Protein AF-A0A953DAD4-F1 (afdb_monomer)

Radius of gyration: 32.93 Å; Cα contacts (8 Å, |Δi|>4): 702; chains: 1; bounding box: 93×48×112 Å

Structure (mmCIF, N/CA/C/O backbone):
data_AF-A0A953DAD4-F1
#
_entry.id   AF-A0A953DAD4-F1
#
loop_
_atom_site.group_PDB
_atom_site.id
_atom_site.type_symbol
_atom_site.label_atom_id
_atom_site.label_alt_id
_atom_site.label_comp_id
_atom_site.label_asym_id
_atom_site.label_entity_id
_atom_site.label_seq_id
_atom_site.pdbx_PDB_ins_code
_atom_site.Cartn_x
_atom_site.Cartn_y
_atom_site.Cartn_z
_atom_site.occupancy
_atom_site.B_iso_or_equiv
_atom_site.auth_seq_id
_atom_site.auth_comp_id
_atom_site.auth_asym_id
_atom_site.auth_atom_id
_atom_site.pdbx_PDB_model_num
ATOM 1 N N . MET A 1 1 ? -8.462 5.964 -1.059 1.00 46.00 1 MET A N 1
ATOM 2 C CA . MET A 1 1 ? -8.604 6.136 -2.517 1.00 46.00 1 MET A CA 1
ATOM 3 C C . MET A 1 1 ? -8.921 7.586 -2.879 1.00 46.00 1 MET A C 1
ATOM 5 O O . MET A 1 1 ? -8.098 8.144 -3.588 1.00 46.00 1 MET A O 1
ATOM 9 N N . PRO A 1 2 ? -9.974 8.256 -2.347 1.00 46.00 2 PRO A N 1
ATOM 10 C CA . PRO A 1 2 ? -10.275 9.646 -2.724 1.00 46.00 2 PRO A CA 1
ATOM 11 C C . PRO A 1 2 ? -9.140 10.619 -2.397 1.00 46.00 2 PRO A C 1
ATOM 13 O O . PRO A 1 2 ? -8.866 11.512 -3.180 1.00 46.00 2 PRO A O 1
ATOM 16 N N . GLU A 1 3 ? -8.443 10.418 -1.274 1.00 50.53 3 GLU A N 1
ATOM 17 C CA . GLU A 1 3 ? -7.361 11.315 -0.847 1.00 50.53 3 GLU A CA 1
ATOM 18 C C . GLU A 1 3 ? -6.073 11.188 -1.660 1.00 50.53 3 GLU A C 1
ATOM 20 O O . GLU A 1 3 ? -5.425 12.198 -1.879 1.00 50.53 3 GLU A O 1
ATOM 25 N N . ILE A 1 4 ? -5.729 9.997 -2.165 1.00 50.31 4 ILE A N 1
ATOM 26 C CA . ILE A 1 4 ? -4.567 9.816 -3.057 1.00 50.31 4 ILE A CA 1
ATOM 27 C C . ILE A 1 4 ? -4.821 10.525 -4.386 1.00 50.31 4 ILE A C 1
ATOM 29 O O . ILE A 1 4 ? -3.938 11.192 -4.904 1.00 50.31 4 ILE A O 1
ATOM 33 N N . VAL A 1 5 ? -6.051 10.433 -4.896 1.00 51.66 5 VAL A N 1
ATOM 34 C CA . VAL A 1 5 ? -6.482 11.096 -6.132 1.00 51.66 5 VAL A CA 1
ATOM 35 C C . VAL A 1 5 ? -6.568 12.616 -5.950 1.00 51.66 5 VAL A C 1
ATOM 37 O O . VAL A 1 5 ? -6.081 13.367 -6.785 1.00 51.66 5 VAL A O 1
ATOM 40 N N . LYS A 1 6 ? -7.110 13.089 -4.820 1.00 51.53 6 LYS A N 1
ATOM 41 C CA . LYS A 1 6 ? -7.131 14.520 -4.475 1.00 51.53 6 LYS A CA 1
ATOM 42 C C . LYS A 1 6 ? -5.712 15.079 -4.333 1.00 51.53 6 LYS A C 1
ATOM 44 O O . LYS A 1 6 ? -5.446 16.167 -4.818 1.00 51.53 6 LYS A O 1
ATOM 49 N N . LEU A 1 7 ? -4.805 14.310 -3.727 1.00 54.97 7 LEU A N 1
ATOM 50 C CA . LEU A 1 7 ? -3.398 14.669 -3.569 1.00 54.97 7 LEU A CA 1
ATOM 51 C C . LEU A 1 7 ? -2.642 14.676 -4.885 1.00 54.97 7 LEU A C 1
ATOM 53 O O . LEU A 1 7 ? -1.884 15.604 -5.127 1.00 54.97 7 LEU A O 1
ATOM 57 N N . LEU A 1 8 ? -2.916 13.712 -5.755 1.00 51.25 8 LEU A N 1
ATOM 58 C CA . LEU A 1 8 ? -2.412 13.674 -7.121 1.00 51.25 8 LEU A CA 1
ATOM 59 C C . LEU A 1 8 ? -2.849 14.889 -7.943 1.00 51.25 8 LEU A C 1
ATOM 61 O O . LEU A 1 8 ? -2.010 15.494 -8.601 1.00 51.25 8 LEU A O 1
ATOM 65 N N . ASN A 1 9 ? -4.115 15.295 -7.860 1.00 54.03 9 ASN A N 1
ATOM 66 C CA . ASN A 1 9 ? -4.620 16.467 -8.584 1.00 54.03 9 ASN A CA 1
ATOM 67 C C . ASN A 1 9 ? -3.967 17.755 -8.116 1.00 54.03 9 ASN A C 1
ATOM 69 O O . ASN A 1 9 ? -3.549 18.580 -8.922 1.00 54.03 9 ASN A O 1
ATOM 73 N N . THR A 1 10 ? -3.859 17.909 -6.800 1.00 53.28 10 THR A N 1
ATOM 74 C CA . THR A 1 10 ? -3.230 19.079 -6.208 1.00 53.28 10 THR A CA 1
ATOM 75 C C . THR 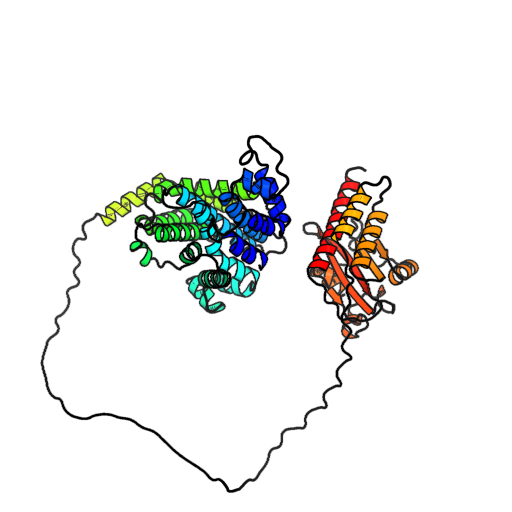A 1 10 ? -1.724 19.084 -6.420 1.00 53.28 10 THR A C 1
ATOM 77 O O . THR A 1 10 ? -1.144 20.147 -6.423 1.00 53.28 10 THR A O 1
ATOM 80 N N . LEU A 1 11 ? -1.061 17.942 -6.606 1.00 51.19 11 LEU A N 1
ATOM 81 C CA . LEU A 1 11 ? 0.396 17.894 -6.754 1.00 51.19 11 LEU A CA 1
ATOM 82 C C . LEU A 1 11 ? 0.897 17.814 -8.179 1.00 51.19 11 LEU A C 1
ATOM 84 O O . LEU A 1 11 ? 2.064 18.108 -8.438 1.00 51.19 11 LEU A O 1
ATOM 88 N N . SER A 1 12 ? 0.060 17.361 -9.095 1.00 47.72 12 SER A N 1
ATOM 89 C CA . SER A 1 12 ? 0.489 17.169 -10.460 1.00 47.72 12 SER A CA 1
ATOM 90 C C . SER A 1 12 ? 0.278 18.405 -11.327 1.00 47.72 12 SER A C 1
ATOM 92 O O . SER A 1 12 ? 0.945 18.489 -12.349 1.00 47.72 12 SER A O 1
ATOM 94 N N . GLY A 1 13 ? -0.548 19.376 -10.919 1.00 52.84 13 GLY A N 1
ATOM 95 C CA . GLY A 1 13 ? -0.655 20.665 -11.611 1.00 52.84 13 GLY A CA 1
ATOM 96 C C . GLY A 1 13 ? 0.717 21.304 -11.868 1.00 52.84 13 GLY A C 1
ATOM 97 O O . GLY A 1 13 ? 1.663 21.083 -11.106 1.00 52.84 13 GLY A O 1
ATOM 98 N N . ASN A 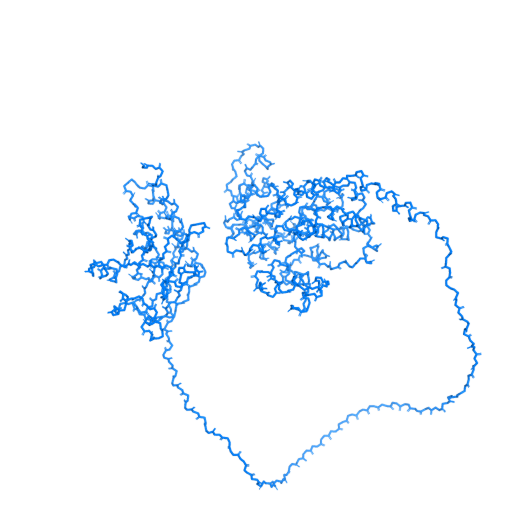1 14 ? 0.840 22.053 -12.969 1.00 48.16 14 ASN A N 1
ATOM 99 C CA . ASN A 1 14 ? 2.081 22.733 -13.348 1.00 48.16 14 ASN A CA 1
ATOM 100 C C . ASN A 1 14 ? 2.665 23.509 -12.156 1.00 48.16 14 ASN A C 1
ATOM 102 O O . ASN A 1 14 ? 1.920 24.065 -11.349 1.00 48.16 14 ASN A O 1
ATOM 106 N N . THR A 1 15 ? 3.996 23.574 -12.061 1.00 45.03 15 THR A N 1
ATOM 107 C CA . THR A 1 15 ? 4.738 24.194 -10.946 1.00 45.03 15 THR A CA 1
ATOM 108 C C . THR A 1 15 ? 4.357 25.668 -10.695 1.00 45.03 15 THR A C 1
ATOM 110 O O . THR A 1 15 ? 4.634 26.190 -9.617 1.00 45.03 15 THR A O 1
ATOM 113 N N . ASP A 1 16 ? 3.676 26.312 -11.651 1.00 47.88 16 ASP A N 1
ATOM 114 C CA . ASP A 1 16 ? 3.150 27.680 -11.561 1.00 47.88 16 ASP A CA 1
ATOM 115 C C . ASP A 1 16 ? 1.707 27.786 -11.009 1.00 47.88 16 ASP A C 1
ATOM 117 O O . ASP A 1 16 ? 1.286 28.880 -10.633 1.00 47.88 16 ASP A O 1
ATOM 121 N N . GLU A 1 17 ? 0.943 26.688 -10.931 1.00 48.81 17 GLU A N 1
ATOM 122 C CA . GLU A 1 17 ? -0.468 26.690 -10.495 1.00 48.81 17 GLU A CA 1
ATOM 123 C C . GLU A 1 17 ? -0.682 26.125 -9.084 1.00 48.81 17 GLU A C 1
ATOM 125 O O . GLU A 1 17 ? -1.596 26.563 -8.389 1.00 48.81 17 GLU A O 1
ATOM 130 N N . VAL A 1 18 ? 0.169 25.201 -8.627 1.00 54.25 18 VAL A N 1
ATOM 131 C CA . VAL A 1 18 ? 0.032 24.581 -7.299 1.00 54.25 18 VAL A CA 1
ATOM 132 C C . VAL A 1 18 ? 0.787 25.387 -6.253 1.00 54.25 18 VAL A C 1
ATOM 134 O O . VAL A 1 18 ? 2.018 25.451 -6.255 1.00 54.25 18 VAL A O 1
ATOM 137 N N . SER A 1 19 ? 0.069 25.951 -5.283 1.00 64.75 19 SER A N 1
ATOM 138 C CA . SER A 1 19 ? 0.726 26.696 -4.208 1.00 64.75 19 SER A CA 1
ATOM 139 C C . SER A 1 19 ? 1.328 25.767 -3.141 1.00 64.75 19 SER A C 1
ATOM 141 O O . SER A 1 19 ? 0.792 24.708 -2.809 1.00 64.75 19 SER A O 1
ATOM 143 N N . VAL A 1 20 ? 2.420 26.208 -2.501 1.00 67.56 20 VAL A N 1
ATOM 144 C CA . VAL A 1 20 ? 2.999 25.573 -1.293 1.00 67.56 20 VAL A CA 1
ATOM 145 C C . VAL A 1 20 ? 1.933 25.301 -0.219 1.00 67.56 20 VAL A C 1
ATOM 147 O O . VAL A 1 20 ? 2.042 24.328 0.527 1.00 67.56 20 VAL A O 1
ATOM 150 N N . MET A 1 21 ? 0.902 26.147 -0.151 1.00 68.31 21 MET A N 1
ATOM 151 C CA . MET A 1 21 ? -0.220 26.013 0.779 1.00 68.31 21 MET A CA 1
ATOM 152 C C . MET A 1 21 ? -1.123 24.828 0.445 1.00 68.31 21 MET A C 1
ATOM 154 O O . MET A 1 21 ? -1.474 24.076 1.349 1.00 68.31 21 MET A O 1
ATOM 158 N N . GLU A 1 22 ? -1.443 24.617 -0.827 1.00 68.06 22 GLU A N 1
ATOM 159 C CA . GLU A 1 22 ? -2.299 23.511 -1.258 1.00 68.06 22 GLU A CA 1
ATOM 160 C C . GLU A 1 22 ? -1.610 22.160 -1.043 1.00 68.06 22 GLU A C 1
ATOM 162 O O . GLU A 1 22 ? -2.189 21.257 -0.444 1.00 68.06 22 GLU A O 1
ATOM 167 N N . LEU A 1 23 ? -0.329 22.033 -1.409 1.00 68.75 23 LEU A N 1
ATOM 168 C CA . LEU A 1 23 ? 0.457 20.837 -1.082 1.00 68.75 23 LEU A CA 1
ATOM 169 C C . LEU A 1 23 ? 0.493 20.588 0.434 1.00 68.75 23 LEU A C 1
ATOM 171 O O . LEU A 1 23 ? 0.291 19.463 0.906 1.00 68.75 23 LEU A O 1
ATOM 175 N N . ALA A 1 24 ? 0.715 21.643 1.217 1.00 69.56 24 ALA A N 1
ATOM 176 C CA . ALA A 1 24 ? 0.716 21.523 2.663 1.00 69.56 24 ALA A CA 1
ATOM 177 C C . ALA A 1 24 ? -0.642 21.056 3.203 1.00 69.56 24 ALA A C 1
ATOM 179 O O . ALA A 1 24 ? -0.655 20.241 4.122 1.00 69.56 24 ALA A O 1
ATOM 180 N N . GLU A 1 25 ? -1.758 21.553 2.672 1.00 73.00 25 GLU A N 1
ATOM 181 C CA . GLU A 1 25 ? -3.114 21.195 3.097 1.00 73.00 25 GLU A CA 1
ATOM 182 C C . GLU A 1 25 ? -3.413 19.720 2.833 1.00 73.00 25 GLU A C 1
ATOM 184 O O . GLU A 1 25 ? -3.915 19.008 3.703 1.00 73.00 25 GLU A O 1
ATOM 189 N N . VAL A 1 26 ? -3.028 19.216 1.666 1.00 68.81 26 VAL A N 1
ATOM 190 C CA . VAL A 1 26 ? -3.295 17.824 1.328 1.00 68.81 26 VAL A CA 1
ATOM 191 C C . VAL A 1 26 ? -2.425 16.864 2.145 1.00 68.81 26 VAL A C 1
ATOM 193 O O . VAL A 1 26 ? -2.934 15.867 2.654 1.00 68.81 26 VAL A O 1
ATOM 196 N N . ILE A 1 27 ? -1.139 17.173 2.350 1.00 68.62 27 ILE A N 1
ATOM 197 C CA . ILE A 1 27 ? -0.296 16.385 3.264 1.00 68.62 27 ILE A CA 1
ATOM 198 C C . ILE A 1 27 ? -0.866 16.429 4.689 1.00 68.62 27 ILE A C 1
ATOM 200 O O . ILE A 1 27 ? -0.827 15.417 5.381 1.00 68.62 27 ILE A O 1
ATOM 204 N N . GLN A 1 28 ? -1.400 17.572 5.134 1.00 66.69 28 GLN A N 1
ATOM 205 C CA . GLN A 1 28 ? -2.009 17.729 6.461 1.00 66.69 28 GLN A CA 1
ATOM 206 C C . GLN A 1 28 ? -3.295 16.911 6.644 1.00 66.69 28 GLN A C 1
ATOM 208 O O . GLN A 1 28 ? -3.588 16.507 7.770 1.00 66.69 28 GLN A O 1
ATOM 213 N N . ASN A 1 29 ? -4.032 16.637 5.564 1.00 65.19 29 ASN A N 1
ATOM 214 C CA . ASN A 1 29 ? -5.259 15.839 5.611 1.00 65.19 29 ASN A CA 1
ATOM 215 C C . ASN A 1 29 ? -5.011 14.362 5.955 1.00 65.19 29 ASN A C 1
ATOM 217 O O . ASN A 1 29 ? -5.895 13.730 6.529 1.00 65.19 29 ASN A O 1
ATOM 221 N N . ASP A 1 30 ? -3.806 13.833 5.702 1.00 59.69 30 ASP A N 1
ATOM 222 C CA . ASP A 1 30 ? -3.384 12.514 6.185 1.00 59.69 30 ASP A CA 1
ATOM 223 C C . ASP A 1 30 ? -2.352 12.676 7.323 1.00 59.69 30 ASP A C 1
ATOM 225 O O . ASP A 1 30 ? -1.160 12.887 7.075 1.00 59.69 30 ASP A O 1
ATOM 229 N N . PRO A 1 31 ? -2.759 12.538 8.603 1.00 46.28 31 PRO A N 1
ATOM 230 C CA . PRO A 1 31 ? -1.873 12.738 9.749 1.00 46.28 31 PRO A CA 1
ATOM 231 C C . PRO A 1 31 ? -0.667 11.792 9.776 1.00 46.28 31 PRO A C 1
ATOM 233 O O . PRO A 1 31 ? 0.360 12.116 10.381 1.00 46.28 31 PRO A O 1
ATOM 236 N N . ILE A 1 32 ? -0.772 10.615 9.147 1.00 54.56 32 ILE A N 1
ATOM 237 C CA . ILE A 1 32 ? 0.325 9.650 9.086 1.00 54.56 32 ILE A CA 1
ATOM 238 C C . ILE A 1 32 ? 1.358 10.143 8.079 1.00 54.56 32 ILE A C 1
ATOM 240 O O . ILE A 1 32 ? 2.535 10.244 8.434 1.00 54.56 32 ILE A O 1
ATOM 244 N N . VAL A 1 33 ? 0.918 10.526 6.881 1.00 63.72 33 VAL A N 1
ATOM 245 C CA . VAL A 1 33 ? 1.773 11.117 5.842 1.00 63.72 33 VAL A CA 1
ATOM 246 C C . VAL A 1 33 ? 2.397 12.413 6.357 1.00 63.72 33 VAL A C 1
ATOM 248 O O . VAL A 1 33 ? 3.619 12.537 6.348 1.00 63.72 33 VAL A O 1
ATOM 251 N N . MET A 1 34 ? 1.607 13.320 6.937 1.00 60.03 34 MET A N 1
ATOM 252 C CA . MET A 1 34 ? 2.076 14.550 7.582 1.00 60.03 34 MET A CA 1
ATOM 253 C C . MET A 1 34 ? 3.205 14.289 8.583 1.00 60.03 34 MET A C 1
ATOM 255 O O . MET A 1 34 ? 4.280 14.884 8.492 1.00 60.03 34 MET A O 1
ATOM 259 N N . SER A 1 35 ? 2.986 13.376 9.536 1.00 47.34 35 SER A N 1
ATOM 260 C CA . SER A 1 35 ? 3.968 13.078 10.585 1.00 47.34 35 SER A CA 1
ATOM 261 C C . SER A 1 35 ? 5.282 12.536 10.019 1.00 47.34 35 SER A C 1
ATOM 263 O O . SER A 1 35 ? 6.363 12.821 10.535 1.00 47.34 35 SER A O 1
ATOM 265 N N . LYS A 1 36 ? 5.191 11.774 8.930 1.00 58.97 36 LYS A N 1
ATOM 266 C CA . LYS A 1 36 ? 6.305 11.101 8.270 1.00 58.97 36 LYS A CA 1
ATOM 267 C C . LYS A 1 36 ? 7.065 12.035 7.323 1.00 58.97 36 LYS A C 1
ATOM 269 O O . LYS A 1 36 ? 8.290 11.957 7.272 1.00 58.97 36 LYS A O 1
ATOM 274 N N . VAL A 1 37 ? 6.380 12.983 6.684 1.00 67.56 37 VAL A N 1
ATOM 275 C CA . VAL A 1 37 ? 6.988 14.109 5.957 1.00 67.56 37 VAL A CA 1
ATOM 276 C C . VAL A 1 37 ? 7.774 15.008 6.915 1.00 67.56 37 VAL A C 1
ATOM 278 O O . VAL A 1 37 ? 8.937 15.317 6.659 1.00 67.56 37 VAL A O 1
ATOM 281 N N . ILE A 1 38 ? 7.189 15.373 8.060 1.00 60.28 38 ILE A N 1
ATOM 282 C CA . ILE A 1 38 ? 7.877 16.172 9.087 1.00 60.28 38 ILE A CA 1
ATOM 283 C C . ILE A 1 38 ? 9.078 15.402 9.658 1.00 60.28 38 ILE A C 1
ATOM 285 O O . ILE A 1 38 ? 10.149 15.977 9.850 1.00 60.28 38 ILE A O 1
ATOM 289 N N . ALA A 1 39 ? 8.948 14.092 9.891 1.00 53.91 39 ALA A N 1
ATOM 290 C CA . ALA A 1 39 ? 10.068 13.261 10.330 1.00 53.91 39 ALA A CA 1
ATOM 291 C C . ALA A 1 39 ? 11.201 13.221 9.292 1.00 53.91 39 ALA A C 1
ATOM 293 O O . ALA A 1 39 ? 12.364 13.358 9.668 1.00 53.91 39 ALA A O 1
ATOM 294 N N . ALA A 1 40 ? 10.874 13.095 8.000 1.00 60.19 40 ALA A N 1
ATOM 295 C CA . ALA A 1 40 ? 11.850 13.152 6.915 1.00 60.19 40 ALA A CA 1
ATOM 296 C C . ALA A 1 40 ? 12.574 14.502 6.875 1.00 60.19 40 ALA A C 1
ATOM 298 O O . ALA A 1 40 ? 13.803 14.524 6.837 1.00 60.19 40 ALA A O 1
ATOM 299 N N . ALA A 1 41 ? 11.845 15.615 6.989 1.00 63.22 41 ALA A N 1
ATOM 300 C CA . ALA A 1 41 ? 12.426 16.958 6.998 1.00 63.22 41 ALA A CA 1
ATOM 301 C C . ALA A 1 41 ? 13.387 17.201 8.171 1.00 63.22 41 ALA A C 1
ATOM 303 O O . ALA A 1 41 ? 14.266 18.049 8.080 1.00 63.22 41 ALA A O 1
ATOM 304 N N . ASN A 1 42 ? 13.255 16.444 9.262 1.00 54.72 42 ASN A N 1
ATOM 305 C CA . ASN A 1 42 ? 14.165 16.497 10.407 1.00 54.72 42 ASN A CA 1
ATOM 306 C C . ASN A 1 42 ? 15.343 15.514 10.316 1.00 54.72 42 ASN A C 1
ATOM 308 O O . ASN A 1 42 ? 16.162 15.455 11.233 1.00 54.72 42 ASN A O 1
ATOM 312 N N . THR A 1 43 ? 15.453 14.722 9.247 1.00 55.19 43 THR A N 1
ATOM 313 C CA . THR A 1 43 ? 16.627 13.864 9.054 1.00 55.19 43 THR A CA 1
ATOM 314 C C . THR A 1 43 ? 17.845 14.694 8.663 1.00 55.19 43 THR A C 1
ATOM 316 O O . THR A 1 43 ? 17.732 15.673 7.929 1.00 55.19 43 THR A O 1
ATOM 319 N N . TYR A 1 44 ? 19.033 14.253 9.087 1.00 50.09 44 TYR A N 1
ATOM 320 C CA . TYR A 1 44 ? 20.309 14.903 8.753 1.00 50.09 44 TYR A CA 1
ATOM 321 C C . TYR A 1 44 ? 20.519 15.089 7.238 1.00 50.09 44 TYR A C 1
ATOM 323 O O . TYR A 1 44 ? 21.175 16.033 6.816 1.00 50.09 44 TYR A O 1
ATOM 331 N N . TYR A 1 45 ? 19.922 14.214 6.419 1.00 52.28 45 TYR A N 1
ATOM 332 C CA . TYR A 1 45 ? 19.985 14.284 4.958 1.00 52.28 45 TYR A CA 1
ATOM 333 C C . TYR A 1 45 ? 19.338 15.554 4.381 1.00 52.28 45 TYR A C 1
ATOM 335 O O . TYR A 1 45 ? 19.895 16.154 3.468 1.00 52.28 45 TYR A O 1
ATOM 343 N N . TYR A 1 46 ? 18.183 15.968 4.913 1.00 56.06 46 TYR A N 1
ATOM 344 C CA . TYR A 1 46 ? 17.469 17.171 4.462 1.00 56.06 46 TYR A CA 1
ATOM 345 C C . TYR A 1 46 ? 17.771 18.397 5.326 1.00 56.06 46 TYR A C 1
ATOM 347 O O . TYR A 1 46 ? 17.693 19.525 4.854 1.00 56.06 46 TYR A O 1
ATOM 355 N N . ASN A 1 47 ? 18.146 18.181 6.584 1.00 59.16 47 ASN A N 1
ATOM 356 C CA . ASN A 1 47 ? 18.387 19.230 7.562 1.00 59.16 47 ASN A CA 1
ATOM 357 C C . ASN A 1 47 ? 19.741 19.032 8.260 1.00 59.16 47 ASN A C 1
ATOM 359 O O . ASN A 1 47 ? 19.795 18.670 9.441 1.00 59.16 47 ASN A O 1
ATOM 363 N N . PRO A 1 48 ? 20.856 19.269 7.547 1.00 52.09 48 PRO A N 1
ATOM 364 C CA . PRO A 1 48 ? 22.204 19.093 8.089 1.00 52.09 48 PRO A CA 1
ATOM 365 C C . PRO A 1 48 ? 22.507 20.044 9.259 1.00 52.09 48 PRO A C 1
ATOM 367 O O . PRO A 1 48 ? 23.362 19.743 10.089 1.00 52.09 48 PRO A O 1
ATOM 370 N N . ASN A 1 49 ? 21.770 21.155 9.360 1.00 65.81 49 ASN A N 1
ATOM 371 C CA . ASN A 1 49 ? 21.887 22.146 10.434 1.00 65.81 49 ASN A CA 1
ATOM 372 C C . ASN A 1 49 ? 21.003 21.830 11.658 1.00 65.81 49 ASN A C 1
ATOM 374 O O . ASN A 1 49 ? 21.018 22.590 12.623 1.00 65.81 49 ASN A O 1
ATOM 378 N N . ALA A 1 50 ? 20.228 20.737 11.620 1.00 59.78 50 ALA A N 1
ATOM 379 C CA . ALA A 1 50 ? 19.341 20.274 12.692 1.00 59.78 50 ALA A CA 1
ATOM 380 C C . ALA A 1 50 ? 18.341 21.331 13.216 1.00 59.78 50 ALA A C 1
ATOM 382 O O . ALA A 1 50 ? 17.960 21.322 14.388 1.00 59.78 50 ALA A O 1
ATOM 383 N N . VAL A 1 51 ? 17.882 22.240 12.350 1.00 61.91 51 VAL A N 1
ATOM 384 C CA . VAL A 1 51 ? 16.871 23.250 12.700 1.00 61.91 51 VAL A CA 1
ATOM 385 C C . VAL A 1 51 ? 15.511 22.572 12.834 1.00 61.91 51 VAL A C 1
ATOM 387 O O . VAL A 1 51 ? 15.006 22.037 11.855 1.00 61.91 51 VAL A O 1
ATOM 390 N N . ALA A 1 52 ? 14.906 22.572 14.020 1.00 52.47 52 ALA A N 1
ATOM 391 C CA . ALA A 1 52 ? 13.672 21.825 14.268 1.00 52.47 52 ALA A CA 1
ATOM 392 C C . ALA A 1 52 ? 12.535 22.212 13.295 1.00 52.47 52 ALA A C 1
ATOM 394 O O . ALA A 1 52 ? 12.008 23.324 13.344 1.00 52.47 52 ALA A O 1
ATOM 395 N N . VAL A 1 53 ? 12.134 21.267 12.441 1.00 61.34 53 VAL A N 1
ATOM 396 C CA . VAL A 1 53 ? 11.000 21.393 11.517 1.00 61.34 53 VAL A CA 1
ATOM 397 C C . VAL A 1 53 ? 9.759 20.828 12.198 1.00 61.34 53 VAL A C 1
ATOM 399 O O . VAL A 1 53 ? 9.739 19.664 12.592 1.00 61.34 53 VAL A O 1
ATOM 402 N N . SER A 1 54 ? 8.710 21.633 12.351 1.00 57.12 54 SER A N 1
ATOM 403 C CA . SER A 1 54 ? 7.522 21.254 13.141 1.00 57.12 54 SER A CA 1
ATOM 404 C C . SER A 1 54 ? 6.206 21.306 12.367 1.00 57.12 54 SER A C 1
ATOM 406 O O . SER A 1 54 ? 5.184 20.841 12.865 1.00 57.12 54 SER A O 1
ATOM 408 N N . ASN A 1 55 ? 6.222 21.839 11.146 1.00 69.12 55 ASN A N 1
ATOM 409 C CA . ASN A 1 55 ? 5.048 21.925 10.285 1.00 69.12 55 ASN A CA 1
ATOM 410 C C . ASN A 1 55 ? 5.394 21.612 8.825 1.00 69.12 55 ASN A C 1
ATOM 412 O O . ASN A 1 55 ? 6.557 21.653 8.418 1.00 69.12 55 ASN A O 1
ATOM 416 N N . VAL A 1 56 ? 4.366 21.286 8.040 1.00 68.56 56 VAL A N 1
ATOM 417 C CA . VAL A 1 56 ? 4.526 20.847 6.648 1.00 68.56 56 VAL A CA 1
ATOM 418 C C . VAL A 1 56 ? 5.104 21.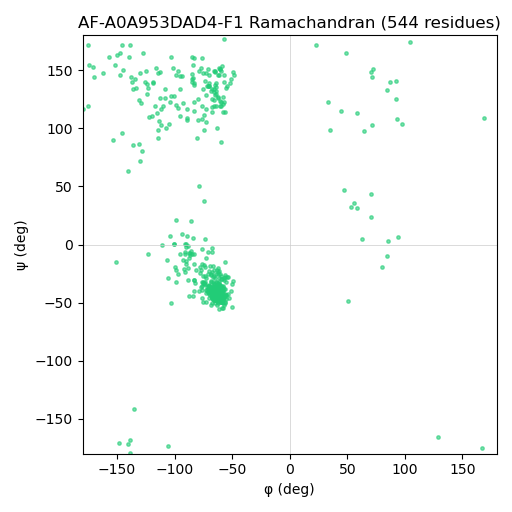951 5.769 1.00 68.56 56 VAL A C 1
ATOM 420 O O . VAL A 1 56 ? 5.963 21.671 4.948 1.00 68.56 56 VAL A O 1
ATOM 423 N N . ILE A 1 57 ? 4.734 23.213 5.981 1.00 76.00 57 ILE A N 1
ATOM 424 C CA . ILE A 1 57 ? 5.263 24.337 5.194 1.00 76.00 57 ILE A CA 1
ATOM 425 C C . ILE A 1 57 ? 6.776 24.503 5.411 1.00 76.00 57 ILE A C 1
ATOM 427 O O . ILE A 1 57 ? 7.524 24.723 4.462 1.00 76.00 57 ILE A O 1
ATOM 431 N N . GLN A 1 58 ? 7.261 24.351 6.644 1.00 67.19 58 GLN A N 1
ATOM 432 C CA . GLN A 1 58 ? 8.696 24.314 6.942 1.00 67.19 58 GLN A CA 1
ATOM 433 C C . GLN A 1 58 ? 9.367 23.090 6.313 1.00 67.19 58 GLN A C 1
ATOM 435 O O . GLN A 1 58 ? 10.468 23.209 5.782 1.00 67.19 58 GLN A O 1
ATOM 440 N N . ALA A 1 59 ? 8.700 21.933 6.324 1.00 65.06 59 ALA A N 1
ATOM 441 C CA . ALA A 1 59 ? 9.199 20.740 5.649 1.00 65.06 59 ALA A CA 1
ATOM 442 C C . ALA A 1 59 ? 9.351 20.973 4.139 1.00 65.06 59 ALA A C 1
ATOM 444 O O . ALA A 1 59 ? 10.386 20.612 3.586 1.00 65.06 59 ALA A O 1
ATOM 445 N N . ILE A 1 60 ? 8.382 21.635 3.495 1.00 77.81 60 ILE A N 1
ATOM 446 C CA . ILE A 1 60 ? 8.429 21.992 2.069 1.00 77.81 60 ILE A CA 1
ATOM 447 C C . ILE A 1 60 ? 9.634 22.893 1.777 1.00 77.81 60 ILE A C 1
ATOM 449 O O . ILE A 1 60 ? 10.363 22.638 0.822 1.00 77.81 60 ILE A O 1
ATOM 453 N N . HIS A 1 61 ? 9.899 23.894 2.619 1.00 74.25 61 HIS A N 1
ATOM 454 C CA . HIS A 1 61 ? 11.056 24.779 2.449 1.00 74.25 61 HIS A CA 1
ATOM 455 C C . HIS A 1 61 ? 12.404 24.068 2.643 1.00 74.25 61 HIS A C 1
ATOM 457 O O . HIS A 1 61 ? 13.357 24.377 1.934 1.00 74.25 61 HIS A O 1
ATOM 463 N N . VAL A 1 62 ? 12.499 23.129 3.590 1.00 70.19 62 VAL A N 1
ATOM 464 C CA . VAL A 1 62 ? 13.750 22.414 3.904 1.00 70.19 62 VAL A CA 1
ATOM 465 C C . VAL A 1 62 ? 14.046 21.297 2.898 1.00 70.19 62 VAL A C 1
ATOM 467 O O . VAL A 1 62 ? 15.194 21.108 2.507 1.00 70.19 62 VAL A O 1
ATOM 470 N N . ILE A 1 63 ? 13.025 20.559 2.458 1.00 70.94 63 ILE A N 1
ATOM 471 C CA . ILE A 1 63 ? 13.165 19.447 1.502 1.00 70.94 63 ILE A CA 1
ATOM 472 C C . ILE A 1 63 ? 13.201 19.955 0.049 1.00 70.94 63 ILE A C 1
ATOM 474 O O . ILE A 1 63 ? 13.850 19.343 -0.802 1.00 70.94 63 ILE A O 1
ATOM 478 N N . GLY A 1 64 ? 12.527 21.072 -0.231 1.00 68.50 64 GLY A N 1
ATOM 479 C CA . GLY A 1 64 ? 12.253 21.575 -1.575 1.00 68.50 64 GLY A CA 1
ATOM 480 C C . GLY A 1 64 ? 10.904 21.078 -2.104 1.00 68.50 64 GLY A C 1
ATOM 481 O O . GLY A 1 64 ? 10.534 19.919 -1.905 1.00 68.50 64 GLY A O 1
ATOM 482 N N . PHE A 1 65 ? 10.176 21.960 -2.794 1.00 68.62 65 PHE A N 1
ATOM 483 C CA . PHE A 1 65 ? 8.803 21.725 -3.261 1.00 68.62 65 PHE A CA 1
ATOM 484 C C . PHE A 1 65 ? 8.665 20.493 -4.173 1.00 68.62 65 PHE A C 1
ATOM 486 O O . PHE A 1 65 ? 7.812 19.641 -3.939 1.00 68.62 65 PHE A O 1
ATOM 493 N N . GLU A 1 66 ? 9.562 20.314 -5.142 1.00 61.62 66 GLU A N 1
ATOM 494 C CA . GLU A 1 66 ? 9.495 19.156 -6.048 1.00 61.62 66 GLU A CA 1
ATOM 495 C C . GLU A 1 66 ? 9.834 17.821 -5.370 1.00 61.62 66 GLU A C 1
ATOM 497 O O . GLU A 1 66 ? 9.216 16.775 -5.604 1.00 61.62 66 GLU A O 1
ATOM 502 N N . ARG A 1 67 ? 10.778 17.860 -4.429 1.00 65.19 67 ARG A N 1
ATOM 503 C CA . ARG A 1 67 ? 11.179 16.671 -3.675 1.00 65.19 67 ARG A CA 1
ATOM 504 C C . ARG A 1 67 ? 10.127 16.256 -2.666 1.00 65.19 67 ARG A C 1
ATOM 506 O O . ARG A 1 67 ? 9.897 15.062 -2.494 1.00 65.19 67 ARG A O 1
ATOM 513 N N . ILE A 1 68 ? 9.483 17.210 -1.998 1.00 71.12 68 ILE A N 1
ATOM 514 C CA . ILE A 1 68 ? 8.462 16.887 -1.002 1.00 71.12 68 ILE A CA 1
ATOM 515 C C . ILE A 1 68 ? 7.175 16.385 -1.648 1.00 71.12 68 ILE A C 1
ATOM 517 O O . ILE A 1 68 ? 6.519 15.521 -1.073 1.00 71.12 68 ILE A O 1
ATOM 521 N N . ARG A 1 69 ? 6.880 16.832 -2.874 1.00 66.88 69 ARG A N 1
ATOM 522 C CA . ARG A 1 69 ? 5.854 16.245 -3.732 1.00 66.88 69 ARG A CA 1
ATOM 523 C C . ARG A 1 69 ? 6.132 14.765 -3.993 1.00 66.88 69 ARG A C 1
ATOM 525 O O . ARG A 1 69 ? 5.296 13.920 -3.679 1.00 66.88 69 ARG A O 1
ATOM 532 N N . SER A 1 70 ? 7.327 14.446 -4.488 1.00 60.47 70 SER A N 1
ATOM 533 C CA . SER A 1 70 ? 7.727 13.062 -4.774 1.00 60.47 70 SER A CA 1
ATOM 534 C C . SER A 1 70 ? 7.703 12.192 -3.518 1.00 60.47 70 SER A C 1
ATOM 536 O O . SER A 1 70 ? 7.144 11.102 -3.535 1.00 60.47 70 SER A O 1
ATOM 538 N N . VAL A 1 71 ? 8.215 12.712 -2.399 1.00 63.69 71 VAL A N 1
ATOM 539 C CA . VAL A 1 71 ? 8.211 12.049 -1.087 1.00 63.69 71 VAL A CA 1
ATOM 540 C C . VAL A 1 71 ? 6.796 11.802 -0.560 1.00 63.69 71 VAL A C 1
ATOM 542 O O . VAL A 1 71 ? 6.524 10.705 -0.077 1.00 63.69 71 VAL A O 1
ATOM 545 N N . ALA A 1 72 ? 5.896 12.785 -0.635 1.00 65.19 72 ALA A N 1
ATOM 546 C CA . ALA A 1 72 ? 4.511 12.634 -0.191 1.00 65.19 72 ALA A CA 1
ATOM 547 C C . ALA A 1 72 ? 3.780 11.561 -1.010 1.00 65.19 72 ALA A C 1
ATOM 549 O O . ALA A 1 72 ? 3.071 10.731 -0.439 1.00 65.19 72 ALA A O 1
ATOM 550 N N . MET A 1 73 ? 4.039 11.518 -2.320 1.00 61.38 73 MET A N 1
ATOM 551 C CA . MET A 1 73 ? 3.533 10.492 -3.230 1.00 61.38 73 MET A CA 1
ATOM 552 C C . MET A 1 73 ? 4.052 9.093 -2.879 1.00 61.38 73 MET A C 1
ATOM 554 O O . MET A 1 73 ? 3.246 8.182 -2.668 1.00 61.38 73 MET A O 1
ATOM 558 N N . SER A 1 74 ? 5.375 8.918 -2.728 1.00 60.47 74 SER A N 1
ATOM 559 C CA . SER A 1 74 ? 5.957 7.631 -2.309 1.00 60.47 74 SER A CA 1
ATOM 560 C C . SER A 1 74 ? 5.365 7.177 -0.981 1.00 60.47 74 SER A C 1
ATOM 562 O O . SER A 1 74 ? 5.059 6.007 -0.789 1.00 60.47 74 SER A O 1
ATOM 564 N N . LEU A 1 75 ? 5.215 8.112 -0.046 1.00 62.19 75 LEU A N 1
ATOM 565 C CA . LEU A 1 75 ? 4.787 7.854 1.316 1.00 62.19 75 LEU A CA 1
ATOM 566 C C . LEU A 1 75 ? 3.314 7.465 1.406 1.00 62.19 75 LEU A C 1
ATOM 568 O O . LEU A 1 75 ? 2.980 6.576 2.179 1.00 62.19 75 LEU A O 1
ATOM 572 N N . MET A 1 76 ? 2.442 8.079 0.612 1.00 64.44 76 MET A N 1
ATOM 573 C CA . MET A 1 76 ? 1.031 7.704 0.549 1.00 64.44 76 MET A CA 1
ATOM 574 C C . MET A 1 76 ? 0.821 6.315 -0.042 1.00 64.44 76 MET A C 1
ATOM 576 O O . MET A 1 76 ? 0.066 5.517 0.519 1.00 64.44 76 MET A O 1
ATOM 580 N N . MET A 1 77 ? 1.516 6.002 -1.137 1.00 58.53 77 MET A N 1
ATOM 581 C CA . MET A 1 77 ? 1.491 4.656 -1.710 1.00 58.53 77 MET A CA 1
ATOM 582 C C . MET A 1 77 ? 2.061 3.655 -0.706 1.00 58.53 77 MET A C 1
ATOM 584 O O . MET A 1 77 ? 1.420 2.668 -0.361 1.00 58.53 77 MET A O 1
ATOM 588 N N . ALA A 1 78 ? 3.218 3.956 -0.126 1.00 57.38 78 ALA A N 1
ATOM 589 C CA . ALA A 1 78 ? 3.831 3.123 0.893 1.00 57.38 78 ALA A CA 1
ATOM 590 C C . ALA A 1 78 ? 2.963 2.927 2.148 1.00 57.38 78 ALA A C 1
ATOM 592 O O . ALA A 1 78 ? 2.955 1.842 2.727 1.00 57.38 78 ALA A O 1
ATOM 593 N N . GLU A 1 79 ? 2.212 3.942 2.572 1.00 60.62 79 GLU A N 1
ATOM 594 C CA . GLU A 1 79 ? 1.239 3.833 3.659 1.00 60.62 79 GLU A CA 1
ATOM 595 C C . GLU A 1 79 ? 0.070 2.930 3.285 1.00 60.62 79 GLU A C 1
ATOM 597 O O . GLU A 1 79 ? -0.355 2.111 4.099 1.00 60.62 79 GLU A O 1
ATOM 602 N N . GLN A 1 80 ? -0.420 3.007 2.048 1.00 59.59 80 GLN A N 1
ATOM 603 C CA . GLN A 1 80 ? -1.414 2.060 1.549 1.00 59.59 80 GLN A CA 1
ATOM 604 C C . GLN A 1 80 ? -0.891 0.611 1.620 1.00 59.59 80 GLN A C 1
ATOM 606 O O . GLN A 1 80 ? -1.627 -0.274 2.065 1.00 59.59 80 GLN A O 1
ATOM 611 N N . ALA A 1 81 ? 0.394 0.393 1.309 1.00 49.22 81 ALA A N 1
ATOM 612 C CA . ALA A 1 81 ? 1.085 -0.891 1.480 1.00 49.22 81 ALA A CA 1
ATOM 613 C C . ALA A 1 81 ? 1.236 -1.320 2.949 1.00 49.22 81 ALA A C 1
ATOM 615 O O . ALA A 1 81 ? 1.237 -2.504 3.266 1.00 49.22 81 ALA A O 1
ATOM 616 N N . ALA A 1 82 ? 1.448 -0.372 3.859 1.00 46.31 82 ALA A N 1
ATOM 617 C CA . ALA A 1 82 ? 1.785 -0.642 5.257 1.00 46.31 82 ALA A CA 1
ATOM 618 C C . ALA A 1 82 ? 0.552 -0.820 6.166 1.00 46.31 82 ALA A C 1
ATOM 620 O O . ALA A 1 82 ? 0.678 -1.270 7.315 1.00 46.31 82 ALA A O 1
ATOM 621 N N . ARG A 1 83 ? -0.651 -0.484 5.678 1.00 57.22 83 ARG A N 1
ATOM 622 C CA . ARG A 1 83 ? -1.914 -0.629 6.418 1.00 57.22 83 ARG A CA 1
ATOM 623 C C . ARG A 1 83 ? -2.150 -2.096 6.794 1.00 57.22 83 ARG A C 1
ATOM 625 O O . ARG A 1 83 ? -2.226 -2.977 5.953 1.00 57.22 83 ARG A O 1
ATOM 632 N N . GLY A 1 84 ? -2.311 -2.370 8.090 1.00 43.12 84 GLY A N 1
ATOM 633 C CA . GLY A 1 84 ? -2.456 -3.737 8.621 1.00 43.12 84 GLY A CA 1
ATOM 634 C C . GLY A 1 84 ? -3.744 -4.480 8.228 1.00 43.12 84 GLY A C 1
ATOM 635 O O . GLY A 1 84 ? -3.898 -5.635 8.605 1.00 43.12 84 GLY A O 1
ATOM 636 N N . GLN A 1 85 ? -4.661 -3.830 7.504 1.00 49.41 85 GLN A N 1
ATOM 637 C CA . GLN A 1 85 ? -5.862 -4.439 6.909 1.00 49.41 85 GLN A CA 1
ATOM 638 C C . GLN A 1 85 ? -5.651 -4.847 5.436 1.00 49.41 85 GLN A C 1
ATOM 640 O O . GLN A 1 85 ? -6.514 -5.497 4.858 1.00 49.41 85 GLN A O 1
ATOM 645 N N . THR A 1 86 ? -4.516 -4.467 4.842 1.00 54.47 86 THR A N 1
ATOM 646 C CA . THR A 1 86 ? -4.143 -4.714 3.445 1.00 54.47 86 THR A CA 1
ATOM 647 C C . THR A 1 86 ? -3.621 -6.150 3.294 1.00 54.47 86 THR A C 1
ATOM 649 O O . THR A 1 86 ? -2.694 -6.566 4.006 1.00 54.47 86 THR A O 1
ATOM 652 N N . ALA A 1 87 ? -4.206 -6.926 2.375 1.00 65.56 87 ALA A N 1
ATOM 653 C CA . ALA A 1 87 ? -3.790 -8.304 2.094 1.00 65.56 87 ALA A CA 1
ATOM 654 C C . ALA A 1 87 ? -2.303 -8.347 1.698 1.00 65.56 87 ALA A C 1
ATOM 656 O O . ALA A 1 87 ? -1.806 -7.410 1.083 1.00 65.56 87 ALA A O 1
ATOM 657 N N . GLU A 1 88 ? -1.563 -9.407 2.050 1.00 71.19 88 GLU A N 1
ATOM 658 C CA . GLU A 1 88 ? -0.119 -9.503 1.744 1.00 71.19 88 GLU A CA 1
ATOM 659 C C . GLU A 1 88 ? 0.194 -9.228 0.267 1.00 71.19 88 GLU A C 1
ATOM 661 O O . GLU A 1 88 ? 1.121 -8.484 -0.032 1.00 71.19 88 GLU A O 1
ATOM 666 N N . GLU A 1 89 ? -0.648 -9.731 -0.629 1.00 70.31 89 GLU A N 1
ATOM 667 C CA . GLU A 1 89 ? -0.561 -9.548 -2.079 1.00 70.31 89 GLU A CA 1
ATOM 668 C C . GLU A 1 89 ? -0.660 -8.056 -2.482 1.00 70.31 89 GLU A C 1
ATOM 670 O O . GLU A 1 89 ? 0.189 -7.560 -3.218 1.00 70.31 89 GLU A O 1
ATOM 675 N N . GLN A 1 90 ? -1.578 -7.277 -1.895 1.00 69.25 90 GLN A N 1
ATOM 676 C CA . GLN A 1 90 ? -1.656 -5.817 -2.098 1.00 69.25 90 GLN A CA 1
ATOM 677 C C . GLN A 1 90 ? -0.388 -5.093 -1.603 1.00 69.25 90 GLN A C 1
ATOM 679 O O . GLN A 1 90 ? 0.065 -4.114 -2.205 1.00 69.25 90 GLN A O 1
ATOM 684 N N . ARG A 1 91 ? 0.224 -5.577 -0.513 1.00 73.94 91 ARG A N 1
ATOM 685 C CA . ARG A 1 91 ? 1.485 -5.018 0.006 1.00 73.94 91 ARG A CA 1
ATOM 686 C C . ARG A 1 91 ? 2.656 -5.315 -0.926 1.00 73.94 91 ARG A C 1
ATOM 688 O O . ARG A 1 91 ? 3.517 -4.455 -1.087 1.00 73.94 91 ARG A O 1
ATOM 695 N N . VAL A 1 92 ? 2.681 -6.498 -1.545 1.00 79.25 92 VAL A N 1
ATOM 696 C CA . VAL A 1 92 ? 3.677 -6.876 -2.562 1.00 79.25 92 VAL A CA 1
ATOM 697 C C . VAL A 1 92 ? 3.567 -5.966 -3.782 1.00 79.25 92 VAL A C 1
ATOM 699 O O . VAL A 1 92 ? 4.566 -5.347 -4.139 1.00 79.25 92 VAL A O 1
ATOM 702 N N . ILE A 1 93 ? 2.361 -5.782 -4.328 1.00 76.06 93 ILE A N 1
ATOM 703 C CA . ILE A 1 93 ? 2.109 -4.907 -5.489 1.00 76.06 93 ILE A CA 1
ATOM 704 C C . ILE A 1 93 ? 2.562 -3.473 -5.207 1.00 76.06 93 ILE A C 1
ATOM 706 O O . ILE A 1 93 ? 3.150 -2.802 -6.049 1.00 76.06 93 ILE A O 1
ATOM 710 N N . THR A 1 94 ? 2.333 -2.989 -3.990 1.00 74.62 94 THR A N 1
ATOM 711 C CA . THR A 1 94 ? 2.720 -1.618 -3.660 1.00 74.62 94 THR A CA 1
ATOM 712 C C . THR A 1 94 ? 4.235 -1.469 -3.469 1.00 74.62 94 THR A C 1
ATOM 714 O O . THR A 1 94 ? 4.801 -0.433 -3.810 1.00 74.62 94 THR A O 1
ATOM 717 N N . VAL A 1 95 ? 4.926 -2.497 -2.960 1.00 81.94 95 VAL A N 1
ATOM 718 C CA . VAL A 1 95 ? 6.401 -2.520 -2.926 1.00 81.94 95 VAL A CA 1
ATOM 719 C C . VAL A 1 95 ? 6.986 -2.578 -4.335 1.00 81.94 95 VAL A C 1
ATOM 721 O O . VAL A 1 95 ? 7.986 -1.912 -4.595 1.00 81.94 95 VAL A O 1
ATOM 724 N N . GLN A 1 96 ? 6.362 -3.327 -5.239 1.00 85.31 96 GLN A N 1
ATOM 725 C CA . GLN A 1 96 ? 6.726 -3.379 -6.653 1.00 85.31 96 GLN A CA 1
ATOM 726 C C . GLN A 1 96 ? 6.578 -1.998 -7.306 1.00 85.31 96 GLN A C 1
ATOM 728 O O . GLN A 1 96 ? 7.555 -1.498 -7.854 1.00 85.31 96 GLN A O 1
ATOM 733 N N . ALA A 1 97 ? 5.452 -1.306 -7.092 1.00 83.75 97 ALA A N 1
ATOM 734 C CA . ALA A 1 97 ? 5.239 0.065 -7.569 1.00 83.75 97 ALA A CA 1
ATOM 735 C C . ALA A 1 97 ? 6.311 1.052 -7.060 1.00 83.75 97 ALA A C 1
ATOM 737 O O . ALA A 1 97 ? 6.862 1.848 -7.818 1.00 83.75 97 ALA A O 1
ATOM 738 N N . LEU A 1 98 ? 6.661 0.977 -5.770 1.00 81.12 98 LEU A N 1
ATOM 739 C CA . LEU A 1 98 ? 7.730 1.803 -5.193 1.00 81.12 98 LEU A CA 1
ATOM 740 C C . LEU A 1 98 ? 9.105 1.462 -5.773 1.00 81.12 98 LEU A C 1
ATOM 742 O O . LEU A 1 98 ? 9.933 2.351 -5.967 1.00 81.12 98 LEU A O 1
ATOM 746 N N . THR A 1 99 ? 9.353 0.182 -6.045 1.00 86.81 99 THR A N 1
ATOM 747 C CA . THR A 1 99 ? 10.598 -0.282 -6.662 1.00 86.81 99 THR A CA 1
ATOM 748 C C . THR A 1 99 ? 10.710 0.241 -8.093 1.00 86.81 99 THR A C 1
ATOM 750 O O . THR A 1 99 ? 11.766 0.764 -8.451 1.00 86.81 99 THR A O 1
ATOM 753 N N . ALA A 1 100 ? 9.622 0.195 -8.868 1.00 89.44 100 ALA A N 1
ATOM 754 C CA . ALA A 1 100 ? 9.538 0.781 -10.204 1.00 89.44 100 ALA A CA 1
ATOM 755 C C . ALA A 1 100 ? 9.823 2.291 -10.167 1.00 89.44 100 ALA A C 1
ATOM 757 O O . ALA A 1 100 ? 10.661 2.781 -10.921 1.00 89.44 100 ALA A O 1
ATOM 758 N N . GLY A 1 101 ? 9.235 3.029 -9.219 1.00 82.81 101 GLY A N 1
ATOM 759 C CA . GLY A 1 101 ? 9.545 4.449 -9.017 1.00 82.81 101 GLY A CA 1
ATOM 760 C C . GLY A 1 101 ? 11.021 4.718 -8.706 1.00 82.81 101 GLY A C 1
ATOM 761 O O . GLY A 1 101 ? 11.646 5.576 -9.331 1.00 82.81 101 GLY A O 1
ATOM 762 N N . CYS A 1 102 ? 11.619 3.969 -7.774 1.00 85.44 102 CYS A N 1
ATOM 763 C CA . CYS A 1 102 ? 13.038 4.108 -7.428 1.00 85.44 102 CYS A CA 1
ATOM 764 C C . CYS A 1 102 ? 13.973 3.791 -8.611 1.00 85.44 102 CYS A C 1
ATOM 766 O O . CYS A 1 102 ? 14.993 4.465 -8.798 1.00 85.44 102 CYS A O 1
ATOM 768 N N . LEU A 1 103 ? 13.637 2.781 -9.417 1.00 91.06 103 LEU A N 1
ATOM 769 C CA . LEU A 1 103 ? 14.378 2.434 -10.631 1.00 91.06 103 LEU A CA 1
ATOM 770 C C . LEU A 1 103 ? 14.253 3.536 -11.688 1.00 91.06 103 LEU A C 1
ATOM 772 O O . LEU A 1 103 ? 15.275 3.995 -12.198 1.00 91.06 103 LEU A O 1
ATOM 776 N N . ALA A 1 104 ? 13.038 4.028 -11.944 1.00 89.50 104 ALA A N 1
ATOM 777 C CA . ALA A 1 104 ? 12.783 5.107 -12.896 1.00 89.50 104 ALA A CA 1
ATOM 778 C C . ALA A 1 104 ? 13.524 6.396 -12.507 1.00 89.50 104 ALA A C 1
ATOM 780 O O . ALA A 1 104 ? 14.190 7.009 -13.341 1.00 89.50 104 ALA A O 1
ATOM 781 N N . GLN A 1 105 ? 13.504 6.767 -11.223 1.00 85.00 105 GLN A N 1
ATOM 782 C CA . GLN A 1 105 ? 14.260 7.911 -10.706 1.00 85.00 105 GLN A CA 1
ATOM 783 C C . GLN A 1 105 ? 15.769 7.743 -10.903 1.00 85.00 105 GLN A C 1
ATOM 785 O O . GLN A 1 105 ? 16.455 8.688 -11.294 1.00 85.00 105 GLN A O 1
ATOM 790 N N . SER A 1 106 ? 16.292 6.544 -10.635 1.00 88.88 106 SER A N 1
ATOM 791 C CA . SER A 1 106 ? 17.720 6.247 -10.778 1.00 88.88 106 SER A CA 1
ATOM 792 C C . SER A 1 106 ? 18.162 6.308 -12.243 1.00 88.88 106 SER A C 1
ATOM 794 O O . SER A 1 106 ? 19.215 6.871 -12.539 1.00 88.88 106 SER A O 1
ATOM 796 N N . MET A 1 107 ? 17.339 5.798 -13.164 1.00 90.88 107 MET A N 1
ATOM 797 C CA . MET A 1 107 ? 17.578 5.875 -14.608 1.00 90.88 107 MET A CA 1
ATOM 798 C C . MET A 1 107 ? 17.488 7.315 -15.120 1.00 90.88 107 MET A C 1
ATOM 800 O O . MET A 1 107 ? 18.348 7.764 -15.877 1.00 90.88 107 MET A O 1
ATOM 804 N N . ALA A 1 108 ? 16.477 8.072 -14.698 1.00 88.25 108 ALA A N 1
ATOM 805 C CA . ALA A 1 108 ? 16.320 9.464 -15.098 1.00 88.25 108 ALA A CA 1
ATOM 806 C C . ALA A 1 108 ? 17.453 10.352 -14.561 1.00 88.25 108 ALA A C 1
ATOM 808 O O . ALA A 1 108 ? 17.915 11.234 -15.272 1.00 88.25 108 ALA A O 1
ATOM 809 N N . ALA A 1 109 ? 17.990 10.079 -13.366 1.00 86.25 109 ALA A N 1
ATOM 810 C CA . ALA A 1 109 ? 19.115 10.834 -12.804 1.00 86.25 109 ALA A CA 1
ATOM 811 C C . ALA A 1 109 ? 20.411 10.752 -13.637 1.00 86.25 109 ALA A C 1
ATOM 813 O O . ALA A 1 109 ? 21.291 11.600 -13.484 1.00 86.25 109 ALA A O 1
ATOM 814 N N . LYS A 1 110 ? 20.539 9.742 -14.503 1.00 84.81 110 LYS A N 1
ATOM 815 C CA . LYS A 1 110 ? 21.657 9.571 -15.443 1.00 84.81 110 LYS A CA 1
ATOM 816 C C . LYS A 1 110 ? 21.438 10.285 -16.779 1.00 84.81 110 LYS A C 1
ATOM 818 O O . LYS A 1 110 ? 22.351 10.350 -17.594 1.00 84.81 110 LYS A O 1
ATOM 823 N N . ARG A 1 111 ? 20.246 10.842 -17.004 1.00 85.81 111 ARG A N 1
ATOM 824 C CA . ARG A 1 111 ? 19.821 11.449 -18.269 1.00 85.81 111 ARG A CA 1
ATOM 825 C C . ARG A 1 111 ? 19.554 12.934 -18.049 1.00 85.81 111 ARG A C 1
ATOM 827 O O . ARG A 1 111 ? 18.691 13.313 -17.269 1.00 85.81 111 ARG A O 1
ATOM 834 N N . SER A 1 112 ? 20.292 13.791 -18.749 1.00 77.50 112 SER A N 1
ATOM 835 C CA . SER A 1 112 ? 20.248 15.250 -18.548 1.00 77.50 112 SER A CA 1
ATOM 836 C C . SER A 1 112 ? 18.913 15.902 -18.925 1.00 77.50 112 SER A C 1
ATOM 838 O O . SER A 1 112 ? 18.620 16.994 -18.447 1.00 77.50 112 SER A O 1
ATOM 840 N N . LEU A 1 113 ? 18.115 15.248 -19.772 1.00 80.00 113 LEU A N 1
ATOM 841 C CA . LEU A 1 113 ? 16.843 15.765 -20.286 1.00 80.00 113 LEU A CA 1
ATOM 842 C C . LEU A 1 113 ? 15.631 15.387 -19.422 1.00 80.00 113 LEU A C 1
ATOM 844 O O . LEU A 1 113 ? 14.530 15.872 -19.682 1.00 80.00 113 LEU A O 1
ATOM 848 N N . LEU A 1 114 ? 15.805 14.514 -18.425 1.00 82.31 114 LEU A N 1
ATOM 849 C CA . LEU A 1 114 ? 14.700 13.980 -17.637 1.00 82.31 114 LEU A CA 1
ATOM 850 C C . LEU A 1 114 ? 14.692 14.546 -16.220 1.00 82.31 114 LEU A C 1
ATOM 852 O O . LEU A 1 114 ? 15.694 14.543 -15.507 1.00 82.31 114 LEU A O 1
ATOM 856 N N . ASP A 1 115 ? 13.507 14.958 -15.782 1.00 78.06 115 ASP A N 1
ATOM 857 C CA . ASP A 1 115 ? 13.254 15.228 -14.375 1.00 78.06 115 ASP A CA 1
ATOM 858 C C . ASP A 1 115 ? 13.147 13.894 -13.621 1.00 78.06 115 ASP A C 1
ATOM 860 O O . ASP A 1 115 ? 12.210 13.113 -13.812 1.00 78.06 115 ASP A O 1
ATOM 864 N N . LYS A 1 116 ? 14.133 13.627 -12.763 1.00 80.06 116 LYS A N 1
ATOM 865 C CA . LYS A 1 116 ? 14.208 12.400 -11.963 1.00 80.06 116 LYS A CA 1
ATOM 866 C C . LYS A 1 116 ? 13.064 12.260 -10.952 1.00 80.06 116 LYS A C 1
ATOM 868 O O . LYS A 1 116 ? 12.650 11.143 -10.654 1.00 80.06 116 LYS A O 1
ATOM 873 N N . ASP A 1 117 ? 12.570 13.368 -10.414 1.00 71.00 117 ASP A N 1
ATOM 874 C CA . ASP A 1 117 ? 11.518 13.389 -9.402 1.00 71.00 117 ASP A CA 1
ATOM 875 C C . ASP A 1 117 ? 10.168 13.101 -10.082 1.00 71.00 117 ASP A C 1
ATOM 877 O O . ASP A 1 117 ? 9.398 12.262 -9.615 1.00 71.00 117 ASP A O 1
ATOM 881 N N . ARG A 1 118 ? 9.955 13.639 -11.289 1.00 72.19 118 ARG A N 1
ATOM 882 C CA . ARG A 1 118 ? 8.836 13.240 -12.156 1.00 72.19 118 ARG A CA 1
ATOM 883 C C . ARG A 1 118 ? 8.915 11.770 -12.575 1.00 72.19 118 ARG A C 1
ATOM 885 O O . ARG A 1 118 ? 7.904 11.077 -12.518 1.00 72.19 118 ARG A O 1
ATOM 892 N N . ALA A 1 119 ? 10.098 11.268 -12.935 1.00 78.75 119 ALA A N 1
ATOM 893 C CA . ALA A 1 119 ? 10.284 9.861 -13.303 1.00 78.75 119 ALA A CA 1
ATOM 894 C C . ALA A 1 119 ? 9.918 8.900 -12.162 1.00 78.75 119 ALA A C 1
ATOM 896 O O . ALA A 1 119 ? 9.310 7.859 -12.409 1.00 78.75 119 ALA A O 1
ATOM 897 N N . PHE A 1 120 ? 10.223 9.268 -10.911 1.00 79.44 120 PHE A N 1
ATOM 898 C CA . PHE A 1 120 ? 9.786 8.512 -9.737 1.00 79.44 120 PHE A CA 1
ATOM 899 C C . PHE A 1 120 ? 8.260 8.355 -9.703 1.00 79.44 120 PHE A C 1
ATOM 901 O O . PHE A 1 120 ? 7.744 7.250 -9.513 1.00 79.44 120 PHE A O 1
ATOM 908 N N . VAL A 1 121 ? 7.539 9.468 -9.881 1.00 69.19 121 VAL A N 1
ATOM 909 C CA . VAL A 1 121 ? 6.073 9.496 -9.831 1.00 69.19 121 VAL A CA 1
ATOM 910 C C . VAL A 1 121 ? 5.491 8.679 -10.977 1.00 69.19 121 VAL A C 1
ATOM 912 O O . VAL A 1 121 ? 4.674 7.796 -10.729 1.00 69.19 121 VAL A O 1
ATOM 915 N N . CYS A 1 122 ? 5.948 8.919 -12.207 1.00 75.44 122 CYS A N 1
ATOM 916 C CA . CYS A 1 122 ? 5.490 8.191 -13.386 1.00 75.44 122 CYS A CA 1
ATOM 917 C C . CYS A 1 122 ? 5.713 6.677 -13.241 1.00 75.44 122 CYS A C 1
ATOM 919 O O . CYS A 1 122 ? 4.781 5.906 -13.454 1.00 75.44 122 CYS A O 1
ATOM 921 N N . GLY A 1 123 ? 6.894 6.249 -12.778 1.00 78.94 123 GLY A N 1
ATOM 922 C CA . GLY A 1 123 ? 7.193 4.837 -12.522 1.00 78.94 123 GLY A CA 1
ATOM 923 C C . GLY A 1 123 ? 6.268 4.204 -11.478 1.00 78.94 123 GLY A C 1
ATOM 924 O O . GLY A 1 123 ? 5.778 3.100 -11.683 1.00 78.94 123 GLY A O 1
ATOM 925 N N . CYS A 1 124 ? 5.948 4.916 -10.394 1.00 78.50 124 CYS A N 1
ATOM 926 C CA . CYS A 1 124 ? 4.991 4.421 -9.401 1.00 78.50 124 CYS A CA 1
ATOM 927 C C . CYS A 1 124 ? 3.556 4.322 -9.950 1.00 78.50 124 CYS A C 1
ATOM 929 O O . CYS A 1 124 ? 2.820 3.395 -9.612 1.00 78.50 124 CYS A O 1
ATOM 931 N N . MET A 1 125 ? 3.129 5.302 -10.754 1.00 75.25 125 MET A N 1
ATOM 932 C CA . MET A 1 125 ? 1.749 5.393 -11.247 1.00 75.25 125 MET A CA 1
ATOM 933 C C . MET A 1 125 ? 1.401 4.303 -12.261 1.00 75.25 125 MET A C 1
ATOM 935 O O . MET A 1 125 ? 0.229 3.955 -12.388 1.00 75.25 125 MET A O 1
ATOM 939 N N . ARG A 1 126 ? 2.390 3.717 -12.939 1.00 85.69 126 ARG A N 1
ATOM 940 C CA . ARG A 1 126 ? 2.159 2.605 -13.871 1.00 85.69 126 ARG A CA 1
ATOM 941 C C . ARG A 1 126 ? 1.505 1.399 -13.205 1.00 85.69 126 ARG A C 1
ATOM 943 O O . ARG A 1 126 ? 0.551 0.844 -13.742 1.00 85.69 126 ARG A O 1
ATOM 950 N N . SER A 1 127 ? 1.897 1.082 -11.973 1.00 82.00 127 SER A N 1
ATOM 951 C CA . SER A 1 127 ? 1.284 -0.005 -11.203 1.00 82.00 127 SER A CA 1
ATOM 952 C C . SER A 1 127 ? 0.002 0.415 -10.455 1.00 82.00 127 SER A C 1
ATOM 954 O O . SER A 1 127 ? -0.558 -0.375 -9.690 1.00 82.00 127 SER A O 1
ATOM 956 N N . PHE A 1 128 ? -0.505 1.644 -10.643 1.00 78.12 128 PHE A N 1
ATOM 957 C CA . PHE A 1 128 ? -1.678 2.152 -9.915 1.00 78.12 128 PHE A CA 1
ATOM 958 C C . PHE A 1 128 ? -2.933 1.309 -10.164 1.00 78.12 128 PHE A C 1
ATOM 960 O O . PHE A 1 128 ? -3.671 1.009 -9.226 1.00 78.12 128 PHE A O 1
ATOM 967 N N . GLY A 1 129 ? -3.151 0.857 -11.400 1.00 75.75 129 GLY A N 1
ATOM 968 C CA . GLY A 1 129 ? -4.279 -0.018 -11.713 1.00 75.75 129 GLY A CA 1
ATOM 969 C C . GLY A 1 129 ? -4.221 -1.362 -10.990 1.00 75.75 129 GLY A C 1
ATOM 970 O O . GLY A 1 129 ? -5.242 -1.794 -10.460 1.00 75.75 129 GLY A O 1
ATOM 971 N N . HIS A 1 130 ? -3.036 -1.973 -10.859 1.00 82.94 130 HIS A N 1
ATOM 972 C CA . HIS A 1 130 ? -2.862 -3.198 -10.066 1.00 82.94 130 HIS A CA 1
ATOM 973 C C . HIS A 1 130 ? -3.214 -2.964 -8.597 1.00 82.94 130 HIS A C 1
ATOM 975 O O . HIS A 1 130 ? -3.926 -3.763 -7.991 1.00 82.94 130 HIS A O 1
ATOM 981 N N . ILE A 1 131 ? -2.772 -1.836 -8.027 1.00 74.62 131 ILE A N 1
ATOM 982 C CA . ILE A 1 131 ? -3.108 -1.456 -6.650 1.00 74.62 131 ILE A CA 1
ATOM 983 C C . ILE A 1 131 ? -4.627 -1.326 -6.490 1.00 74.62 131 ILE A C 1
ATOM 985 O O . ILE A 1 131 ? -5.182 -1.811 -5.501 1.00 74.62 131 ILE A O 1
ATOM 989 N N . VAL A 1 132 ? -5.310 -0.691 -7.447 1.00 68.44 132 VAL A N 1
ATOM 990 C CA . VAL A 1 132 ? -6.763 -0.492 -7.400 1.00 68.44 132 VAL A CA 1
ATOM 991 C C . VAL A 1 132 ? -7.518 -1.809 -7.539 1.00 68.44 132 VAL A C 1
ATOM 993 O O . VAL A 1 132 ? -8.361 -2.102 -6.689 1.00 68.44 132 VAL A O 1
ATOM 996 N N . MET A 1 133 ? -7.202 -2.619 -8.552 1.00 73.69 133 MET A N 1
ATOM 997 C CA . MET A 1 133 ? -7.857 -3.910 -8.779 1.00 73.69 133 MET A CA 1
ATOM 998 C C . MET A 1 133 ? -7.676 -4.833 -7.575 1.00 73.69 133 MET A C 1
ATOM 1000 O O . MET A 1 133 ? -8.661 -5.335 -7.036 1.00 73.69 133 MET A O 1
ATOM 1004 N N . ALA A 1 134 ? -6.447 -4.961 -7.068 1.00 74.00 134 ALA A N 1
ATOM 1005 C CA . ALA A 1 134 ? -6.174 -5.772 -5.890 1.00 74.00 134 ALA A CA 1
ATOM 1006 C C . ALA A 1 134 ? -6.892 -5.244 -4.638 1.00 74.00 134 ALA A C 1
ATOM 1008 O O . ALA A 1 134 ? -7.278 -6.041 -3.787 1.00 74.00 134 ALA A O 1
ATOM 1009 N N . SER A 1 135 ? -7.089 -3.924 -4.509 1.00 65.88 135 SER A N 1
ATOM 1010 C CA . SER A 1 135 ? -7.770 -3.301 -3.361 1.00 65.88 135 SER A CA 1
ATOM 1011 C C . SER A 1 135 ? -9.293 -3.444 -3.391 1.00 65.88 135 SER A C 1
ATOM 1013 O O . SER A 1 135 ? -9.908 -3.577 -2.334 1.00 65.88 135 SER A O 1
ATOM 1015 N N . CYS A 1 136 ? -9.907 -3.370 -4.572 1.00 62.16 136 CYS A N 1
ATOM 1016 C CA . CYS A 1 136 ? -11.362 -3.323 -4.725 1.00 62.16 136 CYS A CA 1
ATOM 1017 C C . CYS A 1 136 ? -11.987 -4.682 -5.067 1.00 62.16 136 CYS A C 1
ATOM 1019 O O . CYS A 1 136 ? -13.118 -4.934 -4.663 1.00 62.16 136 CYS A O 1
ATOM 1021 N N . MET A 1 137 ? -11.274 -5.538 -5.806 1.00 67.12 137 MET A N 1
ATOM 1022 C CA . MET A 1 137 ? -11.779 -6.793 -6.380 1.00 67.12 137 MET A CA 1
ATOM 1023 C C . MET A 1 137 ? -10.706 -7.885 -6.272 1.00 67.12 137 MET A C 1
ATOM 1025 O O . MET A 1 137 ? -10.162 -8.377 -7.258 1.00 67.12 137 MET A O 1
ATOM 1029 N N . PHE A 1 138 ? -10.357 -8.218 -5.031 1.00 74.56 138 PHE A N 1
ATOM 1030 C CA . PHE A 1 138 ? -9.210 -9.064 -4.704 1.00 74.56 138 PHE A CA 1
ATOM 1031 C C . PHE A 1 138 ? -9.282 -10.483 -5.292 1.00 74.56 138 PHE A C 1
ATOM 1033 O O . PHE A 1 138 ? -8.295 -10.967 -5.844 1.00 74.56 138 PHE A O 1
ATOM 1040 N N . ASP A 1 139 ? -10.443 -11.137 -5.198 1.00 76.19 139 ASP A N 1
ATOM 1041 C CA . ASP A 1 139 ? -10.614 -12.516 -5.672 1.00 76.19 139 ASP A CA 1
ATOM 1042 C C . ASP A 1 139 ? -10.476 -12.610 -7.201 1.00 76.19 139 ASP A C 1
ATOM 1044 O O . ASP A 1 139 ? -9.766 -13.479 -7.711 1.00 76.19 139 ASP A O 1
ATOM 1048 N N . ASP A 1 140 ? -11.062 -11.654 -7.926 1.00 77.25 140 ASP A N 1
ATOM 1049 C CA . ASP A 1 140 ? -10.963 -11.551 -9.386 1.00 77.25 140 ASP A CA 1
ATOM 1050 C C . ASP A 1 140 ? -9.526 -11.226 -9.827 1.00 77.25 140 ASP A C 1
ATOM 1052 O O . ASP A 1 140 ? -9.010 -11.783 -10.797 1.00 77.25 140 ASP A O 1
ATOM 1056 N N . TYR A 1 141 ? -8.833 -10.365 -9.073 1.00 81.38 141 TYR A N 1
ATOM 1057 C CA . TYR A 1 141 ? -7.439 -10.010 -9.344 1.00 81.38 141 TYR A CA 1
ATOM 1058 C C . TYR A 1 141 ? -6.539 -11.245 -9.249 1.00 81.38 141 TYR A C 1
ATOM 1060 O O . TYR A 1 141 ? -5.726 -11.514 -10.135 1.00 81.38 141 TYR A O 1
ATOM 1068 N N . LYS A 1 142 ? -6.739 -12.050 -8.204 1.00 82.38 142 LYS A N 1
ATOM 1069 C CA . LYS A 1 142 ? -6.016 -13.304 -8.008 1.00 82.38 142 LYS A CA 1
ATOM 1070 C C . LYS A 1 142 ? -6.330 -14.330 -9.092 1.00 82.38 142 LYS A C 1
ATOM 1072 O O . LYS A 1 142 ? -5.425 -15.030 -9.543 1.00 82.38 142 LYS A O 1
ATOM 1077 N N . GLN A 1 143 ? -7.586 -14.409 -9.531 1.00 83.19 143 GLN A N 1
ATOM 1078 C CA . GLN A 1 143 ? -7.975 -15.272 -10.642 1.00 83.19 143 GLN A CA 1
ATOM 1079 C C . GLN A 1 143 ? -7.238 -14.892 -11.932 1.00 83.19 143 GLN A C 1
ATOM 1081 O O . GLN A 1 143 ? -6.760 -15.785 -12.629 1.00 83.19 143 GLN A O 1
ATOM 1086 N N . ALA A 1 144 ? -7.109 -13.598 -12.236 1.00 85.00 144 ALA A N 1
ATOM 1087 C CA . ALA A 1 144 ? -6.373 -13.132 -13.410 1.00 85.00 144 ALA A CA 1
ATOM 1088 C C . ALA A 1 144 ? -4.870 -13.473 -13.334 1.00 85.00 144 ALA A C 1
ATOM 1090 O O . ALA A 1 144 ? -4.295 -13.918 -14.324 1.00 85.00 144 ALA A O 1
ATOM 1091 N N . GLN A 1 145 ? -4.245 -13.354 -12.156 1.00 81.06 145 GLN A N 1
ATOM 1092 C CA . GLN A 1 145 ? -2.826 -13.697 -11.973 1.00 81.06 145 GLN A CA 1
ATOM 1093 C C . GLN A 1 145 ? -2.515 -15.197 -12.098 1.00 81.06 145 GLN A C 1
ATOM 1095 O O . GLN A 1 145 ? -1.380 -15.566 -12.383 1.00 81.06 145 GLN A O 1
ATOM 1100 N N . GLN A 1 146 ? -3.491 -16.070 -11.847 1.00 78.69 146 GLN A N 1
ATOM 1101 C CA . GLN A 1 146 ? -3.295 -17.525 -11.849 1.00 78.69 146 GLN A CA 1
ATOM 1102 C C . GLN A 1 146 ? -3.533 -18.184 -13.214 1.00 78.69 146 GLN A C 1
ATOM 1104 O O . GLN A 1 146 ? -3.402 -19.402 -13.324 1.00 78.69 146 GLN A O 1
ATOM 1109 N N . GLN A 1 147 ? -3.918 -17.417 -14.236 1.00 79.44 147 GLN A N 1
ATOM 1110 C CA . GLN A 1 147 ? -4.152 -17.950 -15.575 1.00 79.44 147 GLN A CA 1
ATOM 1111 C C . GLN A 1 147 ? -2.860 -18.037 -16.391 1.00 79.44 147 GLN A C 1
ATOM 1113 O O . GLN A 1 147 ? -2.017 -17.144 -16.354 1.00 79.44 147 GLN A O 1
ATOM 1118 N N . ASP A 1 148 ? -2.744 -19.097 -17.188 1.00 71.38 148 ASP A N 1
ATOM 1119 C CA . ASP A 1 148 ? -1.677 -19.229 -18.176 1.00 71.38 148 ASP A CA 1
ATOM 1120 C C . ASP A 1 148 ? -1.913 -18.265 -19.349 1.00 71.38 148 ASP A C 1
ATOM 1122 O O . ASP A 1 148 ? -3.027 -18.157 -19.870 1.00 71.38 148 ASP A O 1
ATOM 1126 N N . GLY A 1 149 ? -0.854 -17.592 -19.801 1.00 76.31 149 GLY A N 1
ATOM 1127 C CA . GLY A 1 149 ? -0.900 -16.683 -20.947 1.00 76.31 149 GLY A CA 1
ATOM 1128 C C . GLY A 1 149 ? -0.307 -15.311 -20.652 1.00 76.31 149 GLY A C 1
ATOM 1129 O O . GLY A 1 149 ? 0.408 -15.123 -19.670 1.00 76.31 149 GLY A O 1
ATOM 1130 N N . SER A 1 150 ? -0.584 -14.355 -21.542 1.00 81.81 150 SER A N 1
ATOM 1131 C CA . SER A 1 150 ? -0.190 -12.959 -21.343 1.00 81.81 150 SER A CA 1
ATOM 1132 C C . SER A 1 150 ? -0.986 -12.350 -20.191 1.00 81.81 150 SER A C 1
ATOM 1134 O O . SER A 1 150 ? -2.213 -12.454 -20.158 1.00 81.81 150 SER A O 1
ATOM 1136 N N . GLU A 1 151 ? -0.295 -11.678 -19.273 1.00 82.00 151 GLU A N 1
ATOM 1137 C CA . GLU A 1 151 ? -0.911 -11.032 -18.114 1.00 82.00 151 GLU A CA 1
ATOM 1138 C C . GLU A 1 151 ? -2.027 -10.049 -18.530 1.00 82.00 151 GLU A C 1
ATOM 1140 O O . GLU A 1 151 ? -3.140 -10.107 -18.002 1.00 82.00 151 GLU A O 1
ATOM 1145 N N . ASP A 1 152 ? -1.788 -9.239 -19.564 1.00 85.00 152 ASP A N 1
ATOM 1146 C CA . ASP A 1 152 ? -2.778 -8.310 -20.122 1.00 85.00 152 ASP A CA 1
ATOM 1147 C C . ASP A 1 152 ? -4.031 -9.018 -20.662 1.00 85.00 152 ASP A C 1
ATOM 1149 O O . ASP A 1 152 ? -5.150 -8.523 -20.497 1.00 85.00 152 ASP A O 1
ATOM 1153 N N . GLU A 1 153 ? -3.879 -10.188 -21.292 1.00 86.25 153 GLU A N 1
ATOM 1154 C CA . GLU A 1 153 ? -5.026 -10.964 -21.774 1.00 86.25 153 GLU A CA 1
ATOM 1155 C C . GLU A 1 153 ? -5.852 -11.510 -20.613 1.00 86.25 153 GLU A C 1
ATOM 1157 O O . GLU A 1 153 ? -7.083 -11.496 -20.672 1.00 86.25 153 GLU A O 1
ATOM 1162 N N . ASN A 1 154 ? -5.189 -11.970 -19.554 1.00 88.44 154 ASN A N 1
ATOM 1163 C CA . ASN A 1 154 ? -5.854 -12.521 -18.382 1.00 88.44 154 ASN A CA 1
ATOM 1164 C C . ASN A 1 154 ? -6.683 -11.450 -17.667 1.00 88.44 154 ASN A C 1
ATOM 1166 O O . ASN A 1 154 ? -7.866 -11.672 -17.390 1.00 88.44 154 ASN A O 1
ATOM 1170 N N . TYR A 1 155 ? -6.121 -10.257 -17.447 1.00 86.31 155 TYR A N 1
ATOM 1171 C CA . TYR A 1 155 ? -6.893 -9.149 -16.883 1.00 86.31 155 TYR A CA 1
ATOM 1172 C C . TYR A 1 155 ? -8.013 -8.703 -17.813 1.00 86.31 155 TYR A C 1
ATOM 1174 O O . TYR A 1 155 ? -9.129 -8.486 -17.347 1.00 86.31 155 TYR A O 1
ATOM 1182 N N . ARG A 1 156 ? -7.782 -8.645 -19.129 1.00 87.31 156 ARG A N 1
ATOM 1183 C CA . ARG A 1 156 ? -8.848 -8.290 -20.071 1.00 87.31 156 ARG A CA 1
ATOM 1184 C C . ARG A 1 156 ? -9.991 -9.310 -20.063 1.00 87.31 156 ARG A C 1
ATOM 1186 O O . ARG A 1 156 ? -11.144 -8.910 -20.187 1.00 87.31 156 ARG A O 1
ATOM 1193 N N . ARG A 1 157 ? -9.715 -10.605 -19.872 1.00 83.06 157 ARG A N 1
ATOM 1194 C CA . ARG A 1 157 ? -10.752 -11.648 -19.741 1.00 83.06 157 ARG A CA 1
ATOM 1195 C C . ARG A 1 157 ? -11.586 -11.497 -18.469 1.00 83.06 157 ARG A C 1
ATOM 1197 O O . ARG A 1 157 ? -12.794 -11.701 -18.529 1.00 83.06 157 ARG A O 1
ATOM 1204 N N . VAL A 1 158 ? -10.956 -11.171 -17.339 1.00 82.38 158 VAL A N 1
ATOM 1205 C CA . VAL A 1 158 ? -11.633 -11.089 -16.032 1.00 82.38 158 VAL A CA 1
ATOM 1206 C C . VAL A 1 158 ? -12.308 -9.727 -15.817 1.00 82.38 158 VAL A C 1
ATOM 1208 O O . VAL A 1 158 ? -13.457 -9.671 -15.389 1.00 82.38 158 VAL A O 1
ATOM 1211 N N . PHE A 1 159 ? -11.625 -8.631 -16.154 1.00 74.44 159 PHE A N 1
ATOM 1212 C CA . PHE A 1 159 ? -12.045 -7.253 -15.868 1.00 74.44 159 PHE A CA 1
ATOM 1213 C C . PHE A 1 159 ? -12.539 -6.472 -17.094 1.00 74.44 159 PHE A C 1
ATOM 1215 O O . PHE A 1 159 ? -13.127 -5.405 -16.938 1.00 74.44 159 PHE A O 1
ATOM 1222 N N . GLY A 1 160 ? -12.301 -6.960 -18.316 1.00 81.75 160 GLY A N 1
ATOM 1223 C CA . GLY A 1 160 ? -12.625 -6.257 -19.568 1.00 81.75 160 GLY A CA 1
ATOM 1224 C C . GLY A 1 160 ? -11.565 -5.249 -20.034 1.00 81.75 160 GLY A C 1
ATOM 1225 O O . GLY A 1 160 ? -11.625 -4.775 -21.169 1.00 81.75 160 GLY A O 1
ATOM 1226 N N . LEU A 1 161 ? -10.571 -4.953 -19.196 1.00 86.00 161 LEU A N 1
ATOM 1227 C CA . LEU A 1 161 ? -9.477 -4.017 -19.461 1.00 86.00 161 LEU A CA 1
ATOM 1228 C C . LEU A 1 161 ? -8.205 -4.424 -18.703 1.00 86.00 161 LEU A C 1
ATOM 1230 O O . LEU A 1 161 ? -8.271 -5.229 -17.772 1.00 86.00 161 LEU A O 1
ATOM 1234 N N . THR A 1 162 ? -7.056 -3.879 -19.100 1.00 88.38 162 THR A N 1
ATOM 1235 C CA . THR A 1 162 ? -5.780 -4.142 -18.412 1.00 88.38 162 THR A CA 1
ATOM 1236 C C . THR A 1 162 ? -5.601 -3.240 -17.182 1.00 88.38 162 THR A C 1
ATOM 1238 O O . THR A 1 162 ? -6.244 -2.188 -17.076 1.00 88.38 162 THR A O 1
ATOM 1241 N N . PRO A 1 163 ? -4.716 -3.594 -16.233 1.00 84.50 163 PRO A N 1
ATOM 1242 C CA . PRO A 1 163 ? -4.401 -2.732 -15.098 1.00 84.50 163 PRO A CA 1
ATOM 1243 C C . PRO A 1 163 ? -3.853 -1.373 -15.545 1.00 84.50 163 PRO A C 1
ATOM 1245 O O . PRO A 1 163 ? -4.247 -0.345 -15.001 1.00 84.50 163 PRO A O 1
ATOM 1248 N N . LEU A 1 164 ? -3.009 -1.340 -16.578 1.00 87.19 164 LEU A N 1
ATOM 1249 C CA . LEU A 1 164 ? -2.472 -0.091 -17.114 1.00 87.19 164 LEU A CA 1
ATOM 1250 C C . LEU A 1 164 ? -3.583 0.802 -17.702 1.00 87.19 164 LEU A C 1
ATOM 1252 O O . LEU A 1 164 ? -3.616 2.000 -17.424 1.00 87.19 164 LEU A O 1
ATOM 1256 N N . GLU A 1 165 ? -4.546 0.217 -18.427 1.00 84.44 165 GLU A N 1
ATOM 1257 C CA . GLU A 1 165 ? -5.728 0.928 -18.939 1.00 84.44 165 GLU A CA 1
ATOM 1258 C C . GLU A 1 165 ? -6.604 1.481 -17.808 1.00 84.44 165 GLU A C 1
ATOM 1260 O O . GLU A 1 165 ? -7.047 2.630 -17.879 1.00 84.44 165 GLU A O 1
ATOM 1265 N N . LEU A 1 166 ? -6.822 0.700 -16.742 1.00 77.56 166 LEU A N 1
ATOM 1266 C CA . LEU A 1 166 ? -7.561 1.165 -15.565 1.00 77.56 166 LEU A CA 1
ATOM 1267 C C . LEU A 1 166 ? -6.843 2.344 -14.909 1.00 77.56 166 LEU A C 1
ATOM 1269 O O . LEU A 1 166 ? -7.473 3.345 -14.569 1.00 77.56 166 LEU A O 1
ATOM 1273 N N . GLY A 1 167 ? -5.526 2.218 -14.727 1.00 70.00 167 GLY A N 1
ATOM 1274 C CA . GLY A 1 167 ? -4.682 3.261 -14.161 1.00 70.00 167 GLY A CA 1
ATOM 1275 C C . GLY A 1 167 ? -4.798 4.555 -14.960 1.00 70.00 167 GLY A C 1
ATOM 1276 O O . GLY A 1 167 ? -5.105 5.594 -14.381 1.00 70.00 167 GLY A O 1
ATOM 1277 N N . TYR A 1 168 ? -4.656 4.474 -16.286 1.00 79.25 168 TYR A N 1
ATOM 1278 C CA . TYR A 1 168 ? -4.833 5.611 -17.188 1.00 79.25 168 TYR A CA 1
ATOM 1279 C C . TYR A 1 168 ? -6.220 6.247 -17.043 1.00 79.25 168 TYR A C 1
ATOM 1281 O O . TYR A 1 168 ? -6.309 7.446 -16.807 1.00 79.25 168 TYR A O 1
ATOM 1289 N N . GLN A 1 169 ? -7.305 5.468 -17.121 1.00 70.25 169 GLN A N 1
ATOM 1290 C CA . GLN A 1 169 ? -8.669 6.011 -17.057 1.00 70.25 169 GLN A CA 1
ATOM 1291 C C . GLN A 1 169 ? -8.976 6.684 -15.716 1.00 70.25 169 GLN A C 1
ATOM 1293 O O . GLN A 1 169 ? -9.582 7.754 -15.686 1.00 70.25 169 GLN A O 1
ATOM 1298 N N . LEU A 1 170 ? -8.547 6.086 -14.601 1.00 58.62 170 LEU A N 1
ATOM 1299 C CA . LEU A 1 170 ? -8.765 6.653 -13.270 1.00 58.62 170 LEU A CA 1
ATOM 1300 C C . LEU A 1 170 ? -7.961 7.936 -13.058 1.00 58.62 170 LEU A C 1
ATOM 1302 O O . LEU A 1 170 ? -8.471 8.887 -12.467 1.00 58.62 170 LEU A O 1
ATOM 1306 N N . LEU A 1 171 ? -6.720 7.970 -13.539 1.00 62.06 171 LEU A N 1
ATOM 1307 C CA . LEU A 1 171 ? -5.844 9.131 -13.419 1.00 62.06 171 LEU A CA 1
ATOM 1308 C C . LEU A 1 171 ? -6.231 10.245 -14.406 1.00 62.06 171 LEU A C 1
ATOM 1310 O O . LEU A 1 171 ? -6.157 11.425 -14.072 1.00 62.06 171 LEU A O 1
ATOM 1314 N N . GLN A 1 172 ? -6.749 9.897 -15.581 1.00 67.06 172 GLN A N 1
ATOM 1315 C CA . GLN A 1 172 ? -7.335 10.856 -16.512 1.00 67.06 172 GLN A CA 1
ATOM 1316 C C . GLN A 1 172 ? -8.623 11.462 -15.947 1.00 67.06 172 GLN A C 1
ATOM 1318 O O . GLN A 1 172 ? -8.778 12.677 -15.965 1.00 67.06 172 GLN A O 1
ATOM 1323 N N . ALA A 1 173 ? -9.526 10.646 -15.392 1.00 50.16 173 ALA A N 1
ATOM 1324 C CA . ALA A 1 173 ? -10.746 11.130 -14.740 1.00 50.16 173 ALA A CA 1
ATOM 1325 C C . ALA A 1 173 ? -10.449 12.010 -13.514 1.00 50.16 173 ALA A C 1
ATOM 1327 O O . ALA A 1 173 ? -11.276 12.828 -13.110 1.00 50.16 173 ALA A O 1
ATOM 1328 N N . ALA A 1 174 ? -9.267 11.841 -12.925 1.00 45.66 174 ALA A N 1
ATOM 1329 C CA . ALA A 1 174 ? -8.766 12.711 -11.884 1.00 45.66 174 ALA A CA 1
ATOM 1330 C C . ALA A 1 174 ? -8.253 14.061 -12.423 1.00 45.66 174 ALA A C 1
ATOM 1332 O O . ALA A 1 174 ? -8.225 15.009 -11.657 1.00 45.66 174 ALA A O 1
ATOM 1333 N N . ASN A 1 175 ? -7.977 14.222 -13.718 1.00 47.09 175 ASN A N 1
ATOM 1334 C CA . ASN A 1 175 ? -7.281 15.373 -14.316 1.00 47.09 175 ASN A CA 1
ATOM 1335 C C . ASN A 1 175 ? -5.787 15.436 -13.960 1.00 47.09 175 ASN A C 1
ATOM 1337 O O . ASN A 1 175 ? -5.262 16.511 -13.662 1.00 47.09 175 ASN A O 1
ATOM 1341 N N . LEU A 1 176 ? -5.082 14.299 -13.998 1.00 52.78 176 LEU A N 1
ATOM 1342 C CA . LEU A 1 176 ? -3.620 14.352 -14.013 1.00 52.78 176 LEU A CA 1
ATOM 1343 C C . LEU A 1 176 ? -3.116 15.011 -15.318 1.00 52.78 176 LEU A C 1
ATOM 1345 O O . LEU A 1 176 ? -3.742 14.846 -16.364 1.00 52.78 176 LEU A O 1
ATOM 1349 N N . PRO A 1 177 ? -1.976 15.718 -15.277 1.00 54.62 177 PRO A N 1
ATOM 1350 C CA . PRO A 1 177 ? -1.333 16.298 -16.441 1.00 54.62 177 PRO A CA 1
ATOM 1351 C C . PRO A 1 177 ? -0.933 15.255 -17.465 1.00 54.62 177 PRO A C 1
ATOM 1353 O O . PRO A 1 177 ? -0.542 14.125 -17.138 1.00 54.62 177 PRO A O 1
ATOM 1356 N N . GLU A 1 178 ? -0.930 15.707 -18.711 1.00 68.19 178 GLU A N 1
ATOM 1357 C CA . GLU A 1 178 ? -0.594 14.892 -19.866 1.00 68.19 178 GLU A CA 1
ATOM 1358 C C . GLU A 1 178 ? 0.834 14.333 -19.769 1.00 68.19 178 GLU A C 1
ATOM 1360 O O . GLU A 1 178 ? 1.093 13.211 -20.192 1.00 68.19 178 GLU A O 1
ATOM 1365 N N . GLU A 1 179 ? 1.754 15.042 -19.110 1.00 66.75 179 GLU A N 1
ATOM 1366 C CA . GLU A 1 179 ? 3.135 14.602 -18.897 1.00 66.75 179 GLU A CA 1
ATOM 1367 C C . GLU A 1 179 ? 3.236 13.306 -18.079 1.00 66.75 179 GLU A C 1
ATOM 1369 O O . GLU A 1 179 ? 4.188 12.544 -18.258 1.00 66.75 179 GLU A O 1
ATOM 1374 N N . ILE A 1 180 ? 2.275 13.041 -17.185 1.00 65.38 180 ILE A N 1
ATOM 1375 C CA . ILE A 1 180 ? 2.189 11.766 -16.461 1.00 65.38 180 ILE A CA 1
ATOM 1376 C C . ILE A 1 180 ? 1.383 10.760 -17.276 1.00 65.38 180 ILE A C 1
ATOM 1378 O O . ILE A 1 180 ? 1.813 9.614 -17.423 1.00 65.38 180 ILE A O 1
ATOM 1382 N N . LEU A 1 181 ? 0.248 11.174 -17.845 1.00 70.75 181 LEU A N 1
ATOM 1383 C CA . LEU A 1 181 ? -0.638 10.285 -18.603 1.00 70.75 181 LEU A CA 1
ATOM 1384 C C . LEU A 1 181 ? 0.062 9.642 -19.810 1.00 70.75 181 LEU A C 1
ATOM 1386 O O . LEU A 1 181 ? -0.137 8.455 -20.068 1.00 70.75 181 LEU A O 1
ATOM 1390 N N . VAL A 1 182 ? 0.960 10.368 -20.484 1.00 82.44 182 VAL A N 1
ATOM 1391 C CA . VAL A 1 182 ? 1.775 9.852 -21.599 1.00 82.44 182 VAL A CA 1
ATOM 1392 C C . VAL A 1 182 ? 2.648 8.664 -21.181 1.00 82.44 182 VAL A C 1
ATOM 1394 O O . VAL A 1 182 ? 2.945 7.805 -22.010 1.00 82.44 182 VAL A O 1
ATOM 1397 N N . THR A 1 183 ? 3.026 8.560 -19.902 1.00 81.62 183 THR A N 1
ATOM 1398 C CA . THR A 1 183 ? 3.835 7.441 -19.382 1.00 81.62 183 THR A CA 1
ATOM 1399 C C . THR A 1 183 ? 3.021 6.192 -19.037 1.00 81.62 183 THR A C 1
ATOM 1401 O O . THR A 1 183 ? 3.604 5.139 -18.782 1.00 81.62 183 THR A O 1
ATOM 1404 N N . LEU A 1 184 ? 1.687 6.283 -19.066 1.00 80.62 184 LEU A N 1
ATOM 1405 C CA . LEU A 1 184 ? 0.748 5.201 -18.749 1.00 80.62 184 LEU A CA 1
ATOM 1406 C C . LEU A 1 184 ? 0.204 4.503 -20.007 1.00 80.62 184 LEU A C 1
ATOM 1408 O O . LEU A 1 184 ? -0.856 3.883 -19.970 1.00 80.62 184 LEU A O 1
ATOM 1412 N N . ARG A 1 185 ? 0.911 4.611 -21.137 1.00 83.44 185 ARG A N 1
ATOM 1413 C CA . ARG A 1 185 ? 0.583 3.884 -22.370 1.00 83.44 185 ARG A CA 1
ATOM 1414 C C . ARG A 1 185 ? 1.366 2.576 -22.460 1.00 83.44 185 ARG A C 1
ATOM 1416 O O . ARG A 1 185 ? 2.522 2.514 -22.040 1.00 83.44 185 ARG A O 1
ATOM 1423 N N . SER A 1 186 ? 0.732 1.547 -23.024 1.00 78.25 186 SER A N 1
ATOM 1424 C CA . SER A 1 186 ? 1.390 0.266 -23.299 1.00 78.25 186 SER A CA 1
ATOM 1425 C C . SER A 1 186 ? 2.398 0.421 -24.441 1.00 78.25 186 SER A C 1
ATOM 1427 O O . SER A 1 186 ? 2.110 1.069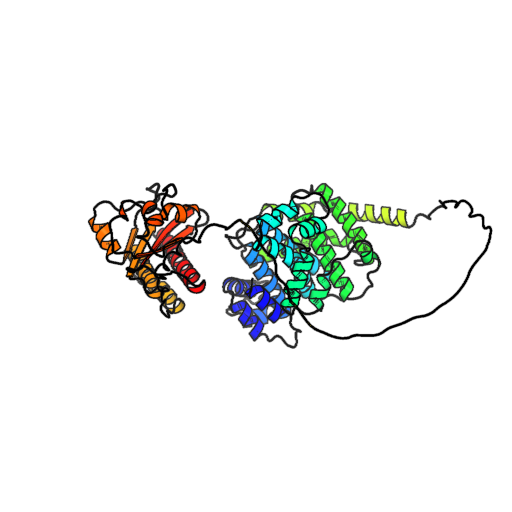 -25.451 1.00 78.25 186 SER A O 1
ATOM 1429 N N . LEU A 1 187 ? 3.581 -0.170 -24.270 1.00 77.12 187 LEU A N 1
ATOM 1430 C CA . LEU A 1 187 ? 4.657 -0.194 -25.257 1.00 77.12 187 LEU A CA 1
ATOM 1431 C C . LEU A 1 187 ? 4.897 -1.630 -25.747 1.00 77.12 187 LEU A C 1
ATOM 1433 O O . LEU A 1 187 ? 5.610 -2.400 -25.090 1.00 77.12 187 LEU A O 1
ATOM 1437 N N . PRO A 1 188 ? 4.341 -2.017 -26.910 1.00 71.81 188 PRO A N 1
ATOM 1438 C CA . PRO A 1 188 ? 4.673 -3.299 -27.513 1.00 71.81 188 PRO A CA 1
ATOM 1439 C C . PRO A 1 188 ? 6.151 -3.332 -27.929 1.00 71.81 188 PRO A C 1
ATOM 1441 O O . PRO A 1 188 ? 6.737 -2.311 -28.297 1.00 71.81 188 PRO A O 1
ATOM 1444 N N . SER A 1 189 ? 6.754 -4.524 -27.898 1.00 67.00 189 SER A N 1
ATOM 1445 C CA . SER A 1 189 ? 8.185 -4.747 -28.173 1.00 67.00 189 SER A CA 1
ATOM 1446 C C . SER A 1 189 ? 8.658 -4.196 -29.525 1.00 67.00 189 SER A C 1
ATOM 1448 O O . SER A 1 189 ? 9.813 -3.808 -29.663 1.00 67.00 189 SER A O 1
ATOM 1450 N N . GLU A 1 190 ? 7.764 -4.118 -30.509 1.00 66.06 190 GLU A N 1
ATOM 1451 C CA . GLU A 1 190 ? 8.034 -3.583 -31.849 1.00 66.06 190 GLU A CA 1
ATOM 1452 C C . GLU A 1 190 ? 8.131 -2.049 -31.867 1.00 66.06 190 GLU A C 1
ATOM 1454 O O . GLU A 1 190 ? 8.927 -1.486 -32.617 1.00 66.06 190 GLU A O 1
ATOM 1459 N N . ALA A 1 191 ? 7.365 -1.366 -31.009 1.00 69.12 191 ALA A N 1
ATOM 1460 C CA . ALA A 1 191 ? 7.341 0.095 -30.922 1.00 69.12 191 ALA A CA 1
ATOM 1461 C C . ALA A 1 191 ? 8.563 0.661 -30.179 1.00 69.12 191 ALA A C 1
ATOM 1463 O O . ALA A 1 191 ? 8.947 1.804 -30.410 1.00 69.12 191 ALA A O 1
ATOM 1464 N N . LEU A 1 192 ? 9.218 -0.149 -29.339 1.00 67.81 192 LEU A N 1
ATOM 1465 C CA . LEU A 1 192 ? 10.434 0.218 -28.602 1.00 67.81 192 LEU A CA 1
ATOM 1466 C C . LEU A 1 192 ? 11.612 0.577 -29.518 1.00 67.81 192 LEU A C 1
ATOM 1468 O O . LEU A 1 192 ? 12.401 1.460 -29.188 1.00 67.81 192 LEU A O 1
ATOM 1472 N N . ALA A 1 193 ? 11.716 -0.072 -30.680 1.00 64.12 193 ALA A N 1
ATOM 1473 C CA . ALA A 1 193 ? 12.771 0.201 -31.654 1.00 64.12 193 ALA A CA 1
ATOM 1474 C C . ALA A 1 193 ? 12.563 1.518 -32.423 1.00 64.12 193 ALA A C 1
ATOM 1476 O O . ALA A 1 193 ? 13.512 2.019 -33.022 1.00 64.12 193 ALA A O 1
ATOM 1477 N N . ALA A 1 194 ? 11.339 2.054 -32.410 1.00 66.75 194 ALA A N 1
ATOM 1478 C CA . ALA A 1 194 ? 10.942 3.255 -33.138 1.00 66.75 194 ALA A CA 1
ATOM 1479 C C . ALA A 1 194 ? 10.891 4.515 -32.257 1.00 66.75 194 ALA A C 1
ATOM 1481 O O . ALA A 1 194 ? 10.546 5.578 -32.765 1.00 66.75 194 ALA A O 1
ATOM 1482 N N . LEU A 1 195 ? 11.217 4.406 -30.961 1.00 69.81 195 LEU A N 1
ATOM 1483 C CA . LEU A 1 195 ? 11.239 5.553 -30.054 1.00 69.81 195 LEU A CA 1
ATOM 1484 C C . LEU A 1 195 ? 12.342 6.535 -30.463 1.00 69.81 195 LEU A C 1
ATOM 1486 O O . LEU A 1 195 ? 13.519 6.180 -30.566 1.00 69.81 195 LEU A O 1
ATOM 1490 N N . GLU A 1 196 ? 11.953 7.783 -30.681 1.00 67.12 196 GLU A N 1
ATOM 1491 C CA . GLU A 1 196 ? 12.850 8.895 -30.935 1.00 67.12 196 GLU A CA 1
ATOM 1492 C C . GLU A 1 196 ? 13.520 9.352 -29.627 1.00 67.12 196 GLU A C 1
ATOM 1494 O O . GLU A 1 196 ? 13.042 9.123 -28.515 1.00 67.12 196 GLU A O 1
ATOM 1499 N N . GLN A 1 197 ? 14.640 10.073 -29.739 1.00 70.38 197 GLN A N 1
ATOM 1500 C CA . GLN A 1 197 ? 15.372 10.661 -28.602 1.00 70.38 197 GLN A CA 1
ATOM 1501 C C . GLN A 1 197 ? 14.652 11.903 -28.026 1.00 70.38 197 GLN A C 1
ATOM 1503 O O . GLN A 1 197 ? 15.280 12.900 -27.666 1.00 70.38 197 GLN A O 1
ATOM 1508 N N . ARG A 1 198 ? 13.316 11.875 -27.980 1.00 78.69 198 ARG A N 1
ATOM 1509 C CA . ARG A 1 198 ? 12.478 12.938 -27.421 1.00 78.69 198 ARG A CA 1
ATOM 1510 C C . ARG A 1 198 ? 12.353 12.762 -25.903 1.00 78.69 198 ARG A C 1
ATOM 1512 O O . ARG A 1 198 ? 12.237 11.624 -25.448 1.00 78.69 198 ARG A O 1
ATOM 1519 N N . PRO A 1 199 ? 12.324 13.843 -25.102 1.00 77.81 199 PRO A N 1
ATOM 1520 C CA . PRO A 1 199 ? 12.232 13.741 -23.639 1.00 77.81 199 PRO A CA 1
ATOM 1521 C C . PRO A 1 199 ? 11.012 12.943 -23.147 1.00 77.81 199 PRO A C 1
ATOM 1523 O O . PRO A 1 199 ? 11.100 12.168 -22.200 1.00 77.81 199 PRO A O 1
ATOM 1526 N N . ASP A 1 200 ? 9.879 13.116 -23.817 1.00 80.12 200 ASP A N 1
ATOM 1527 C CA . ASP A 1 200 ? 8.584 12.474 -23.591 1.00 80.12 200 ASP A CA 1
ATOM 1528 C C . ASP A 1 200 ? 8.655 10.952 -23.824 1.00 80.12 200 ASP A C 1
ATOM 1530 O O . ASP A 1 200 ? 8.206 10.155 -22.996 1.00 80.12 200 ASP A O 1
ATOM 1534 N N . GLU A 1 201 ? 9.302 10.534 -24.910 1.00 84.31 201 GLU A N 1
ATOM 1535 C CA . GLU A 1 201 ? 9.481 9.122 -25.261 1.00 84.31 201 GLU A CA 1
ATOM 1536 C C . GLU A 1 201 ? 10.561 8.440 -24.421 1.00 84.31 201 GLU A C 1
ATOM 1538 O O . GLU A 1 201 ? 10.388 7.293 -24.005 1.00 84.31 201 GLU A O 1
ATOM 1543 N N . GLN A 1 202 ? 11.628 9.165 -24.078 1.00 86.06 202 GLN A N 1
ATOM 1544 C CA . GLN A 1 202 ? 12.630 8.709 -23.118 1.00 86.06 202 GLN A CA 1
ATOM 1545 C C . GLN A 1 202 ? 12.032 8.519 -21.720 1.00 86.06 202 GLN A C 1
ATOM 1547 O O . GLN A 1 202 ? 12.335 7.521 -21.068 1.00 86.06 202 GLN A O 1
ATOM 1552 N N . MET A 1 203 ? 11.177 9.438 -21.248 1.00 86.31 203 MET A N 1
ATOM 1553 C CA . MET A 1 203 ? 10.507 9.311 -19.949 1.00 86.31 203 MET A CA 1
ATOM 1554 C C . MET A 1 203 ? 9.650 8.047 -19.901 1.00 86.31 203 MET A C 1
ATOM 1556 O O . MET A 1 203 ? 9.726 7.271 -18.949 1.00 86.31 203 MET A O 1
ATOM 1560 N N . LEU A 1 204 ? 8.868 7.813 -20.951 1.00 89.44 204 LEU A N 1
ATOM 1561 C CA . LEU A 1 204 ? 8.084 6.599 -21.087 1.00 89.44 204 LEU A CA 1
ATOM 1562 C C . LEU A 1 204 ? 8.968 5.343 -21.123 1.00 89.44 204 LEU A C 1
ATOM 1564 O O . LEU A 1 204 ? 8.666 4.388 -20.414 1.00 89.44 204 LEU A O 1
ATOM 1568 N N . ALA A 1 205 ? 10.050 5.339 -21.908 1.00 89.44 205 ALA A N 1
ATOM 1569 C CA . ALA A 1 205 ? 10.968 4.203 -21.990 1.00 89.44 205 ALA A CA 1
ATOM 1570 C C . ALA A 1 205 ? 11.598 3.884 -20.629 1.00 89.44 205 ALA A C 1
ATOM 1572 O O . ALA A 1 205 ? 11.674 2.719 -20.244 1.00 89.44 205 ALA A O 1
ATOM 1573 N N . VAL A 1 206 ? 12.005 4.915 -19.880 1.00 91.00 206 VAL A N 1
ATOM 1574 C CA . VAL A 1 206 ? 12.502 4.781 -18.505 1.00 91.00 206 VAL A CA 1
ATOM 1575 C C . VAL A 1 206 ? 11.443 4.154 -17.604 1.00 91.00 206 VAL A C 1
ATOM 1577 O O . VAL A 1 206 ? 11.748 3.206 -16.884 1.00 91.00 206 VAL A O 1
ATOM 1580 N N . CYS A 1 207 ? 10.207 4.655 -17.643 1.00 90.00 207 CYS A N 1
ATOM 1581 C CA . CYS A 1 207 ? 9.143 4.163 -16.771 1.00 90.00 207 CYS A CA 1
ATOM 1582 C C . CYS A 1 207 ? 8.744 2.721 -17.114 1.00 90.00 207 CYS A C 1
ATOM 1584 O O . CYS A 1 207 ? 8.621 1.909 -16.208 1.00 90.00 207 CYS A O 1
ATOM 1586 N N . GLU A 1 208 ? 8.612 2.378 -18.397 1.00 91.00 208 GLU A N 1
ATOM 1587 C CA . GLU A 1 208 ? 8.325 1.014 -18.862 1.00 91.00 208 GLU A CA 1
ATOM 1588 C C . GLU A 1 208 ? 9.457 0.039 -18.495 1.00 91.00 208 GLU A C 1
ATOM 1590 O O . GLU A 1 208 ? 9.203 -1.064 -18.013 1.00 91.00 208 GLU A O 1
ATOM 1595 N N . CYS A 1 209 ? 10.718 0.436 -18.690 1.00 91.19 209 CYS A N 1
ATOM 1596 C CA . CYS A 1 209 ? 11.866 -0.395 -18.330 1.00 91.19 209 CYS A CA 1
ATOM 1597 C C . CYS A 1 209 ? 11.920 -0.649 -16.819 1.00 91.19 209 CYS A C 1
ATOM 1599 O O . CYS A 1 209 ? 12.144 -1.778 -16.380 1.00 91.19 209 CYS A O 1
ATOM 1601 N N . ALA A 1 210 ? 11.697 0.399 -16.023 1.00 92.44 210 ALA A N 1
ATOM 1602 C CA . ALA A 1 210 ? 11.693 0.324 -14.571 1.00 92.44 210 ALA A CA 1
ATOM 1603 C C . ALA A 1 210 ? 10.564 -0.562 -14.024 1.00 92.44 210 ALA A C 1
ATOM 1605 O O . ALA A 1 210 ? 10.809 -1.330 -13.097 1.00 92.44 210 ALA A O 1
ATOM 1606 N N . ASP A 1 211 ? 9.371 -0.479 -14.614 1.00 90.44 211 ASP A N 1
ATOM 1607 C CA . ASP A 1 211 ? 8.198 -1.305 -14.300 1.00 90.44 211 ASP A CA 1
ATOM 1608 C C . ASP A 1 211 ? 8.508 -2.788 -14.569 1.00 90.44 211 ASP A C 1
ATOM 1610 O O . ASP A 1 211 ? 8.559 -3.587 -13.638 1.00 90.44 211 ASP A O 1
ATOM 1614 N N . ARG A 1 212 ? 8.937 -3.139 -15.793 1.00 90.88 212 ARG A N 1
ATOM 1615 C CA . ARG A 1 212 ? 9.310 -4.525 -16.144 1.00 90.88 212 ARG A CA 1
ATOM 1616 C C . ARG A 1 212 ? 10.463 -5.078 -15.299 1.00 90.88 212 ARG A C 1
ATOM 1618 O O . ARG A 1 212 ? 10.471 -6.260 -14.957 1.00 90.88 212 ARG A O 1
ATOM 1625 N N . LEU A 1 213 ? 11.458 -4.255 -14.958 1.00 91.56 213 LEU A N 1
ATOM 1626 C CA . LEU A 1 213 ? 12.536 -4.669 -14.051 1.00 91.56 213 LEU A CA 1
ATOM 1627 C C . LEU A 1 213 ? 12.027 -4.901 -12.626 1.00 91.56 213 LEU A C 1
ATOM 1629 O O . LEU A 1 213 ? 12.461 -5.860 -11.983 1.00 91.56 213 LEU A O 1
ATOM 1633 N N . ALA A 1 214 ? 11.136 -4.043 -12.126 1.00 90.69 214 ALA A N 1
ATOM 1634 C CA . ALA A 1 214 ? 10.536 -4.200 -10.808 1.00 90.69 214 ALA A CA 1
ATOM 1635 C C . ALA A 1 214 ? 9.684 -5.471 -10.734 1.00 90.69 214 ALA A C 1
ATOM 1637 O O . ALA A 1 214 ? 9.803 -6.200 -9.747 1.00 90.69 214 ALA A O 1
ATOM 1638 N N . ASP A 1 215 ? 8.915 -5.775 -11.780 1.00 89.38 215 ASP A N 1
ATOM 1639 C CA . ASP A 1 215 ? 8.112 -6.994 -11.904 1.00 89.38 215 ASP A CA 1
ATOM 1640 C C . ASP A 1 215 ? 9.002 -8.237 -11.816 1.00 89.38 215 ASP A C 1
ATOM 1642 O O . ASP A 1 215 ? 8.836 -9.065 -10.918 1.00 89.38 215 ASP A O 1
ATOM 1646 N N . LEU A 1 216 ? 10.038 -8.316 -12.662 1.00 90.50 216 LEU A N 1
ATOM 1647 C CA . LEU A 1 216 ? 11.002 -9.424 -12.659 1.00 90.50 216 LEU A CA 1
ATOM 1648 C C . LEU A 1 216 ? 11.708 -9.588 -11.303 1.00 90.50 216 LEU A C 1
ATOM 1650 O O . LEU A 1 216 ? 11.950 -10.708 -10.837 1.00 90.50 216 LEU A O 1
ATOM 1654 N N . ALA A 1 217 ? 12.075 -8.474 -10.664 1.00 89.00 217 ALA A N 1
ATOM 1655 C CA . ALA A 1 217 ? 12.799 -8.495 -9.399 1.00 89.00 217 ALA A CA 1
ATOM 1656 C C . ALA A 1 217 ? 11.891 -8.863 -8.209 1.00 89.00 217 ALA A C 1
ATOM 1658 O O . ALA A 1 217 ? 12.351 -9.506 -7.259 1.00 89.00 217 ALA A O 1
ATOM 1659 N N . CYS A 1 218 ? 10.609 -8.493 -8.255 1.00 86.88 218 CYS A N 1
ATOM 1660 C CA . CYS A 1 218 ? 9.636 -8.760 -7.195 1.00 86.88 218 CYS A CA 1
ATOM 1661 C C . CYS A 1 218 ? 8.926 -10.115 -7.338 1.00 86.88 218 CYS A C 1
ATOM 1663 O O . CYS A 1 218 ? 8.441 -10.621 -6.324 1.00 86.88 218 CYS A O 1
ATOM 1665 N N . ASP A 1 219 ? 8.908 -10.718 -8.532 1.00 86.81 219 ASP A N 1
ATOM 1666 C CA . ASP A 1 219 ? 8.234 -11.994 -8.795 1.00 86.81 219 ASP A CA 1
ATOM 1667 C C . ASP A 1 219 ? 8.914 -13.170 -8.060 1.00 86.81 219 ASP A C 1
ATOM 1669 O O . ASP A 1 219 ? 10.052 -13.532 -8.377 1.00 86.81 219 ASP A O 1
ATOM 1673 N N . PRO A 1 220 ? 8.245 -13.810 -7.080 1.00 83.31 220 PRO A N 1
ATOM 1674 C CA . PRO A 1 220 ? 8.815 -14.924 -6.333 1.00 83.31 220 PRO A CA 1
ATOM 1675 C C . PRO A 1 220 ? 8.988 -16.213 -7.153 1.00 83.31 220 PRO A C 1
ATOM 1677 O O . PRO A 1 220 ? 9.745 -17.075 -6.706 1.00 83.31 220 PRO A O 1
ATOM 1680 N N . GLN A 1 221 ? 8.314 -16.367 -8.298 1.00 83.69 221 GLN A N 1
ATOM 1681 C CA . GLN A 1 221 ? 8.361 -17.579 -9.127 1.00 83.69 221 GLN A CA 1
ATOM 1682 C C . GLN A 1 221 ? 9.635 -17.669 -9.972 1.00 83.69 221 GLN A C 1
ATOM 1684 O O . GLN A 1 221 ? 10.064 -18.766 -10.320 1.00 83.69 221 GLN A O 1
ATOM 1689 N N . ILE A 1 222 ? 10.273 -16.535 -10.272 1.00 84.56 222 ILE A N 1
ATOM 1690 C CA . ILE A 1 222 ? 11.468 -16.489 -11.120 1.00 84.56 222 ILE A CA 1
ATOM 1691 C C . ILE A 1 222 ? 12.716 -16.805 -10.272 1.00 84.56 222 ILE A C 1
ATOM 1693 O O . ILE A 1 222 ? 12.998 -16.093 -9.304 1.00 84.56 222 ILE A O 1
ATOM 1697 N N . PRO A 1 223 ? 13.529 -17.822 -10.590 1.00 86.44 223 PRO A N 1
ATOM 1698 C CA . PRO A 1 223 ? 14.813 -18.046 -9.925 1.00 86.44 223 PRO A CA 1
ATOM 1699 C C . PRO A 1 223 ? 15.784 -16.867 -10.106 1.00 86.44 223 PRO A C 1
ATOM 1701 O O . PRO A 1 223 ? 15.762 -16.175 -11.119 1.00 86.44 223 PRO A O 1
ATOM 1704 N N . ILE A 1 224 ? 16.691 -16.648 -9.147 1.00 82.75 224 ILE A N 1
ATOM 1705 C CA . ILE A 1 224 ? 17.653 -15.523 -9.193 1.00 82.75 224 ILE A CA 1
ATOM 1706 C C . ILE A 1 224 ? 18.580 -15.606 -10.425 1.00 82.75 224 ILE A C 1
ATOM 1708 O O . ILE A 1 224 ? 18.928 -14.588 -11.017 1.00 82.75 224 ILE A O 1
ATOM 1712 N N . GLU A 1 225 ? 18.955 -16.814 -10.847 1.00 79.50 225 GLU A N 1
ATOM 1713 C CA . GLU A 1 225 ? 19.764 -17.022 -12.058 1.00 79.50 225 GLU A CA 1
ATOM 1714 C C . GLU A 1 225 ? 19.001 -16.650 -13.334 1.00 79.50 225 GLU A C 1
ATOM 1716 O O . GLU A 1 225 ? 19.565 -16.080 -14.268 1.00 79.50 225 GLU A O 1
ATOM 1721 N N . GLU A 1 226 ? 17.698 -16.930 -13.359 1.00 85.69 226 GLU A N 1
ATOM 1722 C CA . GLU A 1 226 ? 16.831 -16.582 -14.479 1.00 85.69 226 GLU A CA 1
ATOM 1723 C C . GLU A 1 226 ? 16.547 -15.078 -14.522 1.00 85.69 226 GLU A C 1
ATOM 1725 O O . GLU A 1 226 ? 16.503 -14.498 -15.606 1.00 85.69 226 GLU A O 1
ATOM 1730 N N . PHE A 1 227 ? 16.460 -14.420 -13.361 1.00 87.62 227 PHE A N 1
ATOM 1731 C CA . PHE A 1 227 ? 16.393 -12.961 -13.272 1.00 87.62 227 PHE A CA 1
ATOM 1732 C C . PHE A 1 227 ? 17.583 -12.297 -13.980 1.00 87.62 227 PHE A C 1
ATOM 1734 O O . PHE A 1 227 ? 17.380 -11.384 -14.779 1.00 87.62 227 PHE A O 1
ATOM 1741 N N . ALA A 1 228 ? 18.814 -12.769 -13.750 1.00 82.62 228 ALA A N 1
ATOM 1742 C CA . ALA A 1 228 ? 19.996 -12.212 -14.410 1.00 82.62 228 ALA A CA 1
ATOM 1743 C C . ALA A 1 228 ? 19.884 -12.304 -15.945 1.00 82.62 228 ALA A C 1
ATOM 1745 O O . ALA A 1 228 ? 20.080 -11.306 -16.636 1.00 82.62 228 ALA A O 1
ATOM 1746 N N . ASN A 1 229 ? 19.471 -13.459 -16.475 1.00 84.06 229 ASN A N 1
ATOM 1747 C CA . ASN A 1 229 ? 19.294 -13.650 -17.918 1.00 84.06 229 ASN A CA 1
ATOM 1748 C C . ASN A 1 229 ? 18.159 -12.780 -18.494 1.00 84.06 229 ASN A C 1
ATOM 1750 O O . ASN A 1 229 ? 18.365 -12.087 -19.489 1.00 84.06 229 ASN A O 1
ATOM 1754 N N . ARG A 1 230 ? 16.980 -12.771 -17.855 1.00 87.31 230 ARG A N 1
ATOM 1755 C CA . ARG A 1 230 ? 15.819 -11.981 -18.307 1.00 87.31 230 ARG A CA 1
ATOM 1756 C C . ARG A 1 230 ? 16.075 -10.476 -18.215 1.00 87.31 230 ARG A C 1
ATOM 1758 O O . ARG A 1 230 ? 15.661 -9.731 -19.096 1.00 87.31 230 ARG A O 1
ATOM 1765 N N . SER A 1 231 ? 16.791 -10.019 -17.187 1.00 87.94 231 SER A N 1
ATOM 1766 C CA . SER A 1 231 ? 17.182 -8.610 -17.057 1.00 87.94 231 SER A CA 1
ATOM 1767 C C . SER A 1 231 ? 18.167 -8.180 -18.151 1.00 87.94 231 SER A C 1
ATOM 1769 O O . SER A 1 231 ? 17.991 -7.109 -18.725 1.00 87.94 231 SER A O 1
ATOM 1771 N N . ALA A 1 232 ? 19.136 -9.025 -18.524 1.00 84.44 232 ALA A N 1
ATOM 1772 C CA . ALA A 1 232 ? 20.052 -8.752 -19.634 1.00 84.44 232 ALA A CA 1
ATOM 1773 C C . ALA A 1 232 ? 19.321 -8.705 -20.989 1.00 84.44 232 ALA A C 1
ATOM 1775 O O . ALA A 1 232 ? 19.586 -7.833 -21.822 1.00 84.44 232 ALA A O 1
ATOM 1776 N N . GLU A 1 233 ? 18.355 -9.602 -21.198 1.00 86.38 233 GLU A N 1
ATOM 1777 C CA . GLU A 1 233 ? 17.484 -9.564 -22.370 1.00 86.38 233 GLU A CA 1
ATOM 1778 C C . GLU A 1 233 ? 16.646 -8.281 -22.410 1.00 86.38 233 GLU A C 1
ATOM 1780 O O . GLU A 1 233 ? 16.548 -7.644 -23.460 1.00 86.38 233 GLU A O 1
ATOM 1785 N N . LEU A 1 234 ? 16.083 -7.865 -21.275 1.00 86.94 234 LEU A N 1
ATOM 1786 C CA . LEU A 1 234 ? 15.328 -6.623 -21.168 1.00 86.94 234 LEU A CA 1
ATOM 1787 C C . LEU A 1 234 ? 16.210 -5.415 -21.506 1.00 86.94 234 LEU A C 1
ATOM 1789 O O . LEU A 1 234 ? 15.836 -4.607 -22.349 1.00 86.94 234 LEU A O 1
ATOM 1793 N N . VAL A 1 235 ? 17.421 -5.332 -20.950 1.00 85.56 235 VAL A N 1
ATOM 1794 C CA . VAL A 1 235 ? 18.390 -4.279 -21.295 1.00 85.56 235 VAL A CA 1
ATOM 1795 C C . VAL A 1 235 ? 18.640 -4.222 -22.802 1.00 85.56 235 VAL A C 1
ATOM 1797 O O . VAL A 1 235 ? 18.658 -3.135 -23.377 1.00 85.56 235 VAL A O 1
ATOM 1800 N N . ARG A 1 236 ? 18.790 -5.375 -23.468 1.00 82.75 236 ARG A N 1
ATOM 1801 C CA . ARG A 1 236 ? 18.983 -5.429 -24.924 1.00 82.75 236 ARG A CA 1
ATOM 1802 C C . ARG A 1 236 ? 17.789 -4.844 -25.682 1.00 82.75 236 ARG A C 1
ATOM 1804 O O . ARG A 1 236 ? 17.993 -4.128 -26.656 1.00 82.75 236 ARG A O 1
ATOM 1811 N N . HIS A 1 237 ? 16.563 -5.126 -25.241 1.00 83.75 237 HIS A N 1
ATOM 1812 C CA . HIS A 1 237 ? 15.349 -4.588 -25.866 1.00 83.75 237 HIS A CA 1
ATOM 1813 C C . HIS A 1 237 ? 15.233 -3.067 -25.719 1.00 83.75 237 HIS A C 1
ATOM 1815 O O . HIS A 1 237 ? 14.745 -2.404 -26.630 1.00 83.75 237 HIS A O 1
ATOM 1821 N N . PHE A 1 238 ? 15.713 -2.512 -24.605 1.00 84.94 238 PHE A N 1
ATOM 1822 C CA . PHE A 1 238 ? 15.681 -1.072 -24.349 1.00 84.94 238 PHE A CA 1
ATOM 1823 C C . PHE A 1 238 ? 16.929 -0.324 -24.833 1.00 84.94 238 PHE A C 1
ATOM 1825 O O . PHE A 1 238 ? 16.924 0.902 -24.808 1.00 84.94 238 PHE A O 1
ATOM 1832 N N . GLY A 1 239 ? 17.971 -1.012 -25.315 1.00 77.06 239 GLY A N 1
ATOM 1833 C CA . GLY A 1 239 ? 19.272 -0.407 -25.632 1.00 77.06 239 GLY A CA 1
ATOM 1834 C C . GLY A 1 239 ? 19.236 0.742 -26.648 1.00 77.06 239 GLY A C 1
ATOM 1835 O O . GLY A 1 239 ? 20.049 1.657 -26.550 1.00 77.06 239 GLY A O 1
ATOM 1836 N N . ASN A 1 240 ? 18.270 0.749 -27.576 1.00 77.44 240 ASN A N 1
ATOM 1837 C CA . ASN A 1 240 ? 18.094 1.851 -28.533 1.00 77.44 240 ASN A CA 1
ATOM 1838 C C . ASN A 1 240 ? 17.517 3.119 -27.876 1.00 77.44 240 ASN A C 1
ATOM 1840 O O . ASN A 1 240 ? 17.960 4.227 -28.174 1.00 77.44 240 ASN A O 1
ATOM 1844 N N . ALA A 1 241 ? 16.536 2.959 -26.983 1.00 79.25 241 ALA A N 1
ATOM 1845 C CA . ALA A 1 241 ? 15.874 4.067 -26.292 1.00 79.25 241 ALA A CA 1
ATOM 1846 C C . ALA A 1 241 ? 16.667 4.540 -25.059 1.00 79.25 241 ALA A C 1
ATOM 1848 O O . ALA A 1 241 ? 16.626 5.711 -24.683 1.00 79.25 241 ALA A O 1
ATOM 1849 N N . LEU A 1 242 ? 17.397 3.620 -24.427 1.00 84.44 242 LEU A N 1
ATOM 1850 C CA . LEU A 1 242 ? 18.159 3.802 -23.198 1.00 84.44 242 LEU A CA 1
ATOM 1851 C C . LEU A 1 242 ? 19.602 3.311 -23.423 1.00 84.44 242 LEU A C 1
ATOM 1853 O O . LEU A 1 242 ? 19.936 2.197 -23.011 1.00 84.44 242 LEU A O 1
ATOM 1857 N N . PRO A 1 243 ? 20.465 4.131 -24.055 1.00 80.69 243 PRO A N 1
ATOM 1858 C CA . PRO A 1 243 ? 21.880 3.798 -24.197 1.00 80.69 243 PRO A CA 1
ATOM 1859 C C . PRO A 1 243 ? 22.535 3.607 -22.821 1.00 80.69 243 PRO A C 1
ATOM 1861 O O . PRO A 1 243 ? 22.049 4.133 -21.816 1.00 80.69 243 PRO A O 1
ATOM 1864 N N . ASP A 1 244 ? 23.605 2.811 -22.788 1.00 83.75 244 ASP A N 1
ATOM 1865 C CA . ASP A 1 244 ? 24.434 2.500 -21.609 1.00 83.75 244 ASP A CA 1
ATOM 1866 C C . ASP A 1 244 ? 23.716 1.774 -20.452 1.00 83.75 244 ASP A C 1
ATOM 1868 O O . ASP A 1 244 ? 24.318 1.467 -19.424 1.00 83.75 244 ASP A O 1
ATOM 1872 N N . LEU A 1 245 ? 22.441 1.401 -20.626 1.00 84.12 245 LEU A N 1
ATOM 1873 C CA . LEU A 1 245 ? 21.639 0.751 -19.585 1.00 84.12 245 LEU A CA 1
ATOM 1874 C C . LEU A 1 245 ? 22.266 -0.553 -19.055 1.00 84.12 245 LEU A C 1
ATOM 1876 O O . LEU A 1 245 ? 22.076 -0.888 -17.887 1.00 84.12 245 LEU A O 1
ATOM 1880 N N . GLY A 1 246 ? 23.011 -1.286 -19.889 1.00 82.06 246 GLY A N 1
ATOM 1881 C CA . GLY A 1 246 ? 23.678 -2.529 -19.480 1.00 82.06 246 GLY A CA 1
ATOM 1882 C C . GLY A 1 246 ? 24.780 -2.316 -18.458 1.00 82.06 246 GLY A C 1
ATOM 1883 O O . GLY A 1 246 ? 24.787 -2.991 -17.429 1.00 82.06 246 GLY A O 1
ATOM 1884 N N . ASP A 1 247 ? 25.642 -1.332 -18.703 1.00 82.81 247 ASP A N 1
ATOM 1885 C CA . ASP A 1 247 ? 26.723 -0.964 -17.788 1.00 82.81 247 ASP A CA 1
ATOM 1886 C C . ASP A 1 247 ? 26.166 -0.337 -16.501 1.00 82.81 247 ASP A C 1
ATOM 1888 O O . ASP A 1 247 ? 26.712 -0.504 -15.407 1.00 82.81 247 ASP A O 1
ATOM 1892 N N . GLU A 1 248 ? 25.030 0.357 -16.606 1.00 86.25 248 GLU A N 1
ATOM 1893 C CA . GLU A 1 248 ? 24.384 1.017 -15.475 1.00 86.25 248 GLU A CA 1
ATOM 1894 C C . GLU A 1 248 ? 23.538 0.082 -14.599 1.00 86.25 248 GLU A C 1
ATOM 1896 O O . GLU A 1 248 ? 23.303 0.409 -13.432 1.00 86.25 248 GLU A O 1
ATOM 1901 N N . LEU A 1 249 ? 23.089 -1.074 -15.107 1.00 86.62 249 LEU A N 1
ATOM 1902 C CA . LEU A 1 249 ? 22.056 -1.906 -14.472 1.00 86.62 249 LEU A CA 1
ATOM 1903 C C . LEU A 1 249 ? 22.367 -2.248 -13.007 1.00 86.62 249 LEU A C 1
ATOM 1905 O O . LEU A 1 249 ? 21.504 -2.104 -12.135 1.00 86.62 249 LEU A O 1
ATOM 1909 N N . HIS A 1 250 ? 23.603 -2.663 -12.715 1.00 85.88 250 HIS A N 1
ATOM 1910 C CA . HIS A 1 250 ? 24.021 -2.985 -11.348 1.00 85.88 250 HIS A CA 1
ATOM 1911 C C . HIS A 1 250 ? 23.916 -1.760 -10.425 1.00 85.88 250 HIS A C 1
ATOM 1913 O O . HIS A 1 250 ? 23.344 -1.834 -9.332 1.00 85.88 250 HIS A O 1
ATOM 1919 N N . GLY A 1 251 ? 24.423 -0.612 -10.885 1.00 86.50 251 GLY A N 1
ATOM 1920 C CA . GLY A 1 251 ? 24.377 0.648 -10.145 1.00 86.50 251 GLY A CA 1
ATOM 1921 C C . GLY A 1 251 ? 22.948 1.150 -9.928 1.00 86.50 251 GLY A C 1
ATOM 1922 O O . GLY A 1 251 ? 22.626 1.623 -8.838 1.00 86.50 251 GLY A O 1
ATOM 1923 N N . LEU A 1 252 ? 22.074 0.987 -10.923 1.00 89.38 252 LEU A N 1
ATOM 1924 C CA . LEU A 1 252 ? 20.654 1.337 -10.846 1.00 89.38 252 LEU A CA 1
ATOM 1925 C C . LEU A 1 252 ? 19.920 0.483 -9.810 1.00 89.38 252 LEU A C 1
ATOM 1927 O O . LEU A 1 252 ? 19.235 1.020 -8.941 1.00 89.38 252 LEU A O 1
ATOM 1931 N N . MET A 1 253 ? 20.123 -0.835 -9.833 1.00 87.19 253 MET A N 1
ATOM 1932 C CA . MET A 1 253 ? 19.536 -1.756 -8.854 1.00 87.19 253 MET A CA 1
ATOM 1933 C C . MET A 1 253 ? 20.036 -1.477 -7.433 1.00 87.19 253 MET A C 1
ATOM 1935 O O . MET A 1 253 ? 19.264 -1.527 -6.468 1.00 87.19 253 MET A O 1
ATOM 1939 N N . GLN A 1 254 ? 21.318 -1.134 -7.280 1.00 87.19 254 GLN A N 1
ATOM 1940 C CA . GLN A 1 254 ? 21.881 -0.726 -5.996 1.00 87.19 254 GLN A CA 1
ATOM 1941 C C . GLN A 1 254 ? 21.271 0.588 -5.493 1.00 87.19 254 GLN A C 1
ATOM 1943 O O . GLN A 1 254 ? 20.861 0.652 -4.329 1.00 87.19 254 GLN A O 1
ATOM 1948 N N . ALA A 1 255 ? 21.189 1.608 -6.349 1.00 85.06 255 ALA A N 1
ATOM 1949 C CA . ALA A 1 255 ? 20.607 2.903 -6.015 1.00 85.06 255 ALA A CA 1
ATOM 1950 C C . ALA A 1 255 ? 19.129 2.766 -5.627 1.00 85.06 255 ALA A C 1
ATOM 1952 O O . ALA A 1 255 ? 18.733 3.262 -4.570 1.00 85.06 255 ALA A O 1
ATOM 1953 N N . ALA A 1 256 ? 18.348 2.012 -6.403 1.00 84.50 256 ALA A N 1
ATOM 1954 C CA . ALA A 1 256 ? 16.936 1.778 -6.135 1.00 84.50 256 ALA A CA 1
ATOM 1955 C C . ALA A 1 256 ? 16.713 1.023 -4.817 1.00 84.50 256 ALA A C 1
ATOM 1957 O O . ALA A 1 256 ? 15.887 1.429 -4.004 1.00 84.50 256 ALA A O 1
ATOM 1958 N N . THR A 1 257 ? 17.508 -0.018 -4.540 1.00 83.88 257 THR A N 1
ATOM 1959 C CA . THR A 1 257 ? 17.437 -0.748 -3.261 1.00 83.88 257 THR A CA 1
ATOM 1960 C C . THR A 1 257 ? 17.772 0.163 -2.076 1.00 83.88 257 THR A C 1
ATOM 1962 O O . THR A 1 257 ? 17.110 0.105 -1.041 1.00 83.88 257 THR A O 1
ATOM 1965 N N . HIS A 1 258 ? 18.788 1.022 -2.215 1.00 84.62 258 HIS A N 1
ATOM 1966 C CA . HIS A 1 258 ? 19.174 1.964 -1.165 1.00 84.62 258 HIS A CA 1
ATOM 1967 C C . HIS A 1 258 ? 18.103 3.035 -0.933 1.00 84.62 258 HIS A C 1
ATOM 1969 O O . HIS A 1 258 ? 17.802 3.365 0.214 1.00 84.62 258 HIS A O 1
ATOM 1975 N N . GLN A 1 259 ? 17.497 3.556 -2.002 1.00 78.50 259 GLN A N 1
ATOM 1976 C CA . GLN A 1 259 ? 16.375 4.482 -1.894 1.00 78.50 259 GLN A CA 1
ATOM 1977 C C . GLN A 1 259 ? 15.157 3.832 -1.249 1.00 78.50 259 GLN A C 1
ATOM 1979 O O . GLN A 1 259 ? 14.558 4.432 -0.360 1.00 78.50 259 GLN A O 1
ATOM 1984 N N . LEU A 1 260 ? 14.829 2.596 -1.620 1.00 79.81 260 LEU A N 1
ATOM 1985 C CA . LEU A 1 260 ? 13.749 1.855 -0.986 1.00 79.81 260 LEU A CA 1
ATOM 1986 C C . LEU A 1 260 ? 14.037 1.658 0.509 1.00 79.81 260 LEU A C 1
ATOM 1988 O O . LEU A 1 260 ? 13.200 1.999 1.338 1.00 79.81 260 LEU A O 1
ATOM 1992 N N . ASP A 1 261 ? 15.241 1.217 0.886 1.00 77.88 261 ASP A N 1
ATOM 1993 C CA . ASP A 1 261 ? 15.649 1.099 2.294 1.00 77.88 261 ASP A CA 1
ATOM 1994 C C . ASP A 1 261 ? 15.567 2.450 3.034 1.00 77.88 261 ASP A C 1
ATOM 1996 O O . ASP A 1 261 ? 15.140 2.500 4.193 1.00 77.88 261 ASP A O 1
ATOM 2000 N N . TYR A 1 262 ? 15.935 3.552 2.374 1.00 74.88 262 TYR A N 1
ATOM 2001 C CA . TYR A 1 262 ? 15.799 4.902 2.914 1.00 74.88 262 TYR A CA 1
ATOM 2002 C C . TYR A 1 262 ? 14.332 5.274 3.154 1.00 74.88 262 TYR A C 1
ATOM 2004 O O . TYR A 1 262 ? 14.005 5.722 4.253 1.00 74.88 262 TYR A O 1
ATOM 2012 N N . ILE A 1 263 ? 13.446 5.047 2.182 1.00 69.00 263 ILE A N 1
ATOM 2013 C CA . ILE A 1 263 ? 11.997 5.278 2.287 1.00 69.00 263 ILE A CA 1
ATOM 2014 C C . ILE A 1 263 ? 11.436 4.446 3.449 1.00 69.00 263 ILE A C 1
ATOM 2016 O O . ILE A 1 263 ? 10.808 4.982 4.363 1.00 69.00 263 ILE A O 1
ATOM 2020 N N . VAL A 1 264 ? 11.748 3.150 3.500 1.00 71.38 264 VAL A N 1
ATOM 2021 C CA . VAL A 1 264 ? 11.286 2.238 4.555 1.00 71.38 264 VAL A CA 1
ATOM 2022 C C . VAL A 1 264 ? 11.720 2.689 5.948 1.00 71.38 264 VAL A C 1
ATOM 2024 O O . VAL A 1 264 ? 10.901 2.703 6.874 1.00 71.38 264 VAL A O 1
ATOM 2027 N N . ARG A 1 265 ? 12.989 3.080 6.114 1.00 69.25 265 ARG A N 1
ATOM 2028 C CA . ARG A 1 265 ? 13.545 3.509 7.406 1.00 69.25 265 ARG A CA 1
ATOM 2029 C C . ARG A 1 265 ? 13.036 4.879 7.831 1.00 69.25 265 ARG A C 1
ATOM 2031 O O . ARG A 1 265 ? 12.572 5.025 8.962 1.00 69.25 265 ARG A O 1
ATOM 2038 N N . THR A 1 266 ? 13.105 5.856 6.932 1.00 60.50 266 THR A N 1
ATOM 2039 C CA . THR A 1 266 ? 12.714 7.250 7.188 1.00 60.50 266 THR A CA 1
ATOM 2040 C C . THR A 1 266 ? 11.243 7.326 7.549 1.00 60.50 266 THR A C 1
ATOM 2042 O O . THR A 1 266 ? 10.867 7.936 8.549 1.00 60.50 266 THR A O 1
ATOM 2045 N N . PHE A 1 267 ? 10.413 6.608 6.799 1.00 58.62 267 PHE A N 1
ATOM 2046 C CA . PHE A 1 267 ? 8.983 6.603 7.021 1.00 58.62 267 PHE A CA 1
ATOM 2047 C C . PHE A 1 267 ? 8.534 5.516 7.989 1.00 58.62 267 PHE A C 1
ATOM 2049 O O . PHE A 1 267 ? 7.353 5.444 8.277 1.00 58.62 267 PHE A O 1
ATOM 2056 N N . ARG A 1 268 ? 9.417 4.688 8.561 1.00 59.50 268 ARG A N 1
ATOM 2057 C CA . ARG A 1 268 ? 9.050 3.620 9.515 1.00 59.50 268 ARG A CA 1
ATOM 2058 C C . ARG A 1 268 ? 7.867 2.777 9.026 1.00 59.50 268 ARG A C 1
ATOM 2060 O O . ARG A 1 268 ? 6.897 2.571 9.764 1.00 59.50 268 ARG A O 1
ATOM 2067 N N . LEU A 1 269 ? 7.912 2.355 7.768 1.00 64.50 269 LEU A N 1
ATOM 2068 C CA . LEU A 1 269 ? 6.874 1.512 7.183 1.00 64.50 269 LEU A CA 1
ATOM 2069 C C . LEU A 1 269 ? 6.889 0.155 7.896 1.00 64.50 269 LEU A C 1
ATOM 2071 O O . LEU A 1 269 ? 7.907 -0.537 7.924 1.00 64.50 269 LEU A O 1
ATOM 2075 N N . ARG A 1 270 ? 5.773 -0.196 8.538 1.00 58.56 270 ARG A N 1
ATOM 2076 C CA . ARG A 1 270 ? 5.602 -1.468 9.256 1.00 58.56 270 ARG A CA 1
ATOM 2077 C C . ARG A 1 270 ? 4.791 -2.413 8.370 1.00 58.56 270 ARG A C 1
ATOM 2079 O O . ARG A 1 270 ? 3.988 -1.950 7.575 1.00 58.56 270 ARG A O 1
ATOM 2086 N N . ASN A 1 271 ? 4.989 -3.723 8.517 1.00 64.38 271 ASN A N 1
ATOM 2087 C CA . ASN A 1 271 ? 4.285 -4.770 7.755 1.00 64.38 271 ASN A CA 1
ATOM 2088 C C . ASN A 1 271 ? 4.648 -4.889 6.264 1.00 64.38 271 ASN A C 1
ATOM 2090 O O . ASN A 1 271 ? 3.860 -5.439 5.500 1.00 64.38 271 ASN A O 1
ATOM 2094 N N . LEU A 1 272 ? 5.827 -4.441 5.830 1.00 70.62 272 LEU A N 1
ATOM 2095 C CA . LEU A 1 272 ? 6.258 -4.684 4.451 1.00 70.62 272 LEU A CA 1
ATOM 2096 C C . LEU A 1 272 ? 6.592 -6.169 4.204 1.00 70.62 272 LEU A C 1
ATOM 2098 O O . LEU A 1 272 ? 7.135 -6.827 5.100 1.00 70.62 272 LEU A O 1
ATOM 2102 N N . PRO A 1 273 ? 6.319 -6.698 2.996 1.00 75.75 273 PRO A N 1
ATOM 2103 C CA . PRO A 1 273 ? 6.624 -8.077 2.627 1.00 75.75 273 PRO A CA 1
ATOM 2104 C C . PRO A 1 273 ? 8.139 -8.321 2.650 1.00 75.75 273 PRO A C 1
ATOM 2106 O O . PRO A 1 273 ? 8.891 -7.969 1.741 1.00 75.75 273 PRO A O 1
ATOM 2109 N N . THR A 1 274 ? 8.607 -8.941 3.736 1.00 76.94 274 THR A N 1
ATOM 2110 C CA . THR A 1 274 ? 10.041 -9.127 4.019 1.00 76.94 274 THR A CA 1
ATOM 2111 C C . THR A 1 274 ? 10.721 -10.046 3.000 1.00 76.94 274 THR A C 1
ATOM 2113 O O . THR A 1 274 ? 11.915 -9.891 2.734 1.00 76.94 274 THR A O 1
ATOM 2116 N N . ARG A 1 275 ? 9.962 -10.970 2.391 1.00 81.50 275 ARG A N 1
ATOM 2117 C CA . ARG A 1 275 ? 10.441 -11.854 1.318 1.00 81.50 275 ARG A CA 1
ATOM 2118 C C . ARG A 1 275 ? 10.786 -11.065 0.057 1.00 81.50 275 ARG A C 1
ATOM 2120 O O . ARG A 1 275 ? 11.892 -11.221 -0.446 1.00 81.50 275 ARG A O 1
ATOM 2127 N N . THR A 1 276 ? 9.905 -10.166 -0.381 1.00 82.19 276 THR A N 1
ATOM 2128 C CA . THR A 1 276 ? 10.118 -9.312 -1.561 1.00 82.19 276 THR A CA 1
ATOM 2129 C C . THR A 1 276 ? 11.327 -8.398 -1.370 1.00 82.19 276 THR A C 1
ATOM 2131 O O . THR A 1 276 ? 12.213 -8.361 -2.216 1.00 82.19 276 THR A O 1
ATOM 2134 N N . ILE A 1 277 ? 11.453 -7.748 -0.207 1.00 80.50 277 ILE A N 1
ATOM 2135 C CA . ILE A 1 277 ? 12.611 -6.882 0.092 1.00 80.50 277 ILE A CA 1
ATOM 2136 C C . ILE A 1 277 ? 13.924 -7.680 0.118 1.00 80.50 277 ILE A C 1
ATOM 2138 O O . ILE A 1 277 ? 14.941 -7.233 -0.412 1.00 80.50 277 ILE A O 1
ATOM 2142 N N . SER A 1 278 ? 13.922 -8.868 0.729 1.00 83.06 278 SER A N 1
ATOM 2143 C CA . SER A 1 278 ? 15.105 -9.740 0.744 1.00 83.06 278 SER A CA 1
ATOM 2144 C C . SER A 1 278 ? 15.485 -10.191 -0.666 1.00 83.06 278 SER A C 1
ATOM 2146 O O . SER A 1 278 ? 16.662 -10.174 -1.017 1.00 83.06 278 SER A O 1
ATOM 2148 N N . ARG A 1 279 ? 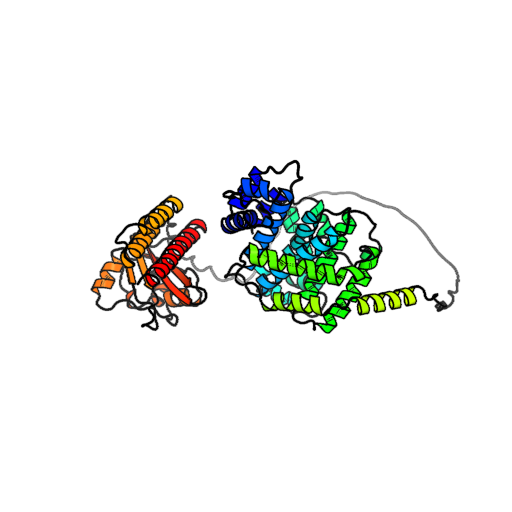14.488 -10.522 -1.492 1.00 86.62 279 ARG A N 1
ATOM 2149 C CA . ARG A 1 279 ? 14.678 -10.919 -2.886 1.00 86.62 279 ARG A CA 1
ATOM 2150 C C . ARG A 1 279 ? 15.278 -9.799 -3.735 1.00 86.62 279 ARG A C 1
ATOM 2152 O O . ARG A 1 279 ? 16.222 -10.074 -4.468 1.00 86.62 279 ARG A O 1
ATOM 2159 N N . LEU A 1 280 ? 14.812 -8.555 -3.597 1.00 84.69 280 LEU A N 1
ATOM 2160 C CA . LEU A 1 280 ? 15.382 -7.397 -4.305 1.00 84.69 280 LEU A CA 1
ATOM 2161 C C . LEU A 1 280 ? 16.890 -7.259 -4.050 1.00 84.69 280 LEU A C 1
ATOM 2163 O O . LEU A 1 280 ? 17.677 -7.075 -4.979 1.00 84.69 280 LEU A O 1
ATOM 2167 N N . ARG A 1 281 ? 17.316 -7.440 -2.792 1.00 83.81 281 ARG A N 1
ATOM 2168 C CA . ARG A 1 281 ? 18.742 -7.435 -2.429 1.00 83.81 281 ARG A CA 1
ATOM 2169 C C . ARG A 1 281 ? 19.507 -8.596 -3.065 1.00 83.81 281 ARG A C 1
ATOM 2171 O O . ARG A 1 281 ? 20.644 -8.398 -3.488 1.00 83.81 281 ARG A O 1
ATOM 2178 N N . SER A 1 282 ? 18.904 -9.781 -3.143 1.00 83.06 282 SER A N 1
ATOM 2179 C CA . SER A 1 282 ? 19.503 -10.938 -3.815 1.00 83.06 282 SER A CA 1
ATOM 2180 C C . SER A 1 282 ? 19.635 -10.736 -5.327 1.00 83.06 282 SER A C 1
ATOM 2182 O O . SER A 1 282 ? 20.695 -11.030 -5.868 1.00 83.06 282 SER A O 1
ATOM 2184 N N . CYS A 1 283 ? 18.619 -10.168 -5.983 1.00 83.69 283 CYS A N 1
ATOM 2185 C CA . CYS A 1 283 ? 18.631 -9.851 -7.416 1.00 83.69 283 CYS A CA 1
ATOM 2186 C C . CYS A 1 283 ? 19.717 -8.823 -7.764 1.00 83.69 283 CYS A C 1
ATOM 2188 O O . CYS A 1 283 ? 20.431 -8.970 -8.749 1.00 83.69 283 CYS A O 1
ATOM 2190 N N . ARG A 1 284 ? 19.916 -7.806 -6.917 1.00 82.94 284 ARG A N 1
ATOM 2191 C CA . ARG A 1 284 ? 21.039 -6.867 -7.062 1.00 82.94 284 ARG A CA 1
ATOM 2192 C C . ARG A 1 284 ? 22.393 -7.587 -7.044 1.00 82.94 284 ARG A C 1
ATOM 2194 O O . ARG A 1 284 ? 23.267 -7.271 -7.841 1.00 82.94 284 ARG A O 1
ATOM 2201 N N . ASN A 1 285 ? 22.576 -8.534 -6.123 1.00 79.75 285 ASN A N 1
ATOM 2202 C CA . ASN A 1 285 ? 23.851 -9.235 -5.955 1.00 79.75 285 ASN A CA 1
ATOM 2203 C C . ASN A 1 285 ? 24.137 -10.251 -7.077 1.00 79.75 285 ASN A C 1
ATOM 2205 O O . ASN A 1 285 ? 25.285 -10.648 -7.235 1.00 79.75 285 ASN A O 1
ATOM 2209 N N . SER A 1 286 ? 23.121 -10.690 -7.828 1.00 78.75 286 SER A N 1
ATOM 2210 C CA . SER A 1 286 ? 23.284 -11.631 -8.946 1.00 78.75 286 SER A CA 1
ATOM 2211 C C . SER A 1 286 ? 23.617 -10.966 -10.281 1.00 78.75 286 SER A C 1
ATOM 2213 O O . SER A 1 286 ? 23.897 -11.668 -11.249 1.00 78.75 286 SER A O 1
ATOM 2215 N N . ILE A 1 287 ? 23.553 -9.635 -10.360 1.00 75.31 287 ILE A N 1
ATOM 2216 C CA . ILE A 1 287 ? 23.915 -8.886 -11.564 1.00 75.31 287 ILE A CA 1
ATOM 2217 C C . ILE A 1 287 ? 25.437 -8.781 -11.617 1.00 75.31 287 ILE A C 1
ATOM 2219 O O . ILE A 1 287 ? 26.028 -8.018 -10.850 1.00 75.31 287 ILE A O 1
ATOM 2223 N N . ASP A 1 288 ? 26.039 -9.543 -12.528 1.00 68.38 288 ASP A N 1
ATOM 2224 C CA . ASP A 1 288 ? 27.463 -9.503 -12.856 1.00 68.38 288 ASP A CA 1
ATOM 2225 C C . ASP A 1 288 ? 27.696 -8.579 -14.073 1.00 68.38 288 ASP A C 1
ATOM 2227 O O . ASP A 1 288 ? 27.278 -8.929 -15.186 1.00 68.38 288 ASP A O 1
ATOM 2231 N N . PRO A 1 289 ? 28.333 -7.404 -13.890 1.00 61.28 289 PRO A N 1
ATOM 2232 C CA . PRO A 1 289 ? 28.583 -6.451 -14.970 1.00 61.28 289 PRO A CA 1
ATOM 2233 C C . PRO A 1 289 ? 29.435 -7.035 -16.106 1.00 61.28 289 PRO A C 1
ATOM 2235 O O . PRO A 1 289 ? 29.177 -6.747 -17.273 1.00 61.28 289 PRO A O 1
ATOM 2238 N N . GLU A 1 290 ? 30.415 -7.893 -15.792 1.00 57.41 290 GLU A N 1
ATOM 2239 C CA . GLU A 1 290 ? 31.327 -8.466 -16.794 1.00 57.41 290 GLU A CA 1
ATOM 2240 C C . GLU A 1 290 ? 30.601 -9.466 -17.703 1.00 57.41 290 GLU A C 1
ATOM 2242 O O . GLU A 1 290 ? 30.850 -9.531 -18.910 1.00 57.41 290 GLU A O 1
ATOM 2247 N N . ARG A 1 291 ? 29.638 -10.206 -17.145 1.00 60.06 291 ARG A N 1
ATOM 2248 C CA . ARG A 1 291 ? 28.803 -11.156 -17.890 1.00 60.06 291 ARG A CA 1
ATOM 2249 C C . ARG A 1 291 ? 27.816 -10.455 -18.828 1.00 60.06 291 ARG A C 1
ATOM 2251 O O . ARG A 1 291 ? 27.609 -10.934 -19.943 1.00 60.06 291 ARG A O 1
ATOM 2258 N N . ILE A 1 292 ? 27.242 -9.326 -18.407 1.00 58.78 292 ILE A N 1
ATOM 2259 C CA . ILE A 1 292 ? 26.338 -8.510 -19.237 1.00 58.78 292 ILE A CA 1
ATOM 2260 C C . ILE A 1 292 ? 27.111 -7.872 -20.395 1.00 58.78 292 ILE A C 1
ATOM 2262 O O . ILE A 1 292 ? 26.685 -7.990 -21.546 1.00 58.78 292 ILE A O 1
ATOM 2266 N N . ALA A 1 293 ? 28.282 -7.290 -20.118 1.00 57.41 293 ALA A N 1
ATOM 2267 C CA . ALA A 1 293 ? 29.157 -6.724 -21.143 1.00 57.41 293 ALA A CA 1
ATOM 2268 C C . ALA A 1 293 ? 29.616 -7.786 -22.163 1.00 57.41 293 ALA A C 1
ATOM 2270 O O . ALA A 1 293 ? 29.576 -7.549 -23.372 1.00 57.41 293 ALA A O 1
ATOM 2271 N N . ALA A 1 294 ? 29.977 -8.994 -21.705 1.00 56.12 294 ALA A N 1
ATOM 2272 C CA . ALA A 1 294 ? 30.350 -10.107 -22.582 1.00 56.12 294 ALA A CA 1
ATOM 2273 C C . ALA A 1 294 ? 29.192 -10.555 -23.495 1.00 56.12 294 ALA A C 1
ATOM 2275 O O . ALA A 1 294 ? 29.395 -10.786 -24.689 1.00 56.12 294 ALA A O 1
ATOM 2276 N N . GLN A 1 295 ? 27.967 -10.630 -22.967 1.00 56.75 295 GLN A N 1
ATOM 2277 C CA . GLN A 1 295 ? 26.774 -10.980 -23.746 1.00 56.75 295 GLN A CA 1
ATOM 2278 C C . GLN A 1 295 ? 26.389 -9.885 -24.755 1.00 56.75 295 GLN A C 1
ATOM 2280 O O . GLN A 1 295 ? 26.005 -10.201 -25.883 1.00 56.75 295 GLN A O 1
ATOM 2285 N N . GLN A 1 296 ? 26.535 -8.606 -24.398 1.00 56.22 296 GLN A N 1
ATOM 2286 C CA . GLN A 1 296 ? 26.290 -7.480 -25.305 1.00 56.22 296 GLN A CA 1
ATOM 2287 C C . GLN A 1 296 ? 27.325 -7.402 -26.430 1.00 56.22 296 GLN A C 1
ATOM 2289 O O . GLN A 1 296 ? 26.945 -7.226 -27.588 1.00 56.22 296 GLN A O 1
ATOM 2294 N N . ALA A 1 297 ? 28.609 -7.615 -26.129 1.00 55.56 297 ALA A N 1
ATOM 2295 C CA . ALA A 1 297 ? 29.663 -7.693 -27.140 1.00 55.56 297 ALA A CA 1
ATOM 2296 C C . ALA A 1 297 ? 29.416 -8.843 -28.132 1.00 55.56 297 ALA A C 1
ATOM 2298 O O . ALA A 1 297 ? 29.612 -8.688 -29.338 1.00 55.56 297 ALA A O 1
ATOM 2299 N N . GLN A 1 298 ? 28.918 -9.982 -27.644 1.00 57.47 298 GLN A N 1
ATOM 2300 C CA . GLN A 1 298 ? 28.593 -11.142 -28.472 1.00 57.47 298 GLN A CA 1
ATOM 2301 C C . GLN A 1 298 ? 27.337 -10.921 -29.337 1.00 57.47 298 GLN A C 1
ATOM 2303 O O . GLN A 1 298 ? 27.315 -11.332 -30.496 1.00 57.47 298 GLN A O 1
ATOM 2308 N N . ALA A 1 299 ? 26.322 -10.215 -28.825 1.00 51.41 299 ALA A N 1
ATOM 2309 C CA . ALA A 1 299 ? 25.132 -9.829 -29.587 1.00 51.41 299 ALA A CA 1
ATOM 2310 C C . ALA A 1 299 ? 25.422 -8.736 -30.633 1.00 51.41 299 ALA A C 1
ATOM 2312 O O . ALA A 1 299 ? 24.927 -8.819 -31.756 1.00 51.41 299 ALA A O 1
ATOM 2313 N N . ALA A 1 300 ? 26.263 -7.749 -30.307 1.00 52.34 300 ALA A N 1
ATOM 2314 C CA . ALA A 1 300 ? 26.734 -6.742 -31.258 1.00 52.34 300 ALA A CA 1
ATOM 2315 C C . ALA A 1 300 ? 27.576 -7.379 -32.376 1.00 52.34 300 ALA A C 1
ATOM 2317 O O . ALA A 1 300 ? 27.402 -7.041 -33.544 1.00 52.34 300 ALA A O 1
ATOM 2318 N N . ALA A 1 301 ? 28.419 -8.365 -32.047 1.00 50.62 301 ALA A N 1
ATOM 2319 C CA . ALA A 1 301 ? 29.151 -9.157 -33.036 1.00 50.62 301 ALA A CA 1
ATOM 2320 C C . ALA A 1 301 ? 28.221 -10.008 -33.924 1.00 50.62 301 ALA A C 1
ATOM 2322 O O . ALA A 1 301 ? 28.477 -10.143 -35.118 1.00 50.62 301 ALA A O 1
ATOM 2323 N N . ALA A 1 302 ? 27.124 -10.541 -33.373 1.00 50.81 302 ALA A N 1
ATOM 2324 C CA . ALA A 1 302 ? 26.115 -11.277 -34.138 1.00 50.81 302 ALA A CA 1
ATOM 2325 C C . ALA A 1 302 ? 25.275 -10.365 -35.055 1.00 50.81 302 ALA A C 1
ATOM 2327 O O . ALA A 1 302 ? 24.948 -10.764 -36.168 1.00 50.81 302 ALA A O 1
ATOM 2328 N N . ALA A 1 303 ? 24.968 -9.136 -34.625 1.00 48.00 303 ALA A N 1
ATOM 2329 C CA . ALA A 1 303 ? 24.273 -8.135 -35.438 1.00 48.00 303 ALA A CA 1
ATOM 2330 C C . ALA A 1 303 ? 25.177 -7.495 -36.513 1.00 48.00 303 ALA A C 1
ATOM 2332 O O . ALA A 1 303 ? 24.683 -7.067 -37.554 1.00 48.00 303 ALA A O 1
ATOM 2333 N N . ALA A 1 304 ? 26.494 -7.447 -36.280 1.00 39.34 304 ALA A N 1
ATOM 2334 C CA . ALA A 1 304 ? 27.499 -6.959 -37.228 1.00 39.34 304 ALA A CA 1
ATOM 2335 C C . ALA A 1 304 ? 28.003 -8.036 -38.210 1.00 39.34 304 ALA A C 1
ATOM 2337 O O . ALA A 1 304 ? 28.744 -7.717 -39.144 1.00 39.34 304 ALA A O 1
ATOM 2338 N N . ALA A 1 305 ? 27.619 -9.303 -38.027 1.00 35.72 305 ALA A N 1
ATOM 2339 C CA . ALA A 1 305 ? 27.896 -10.351 -38.999 1.00 35.72 305 ALA A CA 1
ATOM 2340 C C . ALA A 1 305 ? 27.083 -10.076 -40.281 1.00 35.72 305 ALA A C 1
ATOM 2342 O O . ALA A 1 305 ? 25.863 -9.919 -40.205 1.00 35.72 305 ALA A O 1
ATOM 2343 N N . PRO A 1 306 ? 27.714 -9.999 -41.469 1.00 36.34 306 PRO A N 1
ATOM 2344 C CA . PRO A 1 306 ? 26.988 -9.725 -42.698 1.00 36.34 306 PRO A CA 1
ATOM 2345 C C . PRO A 1 306 ? 25.982 -10.849 -42.942 1.00 36.34 306 PRO A C 1
ATOM 2347 O O . PRO A 1 306 ? 26.352 -12.024 -42.967 1.00 36.34 306 PRO A O 1
ATOM 2350 N N . ALA A 1 307 ? 24.713 -10.477 -43.127 1.00 38.25 307 ALA A N 1
ATOM 2351 C CA . ALA A 1 307 ? 23.645 -11.375 -43.538 1.00 38.25 307 ALA A CA 1
ATOM 2352 C C . ALA A 1 307 ? 23.996 -11.998 -44.901 1.00 38.25 307 ALA A C 1
ATOM 2354 O O . ALA A 1 307 ? 23.679 -11.468 -45.966 1.00 38.25 307 ALA A O 1
ATOM 2355 N N . ALA A 1 308 ? 24.702 -13.125 -44.864 1.00 32.41 308 ALA A N 1
ATOM 2356 C CA . ALA A 1 308 ? 24.985 -13.942 -46.024 1.00 32.41 308 ALA A CA 1
ATOM 2357 C C . ALA A 1 308 ? 23.706 -14.697 -46.409 1.00 32.41 308 ALA A C 1
ATOM 2359 O O . ALA A 1 308 ? 23.353 -15.705 -45.809 1.00 32.41 308 ALA A O 1
ATOM 2360 N N . ALA A 1 309 ? 23.015 -14.136 -47.402 1.00 39.72 309 ALA A N 1
ATOM 2361 C CA . ALA A 1 309 ? 22.190 -14.799 -48.408 1.00 39.72 309 ALA A CA 1
ATOM 2362 C C . ALA A 1 309 ? 21.405 -16.058 -47.979 1.00 39.72 309 ALA A C 1
ATOM 2364 O O . ALA A 1 309 ? 21.879 -17.184 -48.101 1.00 39.72 309 ALA A O 1
ATOM 2365 N N . ALA A 1 310 ? 20.121 -15.862 -47.680 1.00 29.55 310 ALA A N 1
ATOM 2366 C CA . ALA A 1 310 ? 19.089 -16.855 -47.961 1.00 29.55 310 ALA A CA 1
ATOM 2367 C C . ALA A 1 310 ? 17.869 -16.134 -48.553 1.00 29.55 310 ALA A C 1
ATOM 2369 O O . ALA A 1 310 ? 16.958 -15.711 -47.847 1.00 29.55 310 ALA A O 1
ATOM 2370 N N . ALA A 1 311 ? 17.897 -15.935 -49.871 1.00 29.41 311 ALA A N 1
ATOM 2371 C CA . ALA A 1 311 ? 16.738 -15.495 -50.634 1.00 29.41 311 ALA A CA 1
ATOM 2372 C C . ALA A 1 311 ? 15.731 -16.657 -50.744 1.00 29.41 311 ALA A C 1
ATOM 2374 O O . ALA A 1 311 ? 16.129 -17.739 -51.185 1.00 29.41 311 ALA A O 1
ATOM 2375 N N . PRO A 1 312 ? 14.442 -16.475 -50.411 1.00 35.53 312 PRO A N 1
ATOM 2376 C CA . PRO A 1 312 ? 13.418 -17.414 -50.831 1.00 35.53 312 PRO A CA 1
ATOM 2377 C C . PRO A 1 312 ? 13.112 -17.168 -52.313 1.00 35.53 312 PRO A C 1
ATOM 2379 O O . PRO A 1 312 ? 12.710 -16.082 -52.730 1.00 35.53 312 PRO A O 1
ATOM 2382 N N . THR A 1 313 ? 13.346 -18.193 -53.123 1.00 30.22 313 THR A N 1
ATOM 2383 C CA . THR A 1 313 ? 12.956 -18.265 -54.530 1.00 30.22 313 THR A CA 1
ATOM 2384 C C . THR A 1 313 ? 11.431 -18.338 -54.631 1.00 30.22 313 THR A C 1
ATOM 2386 O O . THR A 1 313 ? 10.803 -19.266 -54.128 1.00 30.22 313 THR A O 1
ATOM 2389 N N . ALA A 1 314 ? 10.829 -17.344 -55.281 1.00 28.92 314 ALA A N 1
ATOM 2390 C CA . ALA A 1 314 ? 9.428 -17.367 -55.689 1.00 28.92 314 ALA A CA 1
ATOM 2391 C C . ALA A 1 314 ? 9.228 -18.323 -56.885 1.00 28.92 314 ALA A C 1
ATOM 2393 O O . ALA A 1 314 ? 10.065 -18.317 -57.793 1.00 28.92 314 ALA A O 1
ATOM 2394 N N . PRO A 1 315 ? 8.133 -19.105 -56.954 1.00 33.12 315 PRO A N 1
ATOM 2395 C CA . PRO A 1 315 ? 7.711 -19.739 -58.196 1.00 33.12 315 PRO A CA 1
ATOM 2396 C C . PRO A 1 315 ? 6.867 -18.761 -59.049 1.00 33.12 315 PRO A C 1
ATOM 2398 O O . PRO A 1 315 ? 6.275 -17.821 -58.512 1.00 33.12 315 PRO A O 1
ATOM 2401 N N . PRO A 1 316 ? 6.823 -18.943 -60.382 1.00 32.88 316 PRO A N 1
ATOM 2402 C CA . PRO A 1 316 ? 6.326 -17.937 -61.318 1.00 32.88 316 PRO A CA 1
ATOM 2403 C C . PRO A 1 316 ? 4.796 -17.956 -61.450 1.00 32.88 316 PRO A C 1
ATOM 2405 O O . PRO A 1 316 ? 4.185 -19.014 -61.585 1.00 32.88 316 PRO A O 1
ATOM 2408 N N . PHE A 1 317 ? 4.186 -16.769 -61.471 1.00 27.28 317 PHE A N 1
ATOM 2409 C CA . PHE A 1 317 ? 2.798 -16.572 -61.892 1.00 27.28 317 PHE A CA 1
ATOM 2410 C C . PHE A 1 317 ? 2.727 -16.478 -63.423 1.00 27.28 317 PHE A C 1
ATOM 2412 O O . PHE A 1 317 ? 3.242 -15.532 -64.022 1.00 27.28 317 PHE A O 1
ATOM 2419 N N . GLU A 1 318 ? 2.061 -17.450 -64.045 1.00 27.59 318 GLU A N 1
ATOM 2420 C CA . GLU A 1 318 ? 1.581 -17.363 -65.424 1.00 27.59 318 GLU A CA 1
ATOM 2421 C C . GLU A 1 318 ? 0.413 -16.377 -65.524 1.00 27.59 318 GLU A C 1
ATOM 2423 O O . GLU A 1 318 ? -0.511 -16.364 -64.710 1.00 27.59 318 GLU A O 1
ATOM 2428 N N . SER A 1 319 ? 0.462 -15.552 -66.564 1.00 28.62 319 SER A N 1
ATOM 2429 C CA . SER A 1 319 ? -0.584 -14.617 -66.958 1.00 28.62 319 SER A CA 1
ATOM 2430 C C . SER A 1 319 ? -1.256 -15.126 -68.233 1.00 28.62 319 SER A C 1
ATOM 2432 O O . SER A 1 319 ? -0.586 -15.356 -69.235 1.00 28.62 319 SER A O 1
ATOM 2434 N N . ALA A 1 320 ? -2.586 -15.255 -68.216 1.00 27.95 320 ALA A N 1
ATOM 2435 C CA . ALA A 1 320 ? -3.408 -15.370 -69.421 1.00 27.95 320 ALA A CA 1
ATOM 2436 C C . ALA A 1 320 ? -4.844 -14.852 -69.181 1.00 27.95 320 ALA A C 1
ATOM 2438 O O . ALA A 1 320 ? -5.735 -15.569 -68.747 1.00 27.95 320 ALA A O 1
ATOM 2439 N N . ASN A 1 321 ? -5.003 -13.552 -69.433 1.00 28.14 321 ASN A N 1
ATOM 2440 C CA . ASN A 1 321 ? -6.064 -12.870 -70.188 1.00 28.14 321 ASN A CA 1
ATOM 2441 C C . ASN A 1 321 ? -7.543 -13.356 -70.219 1.00 28.14 321 ASN A C 1
ATOM 2443 O O . ASN A 1 321 ? -7.872 -14.356 -70.842 1.00 28.14 321 ASN A O 1
ATOM 2447 N N . VAL A 1 322 ? -8.410 -12.411 -69.802 1.00 27.06 322 VAL A N 1
ATOM 2448 C CA . VAL A 1 322 ? -9.450 -11.689 -70.594 1.00 27.06 322 VAL A CA 1
ATOM 2449 C C . VAL A 1 322 ? -10.867 -12.267 -70.774 1.00 27.06 322 VAL A C 1
ATOM 2451 O O . VAL A 1 322 ? -11.075 -13.419 -71.132 1.00 27.06 322 VAL A O 1
ATOM 2454 N N . SER A 1 323 ? -11.804 -11.300 -70.696 1.00 26.84 323 SER A N 1
ATOM 2455 C CA . SER A 1 323 ? -13.183 -11.215 -71.223 1.00 26.84 323 SER A CA 1
ATOM 2456 C C . SER A 1 323 ? -14.292 -11.679 -70.275 1.00 26.84 323 SER A C 1
ATOM 2458 O O . SER A 1 323 ? -14.262 -12.794 -69.788 1.00 26.84 323 SER A O 1
ATOM 2460 N N . THR A 1 324 ? -15.329 -10.901 -69.951 1.00 26.70 324 THR A N 1
ATOM 2461 C CA . THR A 1 324 ? -15.917 -9.692 -70.562 1.00 26.70 324 THR A CA 1
ATOM 2462 C C . THR A 1 324 ? -16.808 -8.984 -69.532 1.00 26.70 324 THR A C 1
ATOM 2464 O O . THR A 1 324 ? -17.486 -9.634 -68.742 1.00 26.70 324 THR A O 1
ATOM 2467 N N . ALA A 1 325 ? -16.866 -7.659 -69.610 1.00 25.02 325 ALA A N 1
ATOM 2468 C CA . ALA A 1 325 ? -17.920 -6.802 -69.055 1.00 25.02 325 ALA A CA 1
ATOM 2469 C C . ALA A 1 325 ? -18.802 -6.306 -70.243 1.00 25.02 325 ALA A C 1
ATOM 2471 O O . ALA A 1 325 ? -18.443 -6.626 -71.381 1.00 25.02 325 ALA A O 1
ATOM 2472 N N . PRO A 1 326 ? -19.794 -5.394 -70.113 1.00 48.06 326 PRO A N 1
ATOM 2473 C CA . PRO A 1 326 ? -20.726 -5.007 -69.026 1.00 48.06 326 PRO A CA 1
ATOM 2474 C C . PRO A 1 326 ? -22.172 -4.850 -69.657 1.00 48.06 326 PRO A C 1
ATOM 2476 O O . PRO A 1 326 ? -22.432 -5.623 -70.580 1.00 48.06 326 PRO A O 1
ATOM 2479 N N . PRO A 1 327 ? -23.106 -3.899 -69.341 1.00 48.09 327 PRO A N 1
ATOM 2480 C CA . PRO A 1 327 ? -23.121 -2.842 -68.307 1.00 48.09 327 PRO A CA 1
ATOM 2481 C C . PRO A 1 327 ? -24.498 -2.422 -67.683 1.00 48.09 327 PRO A C 1
ATOM 2483 O O . PRO A 1 327 ? -25.543 -2.988 -67.984 1.00 48.09 327 PRO A O 1
ATOM 2486 N N . ILE A 1 328 ? -24.425 -1.317 -66.902 1.00 27.94 328 ILE A N 1
ATOM 2487 C CA . ILE A 1 328 ? -25.424 -0.270 -66.510 1.00 27.94 328 ILE A CA 1
ATOM 2488 C C . ILE A 1 328 ? -26.554 -0.687 -65.521 1.00 27.94 328 ILE A C 1
ATOM 2490 O O . ILE A 1 328 ? -27.040 -1.801 -65.591 1.00 27.94 328 ILE A O 1
ATOM 2494 N N . SER A 1 329 ? -27.074 0.105 -64.563 1.00 27.84 329 SER A N 1
ATOM 2495 C CA . SER A 1 329 ? -27.053 1.556 -64.300 1.00 27.84 329 SER A CA 1
ATOM 2496 C C . SER A 1 329 ? -27.616 1.909 -62.898 1.00 27.84 329 SER A C 1
ATOM 2498 O O . SER A 1 329 ? -28.587 1.302 -62.466 1.00 27.84 329 SER A O 1
ATOM 2500 N N . THR A 1 330 ? -27.031 2.933 -62.255 1.00 25.92 330 THR A N 1
ATOM 2501 C CA . THR A 1 330 ? -27.641 4.050 -61.471 1.00 25.92 330 THR A CA 1
ATOM 2502 C C . THR A 1 330 ? -28.785 3.839 -60.444 1.00 25.92 330 THR A C 1
ATOM 2504 O O . THR A 1 330 ? -29.913 3.572 -60.833 1.00 25.92 330 THR A O 1
ATOM 2507 N N . ALA A 1 331 ? -28.481 4.101 -59.154 1.00 24.05 331 ALA A N 1
ATOM 2508 C CA . ALA A 1 331 ? -29.044 5.097 -58.188 1.00 24.05 331 ALA A CA 1
ATOM 2509 C C . ALA A 1 331 ? -30.481 5.700 -58.362 1.00 24.05 331 ALA A C 1
ATOM 2511 O O . ALA A 1 331 ? -30.974 5.744 -59.480 1.00 24.05 331 ALA A O 1
ATOM 2512 N N . PRO A 1 332 ? -31.043 6.470 -57.386 1.00 43.94 332 PRO A N 1
ATOM 2513 C CA . PRO A 1 332 ? -31.163 6.317 -55.917 1.00 43.94 332 PRO A CA 1
ATOM 2514 C C . PRO A 1 332 ? -32.569 6.727 -55.335 1.00 43.94 332 PRO A C 1
ATOM 2516 O O . PRO A 1 332 ? -33.425 7.234 -56.044 1.00 43.94 332 PRO A O 1
ATOM 2519 N N . ALA A 1 333 ? -32.721 6.612 -54.002 1.00 25.95 333 ALA A N 1
ATOM 2520 C CA . ALA A 1 333 ? -33.455 7.496 -53.058 1.00 25.95 333 ALA A CA 1
ATOM 2521 C C . ALA A 1 333 ? -35.014 7.607 -52.968 1.00 25.95 333 ALA A C 1
ATOM 2523 O O . ALA A 1 333 ? -35.758 7.570 -53.938 1.00 25.95 333 ALA A O 1
ATOM 2524 N N . THR A 1 334 ? -35.427 7.938 -51.725 1.00 23.89 334 THR A N 1
ATOM 2525 C CA . THR A 1 334 ? -36.601 8.718 -51.228 1.00 23.89 334 THR A CA 1
ATOM 2526 C C . THR A 1 334 ? -37.945 8.059 -50.823 1.00 23.89 334 THR A C 1
ATOM 2528 O O . THR A 1 334 ? -38.757 7.678 -51.649 1.00 23.89 334 THR A O 1
ATOM 2531 N N . ALA A 1 335 ? -38.164 8.049 -49.492 1.00 24.80 335 ALA A N 1
ATOM 2532 C CA . ALA A 1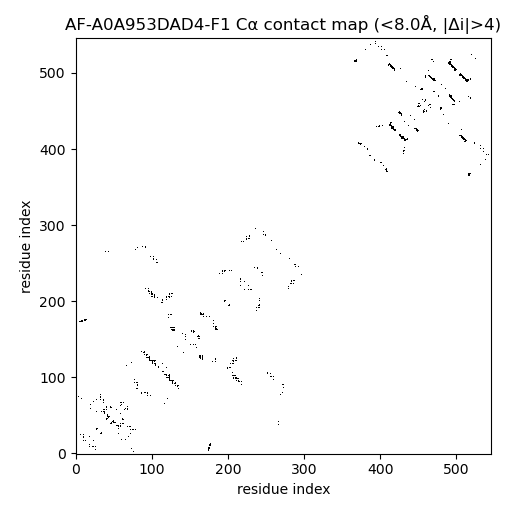 335 ? -39.243 8.697 -48.707 1.00 24.80 335 ALA A CA 1
ATOM 2533 C C . ALA A 1 335 ? -40.753 8.412 -48.955 1.00 24.80 335 ALA A C 1
ATOM 2535 O O . ALA A 1 335 ? -41.296 8.913 -49.926 1.00 24.80 335 ALA A O 1
ATOM 2536 N N . THR A 1 336 ? -41.396 7.773 -47.941 1.00 25.39 336 THR A N 1
ATOM 2537 C CA . THR A 1 336 ? -42.677 8.082 -47.200 1.00 25.39 336 THR A CA 1
ATOM 2538 C C . THR A 1 336 ? -43.982 8.418 -47.978 1.00 25.39 336 THR A C 1
ATOM 2540 O O . THR A 1 336 ? -43.870 8.789 -49.135 1.00 25.39 336 THR A O 1
ATOM 2543 N N . PRO A 1 337 ? -45.229 8.413 -47.409 1.00 39.94 337 PRO A N 1
ATOM 2544 C CA . PRO A 1 337 ? -45.705 8.211 -46.014 1.00 39.94 337 PRO A CA 1
ATOM 2545 C C . PRO A 1 337 ? -47.020 7.358 -45.852 1.00 39.94 337 PRO A C 1
ATOM 2547 O O . PRO A 1 337 ? -47.559 6.861 -46.833 1.00 39.94 337 PRO A O 1
ATOM 2550 N N . SER A 1 338 ? -47.574 7.312 -44.616 1.00 24.80 338 SER A N 1
ATOM 2551 C CA . SER A 1 338 ? -49.034 7.327 -44.273 1.00 24.80 338 SER A CA 1
ATOM 2552 C C . SER A 1 338 ? -49.927 6.098 -44.575 1.00 24.80 338 SER A C 1
ATOM 2554 O O . SER A 1 338 ? -49.755 5.457 -45.594 1.00 24.80 338 SER A O 1
ATOM 2556 N N . THR A 1 339 ? -50.992 5.701 -43.857 1.00 25.50 339 THR A N 1
ATOM 2557 C CA . THR A 1 339 ? -51.622 5.927 -42.533 1.00 25.50 339 THR A CA 1
ATOM 2558 C C . THR A 1 339 ? -52.748 4.857 -42.424 1.00 25.50 339 THR A C 1
ATOM 2560 O O . THR A 1 339 ? -53.351 4.517 -43.435 1.00 25.50 339 THR A O 1
ATOM 2563 N N . GLU A 1 340 ? -53.111 4.446 -41.201 1.00 24.34 340 GLU A N 1
ATOM 2564 C CA . GLU A 1 340 ? -54.499 4.180 -40.739 1.00 24.34 340 GLU A CA 1
ATOM 2565 C C . GLU A 1 340 ? -55.245 2.827 -40.953 1.00 24.34 340 GLU A C 1
ATOM 2567 O O . GLU A 1 340 ? -55.431 2.342 -42.062 1.00 24.34 340 GLU A O 1
ATOM 2572 N N . ARG A 1 341 ? -55.853 2.392 -39.823 1.00 26.08 341 ARG A N 1
ATOM 2573 C CA . ARG A 1 341 ? -57.102 1.610 -39.598 1.00 26.08 341 ARG A CA 1
ATOM 2574 C C . ARG A 1 341 ? -57.048 0.083 -39.368 1.00 26.08 341 ARG A C 1
ATOM 2576 O O . ARG A 1 341 ? -56.997 -0.729 -40.280 1.00 26.08 341 ARG A O 1
ATOM 2583 N N . THR A 1 342 ? -57.222 -0.270 -38.089 1.00 25.88 342 THR A N 1
ATOM 2584 C CA . THR A 1 342 ? -57.964 -1.423 -37.510 1.00 25.88 342 THR A CA 1
ATOM 2585 C C . THR A 1 342 ? -59.455 -1.443 -37.947 1.00 25.88 342 THR A C 1
ATOM 2587 O O . THR A 1 342 ? -59.862 -0.449 -38.552 1.00 25.88 342 THR A O 1
ATOM 2590 N N . PRO A 1 343 ? -60.338 -2.431 -37.599 1.00 41.38 343 PRO A N 1
ATOM 2591 C CA . PRO A 1 343 ? -60.221 -3.613 -36.700 1.00 41.38 343 PRO A CA 1
ATOM 2592 C C . PRO A 1 343 ? -60.879 -4.938 -37.214 1.00 41.38 343 PRO A C 1
ATOM 2594 O O . PRO A 1 343 ? -61.643 -4.908 -38.167 1.00 41.38 343 PRO A O 1
ATOM 2597 N N . GLN A 1 344 ? -60.666 -6.079 -36.523 1.00 26.39 344 GLN A N 1
ATOM 2598 C CA . GLN A 1 344 ? -61.639 -7.183 -36.235 1.00 26.39 344 GLN A CA 1
ATOM 2599 C C . GLN A 1 344 ? -60.882 -8.411 -35.668 1.00 26.39 344 GLN A C 1
ATOM 2601 O O . GLN A 1 344 ? -59.981 -8.932 -36.305 1.00 26.39 344 GLN A O 1
ATOM 2606 N N . SER A 1 345 ? -61.021 -8.748 -34.379 1.00 26.20 345 SER A N 1
ATOM 2607 C CA . SER A 1 345 ? -62.027 -9.655 -33.780 1.00 26.20 345 SER A CA 1
ATOM 2608 C C . SER A 1 345 ? -61.936 -11.124 -34.228 1.00 26.20 345 SER A C 1
ATOM 2610 O O . SER A 1 345 ? -62.554 -11.481 -35.224 1.00 26.20 345 SER A O 1
ATOM 2612 N N . ALA A 1 346 ? -61.292 -11.974 -33.415 1.00 28.38 346 ALA A N 1
ATOM 2613 C CA . ALA A 1 346 ? -61.831 -13.263 -32.939 1.00 28.38 346 ALA A CA 1
ATOM 2614 C C . ALA A 1 346 ? -60.820 -13.965 -32.002 1.00 28.38 346 ALA A C 1
ATOM 2616 O O . ALA A 1 346 ? -59.738 -14.354 -32.426 1.00 28.38 346 ALA A O 1
ATOM 2617 N N . ASN A 1 347 ? -61.201 -14.147 -30.736 1.00 31.33 347 ASN A N 1
ATOM 2618 C CA . ASN A 1 347 ? -60.646 -15.133 -29.794 1.00 31.33 347 ASN A CA 1
ATOM 2619 C C . ASN A 1 347 ? -61.775 -16.148 -29.518 1.00 31.33 347 ASN A C 1
ATOM 2621 O O . ASN A 1 347 ? -62.939 -15.733 -29.558 1.00 31.33 347 ASN A O 1
ATOM 2625 N N . PRO A 1 348 ? -61.501 -17.443 -29.256 1.00 38.91 348 PRO A N 1
ATOM 2626 C CA . PRO A 1 348 ? -61.105 -17.900 -27.904 1.00 38.91 348 PRO A CA 1
ATOM 2627 C C . PRO A 1 348 ? -60.073 -19.072 -27.969 1.00 38.91 348 PRO A C 1
ATOM 2629 O O . PRO A 1 348 ? -59.806 -19.581 -29.046 1.00 38.91 348 PRO A O 1
ATOM 2632 N N . SER A 1 349 ? -59.409 -19.605 -26.935 1.00 28.59 349 SER A N 1
ATOM 2633 C CA . SER A 1 349 ? -59.734 -19.799 -25.521 1.00 28.59 349 SER A CA 1
ATOM 2634 C C . SER A 1 349 ? -58.511 -20.351 -24.743 1.00 28.59 349 SER A C 1
ATOM 2636 O O . SER A 1 349 ? -57.721 -21.103 -25.304 1.00 28.59 349 SER A O 1
ATOM 2638 N N . MET A 1 350 ? -58.486 -20.070 -23.432 1.00 28.09 350 MET A N 1
ATOM 2639 C CA . MET A 1 350 ? -57.894 -20.818 -22.295 1.00 28.09 350 MET A CA 1
ATOM 2640 C C . MET A 1 350 ? -56.366 -20.916 -22.093 1.00 28.09 350 MET A C 1
ATOM 2642 O O . MET A 1 350 ? -55.712 -21.808 -22.618 1.00 28.09 350 MET A O 1
ATOM 2646 N N . ALA A 1 351 ? -55.852 -20.119 -21.143 1.00 30.12 351 ALA A N 1
ATOM 2647 C CA . ALA A 1 351 ? -55.342 -20.598 -19.842 1.00 30.12 351 ALA A CA 1
ATOM 2648 C C . ALA A 1 351 ? -54.938 -19.395 -18.955 1.00 30.12 351 ALA A C 1
ATOM 2650 O O . ALA A 1 351 ? -54.066 -18.613 -19.324 1.00 30.12 351 ALA A O 1
ATOM 2651 N N . SER A 1 352 ? -55.578 -19.229 -17.792 1.00 34.75 352 SER A N 1
ATOM 2652 C CA . SER A 1 352 ? -55.272 -18.157 -16.825 1.00 34.75 352 SER A CA 1
ATOM 2653 C C . SER A 1 352 ? -54.112 -18.543 -15.889 1.00 34.75 352 SER A C 1
ATOM 2655 O O . SER A 1 352 ? -54.095 -19.680 -15.414 1.00 34.75 352 SER A O 1
ATOM 2657 N N . PRO A 1 353 ? -53.185 -17.625 -15.545 1.00 34.03 353 PRO A N 1
ATOM 2658 C CA . PRO A 1 353 ? -52.193 -17.834 -14.488 1.00 34.03 353 PRO A CA 1
ATOM 2659 C C . PRO A 1 353 ? -52.762 -17.479 -13.093 1.00 34.03 353 PRO A C 1
ATOM 2661 O O . PRO A 1 353 ? -53.781 -16.788 -13.001 1.00 34.03 353 PRO A O 1
ATOM 2664 N N . PRO A 1 354 ? -52.151 -17.960 -11.990 1.00 35.56 354 PRO A N 1
ATOM 2665 C CA . PRO A 1 354 ? -52.731 -17.874 -10.652 1.00 35.56 354 PRO A CA 1
ATOM 2666 C C . PRO A 1 354 ? -52.609 -16.468 -10.043 1.00 35.56 354 PRO A C 1
ATOM 2668 O O . PRO A 1 354 ? -51.685 -15.714 -10.342 1.00 35.56 354 PRO A O 1
ATOM 2671 N N . ALA A 1 355 ? -53.556 -16.137 -9.161 1.00 37.78 355 ALA A N 1
ATOM 2672 C CA . ALA A 1 355 ? -53.678 -14.840 -8.499 1.00 37.78 355 ALA A CA 1
ATOM 2673 C C . ALA A 1 355 ? -52.458 -14.482 -7.614 1.00 37.78 355 ALA A C 1
ATOM 2675 O O . ALA A 1 355 ? -51.886 -15.367 -6.966 1.00 37.78 355 ALA A O 1
ATOM 2676 N N . PRO A 1 356 ? -52.078 -13.191 -7.529 1.00 39.44 356 PRO A N 1
ATOM 2677 C CA . PRO A 1 356 ? -50.967 -12.742 -6.699 1.00 39.44 356 PRO A CA 1
ATOM 2678 C C . PRO A 1 356 ? -51.313 -12.851 -5.208 1.00 39.44 356 PRO A C 1
ATOM 2680 O O . PRO A 1 356 ? -52.408 -12.490 -4.772 1.00 39.44 356 PRO A O 1
ATOM 2683 N N . ARG A 1 357 ? -50.359 -13.351 -4.413 1.00 38.34 357 ARG A N 1
ATOM 2684 C CA . ARG A 1 357 ? -50.446 -13.367 -2.945 1.00 38.34 357 ARG A CA 1
ATOM 2685 C C . ARG A 1 357 ? -50.507 -11.929 -2.403 1.00 38.34 357 ARG A C 1
ATOM 2687 O O . ARG A 1 357 ? -49.851 -11.055 -2.968 1.00 38.34 357 ARG A O 1
ATOM 2694 N N . PRO A 1 358 ? -51.241 -11.682 -1.303 1.00 41.16 358 PRO A N 1
ATOM 2695 C CA . PRO A 1 358 ? -51.318 -10.358 -0.704 1.00 41.16 358 PRO A CA 1
ATOM 2696 C C . PRO A 1 358 ? -49.929 -9.915 -0.232 1.00 41.16 358 PRO A C 1
ATOM 2698 O O . PRO A 1 358 ? -49.241 -10.640 0.488 1.00 41.16 358 PRO A O 1
ATOM 2701 N N . VAL A 1 359 ? -49.523 -8.728 -0.682 1.00 45.41 359 VAL A N 1
ATOM 2702 C CA . VAL A 1 359 ? -48.302 -8.038 -0.260 1.00 45.41 359 VAL A CA 1
ATOM 2703 C C . VAL A 1 359 ? -48.395 -7.815 1.248 1.00 45.41 359 VAL A C 1
ATOM 2705 O O . VAL A 1 359 ? -49.342 -7.190 1.726 1.00 45.41 359 VAL A O 1
ATOM 2708 N N . ALA A 1 360 ? -47.446 -8.380 1.996 1.00 39.81 360 ALA A N 1
ATOM 2709 C CA . ALA A 1 360 ? -47.312 -8.136 3.426 1.00 39.81 360 ALA A CA 1
ATOM 2710 C C . ALA A 1 360 ? -47.200 -6.623 3.671 1.00 39.81 360 ALA A C 1
ATOM 2712 O O . ALA A 1 360 ? -46.483 -5.930 2.948 1.00 39.81 360 ALA A O 1
ATOM 2713 N N . ALA A 1 361 ? -47.938 -6.118 4.661 1.00 40.28 361 ALA A N 1
ATOM 2714 C CA . ALA A 1 361 ? -47.869 -4.721 5.073 1.00 40.28 361 ALA A CA 1
ATOM 2715 C C . ALA A 1 361 ? -46.403 -4.310 5.325 1.00 40.28 361 ALA A C 1
ATOM 2717 O O . ALA A 1 361 ? -45.642 -5.132 5.843 1.00 40.28 361 ALA A O 1
ATOM 2718 N N . PRO A 1 362 ? -45.990 -3.079 4.966 1.00 40.88 362 PRO A N 1
ATOM 2719 C CA . PRO A 1 362 ? -44.628 -2.627 5.207 1.00 40.88 362 PRO A CA 1
ATOM 2720 C C . PRO A 1 362 ? -44.336 -2.708 6.708 1.00 40.88 362 PRO A C 1
ATOM 2722 O O . PRO A 1 362 ? -45.048 -2.111 7.518 1.00 40.88 362 PRO A O 1
ATOM 2725 N N . GLU A 1 363 ? -43.314 -3.486 7.071 1.00 49.72 363 GLU A N 1
ATOM 2726 C CA . GLU A 1 363 ? -42.763 -3.490 8.424 1.00 49.72 363 GLU A CA 1
ATOM 2727 C C . GLU A 1 363 ? -42.442 -2.037 8.821 1.00 49.72 363 GLU A C 1
ATOM 2729 O O . GLU A 1 363 ? -41.963 -1.270 7.977 1.00 49.72 363 GLU A O 1
ATOM 2734 N N . PRO A 1 364 ? -42.728 -1.613 10.065 1.00 53.16 364 PRO A N 1
ATOM 2735 C CA . PRO A 1 364 ? -42.440 -0.253 10.493 1.00 53.16 364 PRO A CA 1
ATOM 2736 C C . PRO A 1 364 ? -40.940 0.014 10.331 1.00 53.16 364 PRO A C 1
ATOM 2738 O O . PRO A 1 364 ? -40.108 -0.606 10.991 1.00 53.16 364 PRO A O 1
ATOM 2741 N N . SER A 1 365 ? -40.588 0.925 9.422 1.00 68.12 365 SER A N 1
ATOM 2742 C CA . SER A 1 365 ? -39.204 1.324 9.186 1.00 68.12 365 SER A CA 1
ATOM 2743 C C . SER A 1 365 ? -38.628 1.918 10.470 1.00 68.12 365 SER A C 1
ATOM 2745 O O . SER A 1 365 ? -39.149 2.917 10.972 1.00 68.12 365 SER A O 1
ATOM 2747 N N . LEU A 1 366 ? -37.567 1.309 11.004 1.00 81.50 366 LEU A N 1
ATOM 2748 C CA . LEU A 1 366 ? -36.876 1.815 12.189 1.00 81.50 366 LEU A CA 1
ATOM 2749 C C . LEU A 1 366 ? -36.393 3.249 11.958 1.00 81.50 366 LEU A C 1
ATOM 2751 O O . LEU A 1 366 ? -35.880 3.579 10.889 1.00 81.50 366 LEU A O 1
ATOM 2755 N N . ALA A 1 367 ? -36.518 4.096 12.978 1.00 86.81 367 ALA A N 1
ATOM 2756 C CA . ALA A 1 367 ? -35.973 5.444 12.919 1.00 86.81 367 ALA A CA 1
ATOM 2757 C C . ALA A 1 367 ? -34.440 5.394 12.808 1.00 86.81 367 ALA A C 1
ATOM 2759 O O . ALA A 1 367 ? -33.783 4.600 13.488 1.00 86.81 367 ALA A O 1
ATOM 2760 N N . ALA A 1 368 ? -33.864 6.253 11.966 1.00 87.06 368 ALA A N 1
ATOM 2761 C CA . ALA A 1 368 ? -32.417 6.393 11.861 1.00 87.06 368 ALA A CA 1
ATOM 2762 C C . ALA A 1 368 ? -31.822 6.934 13.167 1.00 87.06 368 ALA A C 1
ATOM 2764 O O . ALA A 1 368 ? -32.360 7.868 13.769 1.00 87.06 368 ALA A O 1
ATOM 2765 N N . LEU A 1 369 ? -30.695 6.356 13.587 1.00 90.12 369 LEU A N 1
ATOM 2766 C CA . LEU A 1 369 ? -29.947 6.818 14.749 1.00 90.12 369 LEU A CA 1
ATOM 2767 C C . LEU A 1 369 ? -29.495 8.269 14.534 1.00 90.12 369 LEU A C 1
ATOM 2769 O O . LEU A 1 369 ? -28.787 8.578 13.575 1.00 90.12 369 LEU A O 1
ATOM 2773 N N . LYS A 1 370 ? -29.879 9.158 15.453 1.00 87.38 370 LYS A N 1
ATOM 2774 C CA . LYS A 1 370 ? -29.433 10.554 15.457 1.00 87.38 370 LYS A CA 1
ATOM 2775 C C . LYS A 1 370 ? -28.145 10.667 16.259 1.00 87.38 370 LYS A C 1
ATOM 2777 O O . LYS A 1 370 ? -28.166 10.541 17.480 1.00 87.38 370 LYS A O 1
ATOM 2782 N N . LEU A 1 371 ? -27.037 10.903 15.565 1.00 89.44 371 LEU A N 1
ATOM 2783 C CA . LEU A 1 371 ? -25.742 11.133 16.198 1.00 89.44 371 LEU A CA 1
ATOM 2784 C C . LEU A 1 371 ? -25.621 12.603 16.634 1.00 89.44 371 LEU A C 1
ATOM 2786 O O . LEU A 1 371 ? -26.056 13.486 15.890 1.00 89.44 371 LEU A O 1
ATOM 2790 N N . PRO A 1 372 ? -25.058 12.882 17.821 1.00 88.12 372 PRO A N 1
ATOM 2791 C CA . PRO A 1 372 ? -24.812 14.247 18.267 1.00 88.12 372 PRO A CA 1
ATOM 2792 C C . PRO A 1 372 ? -23.678 14.893 17.464 1.00 88.12 372 PRO A C 1
ATOM 2794 O O . PRO A 1 372 ? -22.745 14.213 17.032 1.00 88.12 372 PRO A O 1
ATOM 2797 N N . ASP A 1 373 ? -23.732 16.218 17.319 1.00 86.44 373 ASP A N 1
ATOM 2798 C CA . ASP A 1 373 ? -22.582 17.002 16.869 1.00 86.44 373 ASP A CA 1
ATOM 2799 C C . ASP A 1 373 ? -21.564 17.058 18.014 1.00 86.44 373 ASP A C 1
ATOM 2801 O O . ASP A 1 373 ? -21.807 17.674 19.056 1.00 86.44 373 ASP A O 1
ATOM 2805 N N . TYR A 1 374 ? -20.481 16.297 17.875 1.00 89.50 374 TYR A N 1
ATOM 2806 C CA . TYR A 1 374 ? -19.546 16.026 18.959 1.00 89.50 374 TYR A CA 1
ATOM 2807 C C . TYR A 1 374 ? -18.107 16.270 18.526 1.00 89.50 374 TYR A C 1
ATOM 2809 O O . TYR A 1 374 ? -17.602 15.637 17.595 1.00 89.50 374 TYR A O 1
ATOM 2817 N N . ASP A 1 375 ? -17.409 17.129 19.269 1.00 88.94 375 ASP A N 1
ATOM 2818 C CA . ASP A 1 375 ? -15.990 17.385 19.051 1.00 88.94 375 ASP A CA 1
ATOM 2819 C C . ASP A 1 375 ? -15.129 16.278 19.683 1.00 88.94 375 ASP A C 1
ATOM 2821 O O . ASP A 1 375 ? -14.709 16.312 20.853 1.00 88.94 375 ASP A O 1
ATOM 2825 N N . TRP A 1 376 ? -14.841 15.265 18.867 1.00 85.38 376 TRP A N 1
ATOM 2826 C CA . TRP A 1 376 ? -13.947 14.174 19.238 1.00 85.38 376 TRP A CA 1
ATOM 2827 C C . TRP A 1 376 ? -12.519 14.648 19.499 1.00 85.38 376 TRP A C 1
ATOM 2829 O O . TRP A 1 376 ? -11.850 14.093 20.372 1.00 85.38 376 TRP A O 1
ATOM 2839 N N . GLN A 1 377 ? -12.033 15.668 18.786 1.00 82.88 377 GLN A N 1
ATOM 2840 C CA . GLN A 1 377 ? -10.654 16.128 18.942 1.00 82.88 377 GLN A CA 1
ATOM 2841 C C . GLN A 1 377 ? -10.452 16.806 20.295 1.00 82.88 377 GLN A C 1
ATOM 2843 O O . GLN A 1 377 ? -9.481 16.497 20.990 1.00 82.88 377 GLN A O 1
ATOM 2848 N N . ALA A 1 378 ? -11.369 17.688 20.697 1.00 85.19 378 ALA A N 1
ATOM 2849 C CA . ALA A 1 378 ? -11.334 18.318 22.014 1.00 85.19 378 ALA A CA 1
ATOM 2850 C C . ALA A 1 378 ? -11.416 17.277 23.139 1.00 85.19 378 ALA A C 1
ATOM 2852 O O . ALA A 1 378 ? -10.633 17.321 24.090 1.00 85.19 378 ALA A O 1
ATOM 2853 N N . SER A 1 379 ? -12.295 16.284 22.998 1.00 82.12 379 SER A N 1
ATOM 2854 C CA . SER A 1 379 ? -12.479 15.230 24.002 1.00 82.12 379 SER A CA 1
ATOM 2855 C C . SER A 1 379 ? -11.269 14.301 24.129 1.00 82.12 379 SER A C 1
ATOM 2857 O O . SER A 1 379 ? -10.871 13.948 25.238 1.00 82.12 379 SER A O 1
ATOM 2859 N N . ILE A 1 380 ? -10.637 13.931 23.009 1.00 80.31 380 ILE A N 1
ATOM 2860 C CA . ILE A 1 380 ? -9.402 13.134 23.008 1.00 80.31 380 ILE A CA 1
ATOM 2861 C C . ILE A 1 380 ? -8.245 13.936 23.620 1.00 80.31 380 ILE A C 1
ATOM 2863 O O . ILE A 1 380 ? -7.474 13.379 24.402 1.00 80.31 380 ILE A O 1
ATOM 2867 N N . LYS A 1 381 ? -8.139 15.243 23.335 1.00 81.19 381 LYS A N 1
ATOM 2868 C CA . LYS A 1 381 ? -7.154 16.132 23.980 1.00 81.19 381 LYS A CA 1
ATOM 2869 C C . LYS A 1 381 ? -7.367 16.210 25.492 1.00 81.19 381 LYS A C 1
ATOM 2871 O O . LYS A 1 381 ? -6.399 16.097 26.240 1.00 81.19 381 LYS A O 1
ATOM 2876 N N . LEU A 1 382 ? -8.614 16.344 25.947 1.00 81.69 382 LEU A N 1
ATOM 2877 C CA . LEU A 1 382 ? -8.949 16.345 27.373 1.00 81.69 382 LEU A CA 1
ATOM 2878 C C . LEU A 1 382 ? -8.558 15.017 28.035 1.00 81.69 382 LEU A C 1
ATOM 2880 O O . LEU A 1 382 ? -7.940 15.010 29.098 1.00 81.69 382 LEU A O 1
ATOM 2884 N N . LEU A 1 383 ? -8.868 13.894 27.384 1.00 81.44 383 LEU A N 1
ATOM 2885 C CA . LEU A 1 383 ? -8.504 12.561 27.859 1.00 81.44 383 LEU A CA 1
ATOM 2886 C C . LEU A 1 383 ? -6.977 12.392 27.946 1.00 81.44 383 LEU A C 1
ATOM 2888 O O . LEU A 1 383 ? -6.477 11.832 28.921 1.00 81.44 383 LEU A O 1
ATOM 2892 N N . ALA A 1 384 ? -6.229 12.922 26.975 1.00 77.50 384 ALA A N 1
ATOM 2893 C CA . ALA A 1 384 ? -4.769 12.937 27.009 1.00 77.50 384 ALA A CA 1
ATOM 2894 C C . ALA A 1 384 ? -4.212 13.820 28.137 1.00 77.50 384 ALA A C 1
ATOM 2896 O O . ALA A 1 384 ? -3.263 13.414 28.804 1.00 77.50 384 ALA A O 1
ATOM 2897 N N . GLY A 1 385 ? -4.819 14.984 28.391 1.00 78.25 385 GLY A N 1
ATOM 2898 C CA . GLY A 1 385 ? -4.459 15.863 29.506 1.00 78.25 385 GLY A CA 1
ATOM 2899 C C . GLY A 1 385 ? -4.662 15.195 30.867 1.00 78.25 385 GLY A C 1
ATOM 2900 O O . GLY A 1 385 ? -3.768 15.230 31.708 1.00 78.25 385 GLY A O 1
ATOM 2901 N N . ARG A 1 386 ? -5.781 14.480 31.045 1.00 79.00 386 ARG A N 1
ATOM 2902 C CA . ARG A 1 386 ? -6.065 13.726 32.276 1.00 79.00 386 ARG A CA 1
ATOM 2903 C C . ARG A 1 386 ? -5.062 12.608 32.552 1.00 79.00 386 ARG A C 1
ATOM 2905 O O . ARG A 1 386 ? -4.863 12.234 33.702 1.00 79.00 386 ARG A O 1
ATOM 2912 N N . LEU A 1 387 ? -4.402 12.071 31.525 1.00 70.69 387 LEU A N 1
ATOM 2913 C CA . LEU A 1 387 ? -3.362 11.057 31.709 1.00 70.69 387 LEU A CA 1
ATOM 2914 C C . LEU A 1 387 ? -2.149 11.593 32.493 1.00 70.69 387 LEU A C 1
ATOM 2916 O O . LEU A 1 387 ? -1.443 10.809 33.120 1.00 70.69 387 LEU A O 1
ATOM 2920 N N . ALA A 1 388 ? -1.913 12.908 32.460 1.00 70.88 388 ALA A N 1
ATOM 2921 C CA . ALA A 1 388 ? -0.828 13.564 33.186 1.00 70.88 388 ALA A CA 1
ATOM 2922 C C . ALA A 1 388 ? -1.195 13.925 34.640 1.00 70.88 388 ALA A C 1
ATOM 2924 O O . ALA A 1 388 ? -0.335 14.400 35.382 1.00 70.88 388 ALA A O 1
ATOM 2925 N N . GLU A 1 389 ? -2.448 13.720 35.059 1.00 78.69 389 GLU A N 1
ATOM 2926 C CA . GLU A 1 389 ? -2.895 14.058 36.410 1.00 78.69 389 GLU A CA 1
ATOM 2927 C C . GLU A 1 389 ? -2.386 13.036 37.449 1.00 78.69 389 GLU A C 1
ATOM 2929 O O . GLU A 1 389 ? -2.508 11.819 37.251 1.00 78.69 389 GLU A O 1
ATOM 2934 N N . PRO A 1 390 ? -1.851 13.496 38.596 1.00 72.50 390 PRO A N 1
ATOM 2935 C CA . PRO A 1 390 ? -1.432 12.608 39.674 1.00 72.50 390 PRO A CA 1
ATOM 2936 C C . PRO A 1 390 ? -2.639 11.854 40.260 1.00 72.50 390 PRO A C 1
ATOM 2938 O O . PRO A 1 390 ? -3.652 12.452 40.617 1.00 72.50 390 PRO A O 1
ATOM 2941 N N . GLY A 1 391 ? -2.531 10.525 40.373 1.00 75.81 391 GLY A N 1
ATOM 2942 C CA . GLY A 1 391 ? -3.599 9.655 40.892 1.00 75.81 391 GLY A CA 1
ATOM 2943 C C . GLY A 1 391 ? -4.521 9.037 39.830 1.00 75.81 391 GLY A C 1
ATOM 2944 O O . GLY A 1 391 ? -5.496 8.368 40.185 1.00 75.81 391 GLY A O 1
ATOM 2945 N N . MET A 1 392 ? -4.227 9.213 38.538 1.00 79.69 392 MET A N 1
ATOM 2946 C CA . MET A 1 392 ? -4.934 8.526 37.454 1.00 79.69 392 MET A CA 1
ATOM 2947 C C . MET A 1 392 ? -4.717 7.002 37.526 1.00 79.69 392 MET A C 1
ATOM 2949 O O . MET A 1 392 ? -3.594 6.512 37.417 1.00 79.69 392 MET A O 1
ATOM 2953 N N . THR A 1 393 ? -5.800 6.232 37.683 1.00 82.50 393 THR A N 1
ATOM 2954 C CA . THR A 1 393 ? -5.763 4.758 37.705 1.00 82.50 393 THR A CA 1
ATOM 2955 C C . THR A 1 393 ? -6.246 4.162 36.381 1.00 82.50 393 THR A C 1
ATOM 2957 O O . THR A 1 393 ? -6.960 4.798 35.605 1.00 82.50 393 THR A O 1
ATOM 2960 N N . ARG A 1 394 ? -5.900 2.890 36.123 1.00 79.12 394 ARG A N 1
ATOM 2961 C CA . ARG A 1 394 ? -6.328 2.169 34.907 1.00 79.12 394 ARG A CA 1
ATOM 2962 C C . ARG A 1 394 ? -7.856 2.097 34.767 1.00 79.12 394 ARG A C 1
ATOM 2964 O O . ARG A 1 394 ? -8.344 2.165 33.642 1.00 79.12 394 ARG A O 1
ATOM 2971 N N . ALA A 1 395 ? -8.576 1.964 35.884 1.00 81.25 395 ALA A N 1
ATOM 2972 C CA . ALA A 1 395 ? -10.040 1.947 35.921 1.00 81.25 395 ALA A CA 1
ATOM 2973 C C . ALA A 1 395 ? -10.615 3.325 35.556 1.00 81.25 395 ALA A C 1
ATOM 2975 O O . ALA A 1 395 ? -11.341 3.436 34.574 1.00 81.25 395 ALA A O 1
ATOM 2976 N N . LYS A 1 396 ? -10.156 4.397 36.220 1.00 83.25 396 LYS A N 1
ATOM 2977 C CA . LYS A 1 396 ? -10.592 5.782 35.948 1.00 83.25 396 LYS A CA 1
ATOM 2978 C C . LYS A 1 396 ? -10.351 6.226 34.504 1.00 83.25 396 LYS A C 1
ATOM 2980 O O . LYS A 1 396 ? -11.167 6.938 33.916 1.00 83.25 396 LYS A O 1
ATOM 2985 N N . LEU A 1 397 ? -9.239 5.790 33.910 1.00 83.56 397 LEU A N 1
ATOM 2986 C CA . LEU A 1 397 ? -8.941 6.058 32.504 1.00 83.56 397 LEU A CA 1
ATOM 2987 C C . LEU A 1 397 ? -9.935 5.352 31.565 1.00 83.56 397 LEU A C 1
ATOM 2989 O O . LEU A 1 397 ? -10.382 5.957 30.592 1.00 83.56 397 LEU A O 1
ATOM 2993 N N . ARG A 1 398 ? -10.307 4.096 31.857 1.00 86.81 398 ARG A N 1
ATOM 2994 C CA . ARG A 1 398 ? -11.321 3.353 31.084 1.00 86.81 398 ARG A CA 1
ATOM 2995 C C . ARG A 1 398 ? -12.708 3.953 31.259 1.00 86.81 398 ARG A C 1
ATOM 2997 O O . ARG A 1 398 ? -13.395 4.130 30.266 1.00 86.81 398 ARG A O 1
ATOM 3004 N N . GLU A 1 399 ? -13.092 4.324 32.474 1.00 86.44 399 GLU A N 1
ATOM 3005 C CA . GLU A 1 399 ? -14.356 5.023 32.735 1.00 86.44 399 GLU A CA 1
ATOM 3006 C C . GLU A 1 399 ? -14.440 6.329 31.933 1.00 86.44 399 GLU A C 1
ATOM 3008 O O . GLU A 1 399 ? -15.427 6.578 31.244 1.00 86.44 399 GLU A O 1
ATOM 3013 N N . THR A 1 400 ? -13.367 7.129 31.938 1.00 86.69 400 THR A N 1
ATOM 3014 C CA . THR A 1 400 ? -13.300 8.378 31.160 1.00 86.69 400 THR A CA 1
ATOM 3015 C C . THR A 1 400 ? -13.407 8.109 29.656 1.00 86.69 400 THR A C 1
ATOM 3017 O O . THR A 1 400 ? -14.104 8.831 28.948 1.00 86.69 400 THR A O 1
ATOM 3020 N N . MET A 1 401 ? -12.749 7.057 29.161 1.00 89.88 401 MET A N 1
ATOM 3021 C CA . MET A 1 401 ? -12.848 6.620 27.765 1.00 89.88 401 MET A CA 1
ATOM 3022 C C . MET A 1 401 ? -14.283 6.262 27.377 1.00 89.88 401 MET A C 1
ATOM 3024 O O . MET A 1 401 ? -14.771 6.725 26.348 1.00 89.88 401 MET A O 1
ATOM 3028 N N . LEU A 1 402 ? -14.949 5.444 28.195 1.00 90.81 402 LEU A N 1
ATOM 3029 C CA . LEU A 1 402 ? -16.326 5.019 27.957 1.00 90.81 402 LEU A CA 1
ATOM 3030 C C . LEU A 1 402 ? -17.274 6.217 27.956 1.00 90.81 402 LEU A C 1
ATOM 3032 O O . LEU A 1 402 ? -18.086 6.335 27.045 1.00 90.81 402 LEU A O 1
ATOM 3036 N N . ALA A 1 403 ? -17.108 7.150 28.896 1.00 89.00 403 ALA A N 1
ATOM 3037 C CA . ALA A 1 403 ? -17.903 8.373 28.949 1.00 89.00 403 ALA A CA 1
ATOM 3038 C C . ALA A 1 403 ? -17.760 9.224 27.675 1.00 89.00 403 ALA A C 1
ATOM 3040 O O . ALA A 1 403 ? -18.766 9.669 27.126 1.00 89.00 403 ALA A O 1
ATOM 3041 N N . VAL A 1 404 ? -16.533 9.405 27.167 1.00 90.38 404 VAL A N 1
ATOM 3042 C CA . VAL A 1 404 ? -16.277 10.135 25.909 1.00 90.38 404 VAL A CA 1
ATOM 3043 C C . VAL A 1 404 ? -16.947 9.442 24.722 1.00 90.38 404 VAL A C 1
ATOM 3045 O O . VAL A 1 404 ? -17.587 10.101 23.905 1.00 90.38 404 VAL A O 1
ATOM 3048 N N . ILE A 1 405 ? -16.831 8.115 24.628 1.00 91.75 405 ILE A N 1
ATOM 3049 C CA . ILE A 1 405 ? -17.416 7.354 23.517 1.00 91.75 405 ILE A CA 1
ATOM 3050 C C . ILE A 1 405 ? -18.948 7.395 23.566 1.00 91.75 405 ILE A C 1
ATOM 3052 O O . ILE A 1 405 ? -19.582 7.618 22.535 1.00 91.75 405 ILE A O 1
ATOM 3056 N N . CYS A 1 406 ? -19.544 7.223 24.749 1.00 91.75 406 CYS A N 1
ATOM 3057 C CA . CYS A 1 406 ? -20.989 7.325 24.934 1.00 91.75 406 CYS A CA 1
ATOM 3058 C C . CYS A 1 406 ? -21.507 8.714 24.564 1.00 91.75 406 CYS A C 1
ATOM 3060 O O . CYS A 1 406 ? -22.471 8.817 23.808 1.00 91.75 406 CYS A O 1
ATOM 3062 N N . ALA A 1 407 ? -20.839 9.773 25.030 1.00 90.69 407 ALA A N 1
ATOM 3063 C CA . ALA A 1 407 ? -21.217 11.145 24.715 1.00 90.69 407 ALA A CA 1
ATOM 3064 C C . ALA A 1 407 ? -21.164 11.416 23.202 1.00 90.69 407 ALA A C 1
ATOM 3066 O O . ALA A 1 407 ? -22.119 11.956 22.647 1.00 90.69 407 ALA A O 1
ATOM 3067 N N . GLY A 1 408 ? -20.110 10.962 22.516 1.00 90.06 408 GLY A N 1
ATOM 3068 C CA . GLY A 1 408 ? -19.958 11.158 21.072 1.00 90.06 408 GLY A CA 1
ATOM 3069 C C . GLY A 1 408 ? -20.874 10.313 20.185 1.00 90.06 408 GLY A C 1
ATOM 3070 O O . GLY A 1 408 ? -20.974 10.574 18.985 1.00 90.06 408 GLY A O 1
ATOM 3071 N N . LEU A 1 409 ? -21.551 9.315 20.753 1.00 91.88 409 LEU A N 1
ATOM 3072 C CA . LEU A 1 409 ? -22.555 8.500 20.067 1.00 91.88 409 LEU A CA 1
ATOM 3073 C C . LEU A 1 409 ? -23.987 8.747 20.565 1.00 91.88 409 LEU A C 1
ATOM 3075 O O . LEU A 1 409 ? -24.917 8.112 20.069 1.00 91.88 409 LEU A O 1
ATOM 3079 N N . GLY A 1 410 ? -24.180 9.641 21.540 1.00 90.44 410 GLY A N 1
ATOM 3080 C CA . GLY A 1 410 ? -25.481 9.848 22.182 1.00 90.44 410 GLY A CA 1
ATOM 3081 C C . GLY A 1 410 ? -26.026 8.568 22.826 1.00 90.44 410 GLY A C 1
ATOM 3082 O O . GLY A 1 410 ? -27.231 8.332 22.810 1.00 90.44 410 GLY A O 1
ATOM 3083 N N . SER A 1 411 ? -25.134 7.704 23.310 1.00 91.25 411 SER A N 1
ATOM 3084 C CA . SER A 1 411 ? -25.463 6.404 23.891 1.00 91.25 411 SER A CA 1
ATOM 3085 C C . SER A 1 411 ? -25.578 6.497 25.407 1.00 91.25 411 SER A C 1
ATOM 3087 O O . SER A 1 411 ? -24.814 7.218 26.050 1.00 91.25 411 SER A O 1
ATOM 3089 N N . THR A 1 412 ? -26.492 5.724 25.987 1.00 85.81 412 THR A N 1
ATOM 3090 C CA . THR A 1 412 ? -26.661 5.621 27.445 1.00 85.81 412 THR A CA 1
ATOM 3091 C C . THR A 1 412 ? -26.004 4.377 28.025 1.00 85.81 412 THR A C 1
ATOM 3093 O O . THR A 1 412 ? -25.719 4.352 29.218 1.00 85.81 412 THR A O 1
ATOM 3096 N N . GLU A 1 413 ? -25.721 3.370 27.195 1.00 91.44 413 GLU A N 1
ATOM 3097 C CA . GLU A 1 413 ? -25.158 2.098 27.638 1.00 91.44 413 GLU A CA 1
ATOM 3098 C C . GLU A 1 413 ? -23.787 1.844 27.004 1.00 91.44 413 GLU A C 1
ATOM 3100 O O . GLU A 1 413 ? -23.571 2.076 25.809 1.00 91.44 413 GLU A O 1
ATOM 3105 N N . SER A 1 414 ? -22.853 1.321 27.800 1.00 93.69 414 SER A N 1
ATOM 3106 C CA . SER A 1 414 ? -21.602 0.755 27.296 1.00 93.69 414 SER A CA 1
ATOM 3107 C C . SER A 1 414 ? -21.099 -0.397 28.152 1.00 93.69 414 SER A C 1
ATOM 3109 O O . SER A 1 414 ? -21.238 -0.383 29.372 1.00 93.69 414 SER A O 1
ATOM 3111 N N . LEU A 1 415 ? -20.469 -1.385 27.519 1.00 93.06 415 LEU A N 1
ATOM 3112 C CA . LEU A 1 415 ? -19.800 -2.489 28.208 1.00 93.06 415 LEU A CA 1
ATOM 3113 C C . LEU A 1 415 ? -18.442 -2.763 27.577 1.00 93.06 415 LEU A C 1
ATOM 3115 O O . LEU A 1 415 ? -18.326 -2.889 26.360 1.00 93.06 415 LEU A O 1
ATOM 3119 N N . LEU A 1 416 ? -17.421 -2.922 28.409 1.00 92.44 416 LEU A N 1
ATOM 3120 C CA . LEU A 1 416 ? -16.053 -3.181 27.993 1.00 92.44 416 LEU A CA 1
ATOM 3121 C C . LEU A 1 416 ? -15.606 -4.565 28.455 1.00 92.44 416 LEU A C 1
ATOM 3123 O O . LEU A 1 416 ? -15.405 -4.809 29.645 1.00 92.44 416 LEU A O 1
ATOM 3127 N N . PHE A 1 417 ? -15.377 -5.451 27.495 1.00 91.94 417 PHE A N 1
ATOM 3128 C CA . PHE A 1 417 ? -14.833 -6.786 27.713 1.00 91.94 417 PHE A CA 1
ATOM 3129 C C . PHE A 1 417 ? -13.354 -6.783 27.364 1.00 91.94 417 PHE A C 1
ATOM 3131 O O . PHE A 1 417 ? -12.990 -6.370 26.265 1.00 91.94 417 PHE A O 1
ATOM 3138 N N . LEU A 1 418 ? -12.499 -7.249 28.273 1.00 88.19 418 LEU A N 1
ATOM 3139 C CA . LEU A 1 418 ? -11.047 -7.226 28.082 1.00 88.19 418 LEU A CA 1
ATOM 3140 C C . LEU A 1 418 ? -10.445 -8.605 28.264 1.00 88.19 418 LEU A C 1
ATOM 3142 O O . LEU A 1 418 ? -10.798 -9.330 29.191 1.00 88.19 418 LEU A O 1
ATOM 3146 N N . HIS A 1 419 ? -9.481 -8.936 27.415 1.00 85.00 419 HIS A N 1
ATOM 3147 C CA . HIS A 1 419 ? -8.683 -10.133 27.584 1.00 85.00 419 HIS A CA 1
ATOM 3148 C C . HIS A 1 419 ? -7.865 -10.033 28.877 1.00 85.00 419 HIS A C 1
ATOM 3150 O O . HIS A 1 419 ? -7.258 -9.001 29.175 1.00 85.00 419 HIS A O 1
ATOM 3156 N N . ARG A 1 420 ? -7.841 -11.115 29.659 1.00 77.94 420 ARG A N 1
ATOM 3157 C CA . ARG A 1 420 ? -7.007 -11.233 30.860 1.00 77.94 420 ARG A CA 1
ATOM 3158 C C . ARG A 1 420 ? -6.109 -12.462 30.720 1.00 77.94 420 ARG A C 1
ATOM 3160 O O . ARG A 1 420 ? -6.649 -13.527 30.444 1.00 77.94 420 ARG A O 1
ATOM 3167 N N . PRO A 1 421 ? -4.799 -12.380 31.029 1.00 65.88 421 PRO A N 1
ATOM 3168 C CA . PRO A 1 421 ? -3.875 -13.514 30.887 1.00 65.88 421 PRO A CA 1
ATOM 3169 C C . PRO A 1 421 ? -4.297 -14.782 31.646 1.00 65.88 421 PRO A C 1
ATOM 3171 O O . PRO A 1 421 ? -3.923 -15.886 31.275 1.00 65.88 421 PRO A O 1
ATOM 3174 N N . LYS A 1 422 ? -5.079 -14.627 32.724 1.00 64.19 422 LYS A N 1
ATOM 3175 C CA . LYS A 1 422 ? -5.570 -15.728 33.568 1.00 64.19 422 LYS A CA 1
ATOM 3176 C C . LYS A 1 422 ? -6.852 -16.396 33.051 1.00 64.19 422 LYS A C 1
ATOM 3178 O O . LYS A 1 422 ? -7.272 -17.391 33.629 1.00 64.19 422 LYS A O 1
ATOM 3183 N N . HIS A 1 423 ? -7.493 -15.852 32.016 1.00 66.25 423 HIS A N 1
ATOM 3184 C CA . HIS A 1 423 ? -8.760 -16.354 31.488 1.00 66.25 423 HIS A CA 1
ATOM 3185 C C . HIS A 1 423 ? -8.636 -16.668 29.997 1.00 66.25 423 HIS A C 1
ATOM 3187 O O . HIS A 1 423 ? -8.107 -15.882 29.217 1.00 66.25 423 HIS A O 1
ATOM 3193 N N . THR A 1 424 ? -9.221 -17.784 29.573 1.00 74.00 424 THR A N 1
ATOM 3194 C CA . THR A 1 424 ? -9.333 -18.181 28.159 1.00 74.00 424 THR A CA 1
ATOM 3195 C C . THR A 1 424 ? -10.367 -17.359 27.374 1.00 74.00 424 THR A C 1
ATOM 3197 O O . THR A 1 424 ? -10.628 -17.644 26.207 1.00 74.00 424 THR A O 1
ATOM 3200 N N . GLY A 1 425 ? -10.961 -16.338 27.999 1.00 84.69 425 GLY A N 1
ATOM 3201 C CA . GLY A 1 425 ? -12.017 -15.500 27.439 1.00 84.69 425 GLY A CA 1
ATOM 3202 C C . GLY A 1 425 ? -11.843 -14.018 27.773 1.00 84.69 425 GLY A C 1
ATOM 3203 O O . GLY A 1 425 ? -10.798 -13.577 28.259 1.00 84.69 425 GLY A O 1
ATOM 3204 N N . PHE A 1 426 ? -12.889 -13.247 27.499 1.00 90.31 426 PHE A N 1
ATOM 3205 C CA . PHE A 1 426 ? -12.957 -11.805 27.711 1.00 90.31 426 PHE A CA 1
ATOM 3206 C C . PHE A 1 426 ? -14.009 -11.522 28.787 1.00 90.31 426 PHE A C 1
ATOM 3208 O O . PHE A 1 426 ? -15.197 -11.448 28.463 1.00 90.31 426 PHE A O 1
ATOM 3215 N N . PRO A 1 427 ? -13.625 -11.454 30.074 1.00 90.94 427 PRO A N 1
ATOM 3216 C CA . PRO A 1 427 ? -14.551 -11.054 31.125 1.00 90.94 427 PRO A CA 1
ATOM 3217 C C . PRO A 1 427 ? -14.980 -9.595 30.952 1.00 90.94 427 PRO A C 1
ATOM 3219 O O . PRO A 1 427 ? -14.198 -8.755 30.488 1.00 90.94 427 PRO A O 1
ATOM 3222 N N . LEU A 1 428 ? -16.205 -9.291 31.382 1.00 91.00 428 LEU A N 1
ATOM 3223 C CA . LEU A 1 428 ? -16.658 -7.917 31.568 1.00 91.00 428 LEU A CA 1
ATOM 3224 C C . LEU A 1 428 ? -15.715 -7.211 32.552 1.00 91.00 428 LEU A C 1
ATOM 3226 O O . LEU A 1 428 ? -15.483 -7.694 33.662 1.00 91.00 428 LEU A O 1
ATOM 3230 N N . SER A 1 429 ? -15.120 -6.102 32.115 1.00 87.75 429 SER A N 1
ATOM 3231 C CA . SER A 1 429 ? -14.179 -5.327 32.919 1.00 87.75 429 SER A CA 1
ATOM 3232 C C . SER A 1 429 ? -14.810 -4.067 33.484 1.00 87.75 429 SER A C 1
ATOM 3234 O O . SER A 1 429 ? -14.623 -3.824 34.664 1.00 87.75 429 SER A O 1
ATOM 3236 N N . GLU A 1 430 ? -15.466 -3.266 32.646 1.00 88.06 430 GLU A N 1
ATOM 3237 C CA . GLU A 1 430 ? -16.055 -1.969 33.003 1.00 88.06 430 GLU A CA 1
ATOM 3238 C C . GLU A 1 430 ? -17.316 -1.738 32.163 1.00 88.06 430 GLU A C 1
ATOM 3240 O O . GLU A 1 430 ? -17.502 -2.388 31.130 1.00 88.06 430 GLU A O 1
ATOM 3245 N N . GLY A 1 431 ? -18.145 -0.776 32.548 1.00 89.25 431 GLY A N 1
ATOM 3246 C CA . GLY A 1 431 ? -19.310 -0.374 31.772 1.00 89.25 431 GLY A CA 1
ATOM 3247 C C . GLY A 1 431 ? -20.023 0.833 32.368 1.00 89.25 431 GLY A C 1
ATOM 3248 O O . GLY A 1 431 ? -19.705 1.288 33.465 1.00 89.25 431 GLY A O 1
ATOM 3249 N N . PHE A 1 432 ? -20.990 1.351 31.623 1.00 86.06 432 PHE A N 1
ATOM 3250 C CA . PHE A 1 432 ? -21.827 2.480 32.009 1.00 86.06 432 PHE A CA 1
ATOM 3251 C C . PHE A 1 432 ? -23.277 2.199 31.620 1.00 86.06 432 PHE A C 1
ATOM 3253 O O . PHE A 1 432 ? -23.508 1.600 30.570 1.00 86.06 432 PHE A O 1
ATOM 3260 N N . GLY A 1 433 ? -24.216 2.659 32.445 1.00 87.12 433 GLY A N 1
ATOM 3261 C CA . GLY A 1 433 ? -25.653 2.550 32.199 1.00 87.12 433 GLY A CA 1
ATOM 3262 C C . GLY A 1 433 ? -26.362 1.470 33.026 1.00 87.12 433 GLY A C 1
ATOM 3263 O O . GLY A 1 433 ? -25.746 0.719 33.791 1.00 87.12 433 GLY A O 1
ATOM 3264 N N . GLN A 1 434 ? -27.689 1.431 32.908 1.00 86.25 434 GLN A N 1
ATOM 3265 C CA . GLN A 1 434 ? -28.568 0.581 33.721 1.00 86.25 434 GLN A CA 1
ATOM 3266 C C . GLN A 1 434 ? -28.356 -0.905 33.421 1.00 86.25 434 GLN A C 1
ATOM 3268 O O . GLN A 1 434 ? -28.433 -1.752 34.320 1.00 86.25 434 GLN A O 1
ATOM 3273 N N . PHE A 1 435 ? -28.007 -1.234 32.176 1.00 87.25 435 PHE A N 1
ATOM 3274 C CA . PHE A 1 435 ? -27.720 -2.604 31.781 1.00 87.25 435 PHE A CA 1
ATOM 3275 C C . PHE A 1 435 ? -26.452 -3.120 32.471 1.00 87.25 435 PHE A C 1
ATOM 3277 O O . PHE A 1 435 ? -26.451 -4.228 33.013 1.00 87.25 435 PHE A O 1
ATOM 3284 N N . HIS A 1 436 ? -25.399 -2.298 32.536 1.00 88.50 436 HIS A N 1
ATOM 3285 C CA . HIS A 1 436 ? -24.172 -2.631 33.263 1.00 88.50 436 HIS A CA 1
ATOM 3286 C C . HIS A 1 436 ? -24.429 -2.872 34.760 1.00 88.50 436 HIS A C 1
ATOM 3288 O O . HIS A 1 436 ? -23.988 -3.885 35.310 1.00 88.50 436 HIS A O 1
ATOM 3294 N N . GLU A 1 437 ? -25.188 -1.989 35.418 1.00 87.31 437 GLU A N 1
ATOM 3295 C CA . GLU A 1 437 ? -25.498 -2.119 36.848 1.00 87.31 437 GLU A CA 1
ATOM 3296 C C . GLU A 1 437 ? -26.270 -3.402 37.176 1.00 87.31 437 GLU A C 1
ATOM 3298 O O . GLU A 1 437 ? -26.010 -4.053 38.192 1.00 87.31 437 GLU A O 1
ATOM 3303 N N . ARG A 1 438 ? -27.212 -3.805 36.317 1.00 85.12 438 ARG A N 1
ATOM 3304 C CA . ARG A 1 438 ? -27.958 -5.055 36.510 1.00 85.12 438 ARG A CA 1
ATOM 3305 C C . ARG A 1 438 ? -27.087 -6.284 36.309 1.00 85.12 438 ARG A C 1
ATOM 3307 O O . ARG A 1 438 ? -27.186 -7.221 37.103 1.00 85.12 438 ARG A O 1
ATOM 3314 N N . LEU A 1 439 ? -26.199 -6.272 35.313 1.00 86.31 439 LEU A N 1
ATOM 3315 C CA . LEU A 1 439 ? -25.222 -7.346 35.131 1.00 86.31 439 LEU A CA 1
ATOM 3316 C C . LEU A 1 439 ? -24.331 -7.493 36.369 1.00 86.31 439 LEU A C 1
ATOM 3318 O O . LEU A 1 439 ? -24.123 -8.616 36.829 1.00 86.31 439 LEU A O 1
ATOM 3322 N N . ALA A 1 440 ? -23.901 -6.384 36.975 1.00 84.19 440 ALA A N 1
ATOM 3323 C CA . ALA A 1 440 ? -23.130 -6.407 38.217 1.00 84.19 440 ALA A CA 1
ATOM 3324 C C . ALA A 1 440 ? -23.908 -7.026 39.401 1.00 84.19 440 ALA A C 1
ATOM 3326 O O . ALA A 1 440 ? -23.317 -7.728 40.221 1.00 84.19 440 ALA A O 1
ATOM 3327 N N . ARG A 1 441 ? -25.236 -6.838 39.476 1.00 84.00 441 ARG A N 1
ATOM 3328 C CA . ARG A 1 441 ? -26.101 -7.431 40.522 1.00 84.00 441 ARG A CA 1
ATOM 3329 C C . ARG A 1 441 ? -26.437 -8.909 40.297 1.00 84.00 441 ARG A C 1
ATOM 3331 O O . ARG A 1 441 ? -26.815 -9.587 41.246 1.00 84.00 441 ARG A O 1
ATOM 3338 N N . SER A 1 442 ? -26.293 -9.421 39.072 1.00 79.25 442 SER A N 1
ATOM 3339 C CA . SER A 1 442 ? -26.644 -10.806 38.708 1.00 79.25 442 SER A CA 1
ATOM 3340 C C . SER A 1 442 ? -25.703 -11.884 39.284 1.00 79.25 442 SER A C 1
ATOM 3342 O O . SER A 1 442 ? -25.972 -13.077 39.158 1.00 79.25 442 SER A O 1
ATOM 3344 N N . GLY A 1 443 ? -24.603 -11.485 39.933 1.00 69.31 443 GLY A N 1
ATOM 3345 C CA . GLY A 1 443 ? -23.710 -12.364 40.701 1.00 69.31 443 GLY A CA 1
ATOM 3346 C C . GLY A 1 443 ? -22.702 -13.176 39.878 1.00 69.31 443 GLY A C 1
ATOM 3347 O O . GLY A 1 443 ? -21.687 -13.594 40.429 1.00 69.31 443 GLY A O 1
ATOM 3348 N N . THR A 1 444 ? -22.917 -13.356 38.568 1.00 78.44 444 THR A N 1
ATOM 3349 C CA . THR A 1 444 ? -21.947 -14.003 37.664 1.00 78.44 444 THR A CA 1
ATOM 3350 C C . THR A 1 444 ? -21.533 -13.032 36.555 1.00 78.44 444 THR A C 1
ATOM 3352 O O . THR A 1 444 ? -22.358 -12.719 35.696 1.00 78.44 444 THR A O 1
ATOM 3355 N N . PRO A 1 445 ? -20.278 -12.542 36.535 1.00 80.19 445 PRO A N 1
ATOM 3356 C CA . PRO A 1 445 ? -19.844 -11.593 35.521 1.00 80.19 445 PRO A CA 1
ATOM 3357 C C . PRO A 1 445 ? -19.843 -12.258 34.135 1.00 80.19 445 PRO A C 1
ATOM 3359 O O . PRO A 1 445 ? -19.308 -13.362 33.987 1.00 80.19 445 PRO A O 1
ATOM 3362 N N . PRO A 1 446 ? -20.397 -11.596 33.107 1.00 88.75 446 PRO A N 1
ATOM 3363 C CA . PRO A 1 446 ? -20.359 -12.098 31.743 1.00 88.75 446 PRO A CA 1
ATOM 3364 C C . PRO A 1 446 ? -18.933 -12.401 31.267 1.00 88.75 446 PRO A C 1
ATOM 3366 O O . PRO A 1 446 ? -18.008 -11.606 31.463 1.00 88.75 446 PRO A O 1
ATOM 3369 N N . LEU A 1 447 ? -18.772 -13.545 30.603 1.00 90.06 447 LEU A N 1
ATOM 3370 C CA . LEU A 1 447 ? -17.516 -14.000 30.014 1.00 90.06 447 LEU A CA 1
ATOM 3371 C C . LEU A 1 447 ? -17.759 -14.388 28.556 1.00 90.06 447 LEU A C 1
ATOM 3373 O O . LEU A 1 447 ? -18.584 -15.257 28.278 1.00 90.06 447 LEU A O 1
ATOM 3377 N N . LEU A 1 448 ? -17.038 -13.745 27.640 1.00 91.44 448 LEU A N 1
ATOM 3378 C CA . LEU A 1 448 ? -17.117 -14.024 26.206 1.00 91.44 448 LEU A CA 1
ATOM 3379 C C . LEU A 1 448 ? -15.979 -14.940 25.760 1.00 91.44 448 LEU A C 1
ATOM 3381 O O . LEU A 1 448 ? -14.843 -14.787 26.215 1.00 91.44 448 LEU A O 1
ATOM 3385 N N . HIS A 1 449 ? -16.242 -15.811 24.791 1.00 89.88 449 HIS A N 1
ATOM 3386 C CA . HIS A 1 449 ? -15.213 -16.583 24.100 1.00 89.88 449 HIS A CA 1
ATOM 3387 C C . HIS A 1 449 ? -15.293 -16.365 22.593 1.00 89.88 449 HIS A C 1
ATOM 3389 O O . HIS A 1 449 ? -16.365 -16.183 22.019 1.00 89.88 449 HIS A O 1
ATOM 3395 N N . ARG A 1 450 ? -14.144 -16.450 21.909 1.00 84.81 450 ARG A N 1
ATOM 3396 C CA . ARG A 1 450 ? -14.129 -16.348 20.440 1.00 84.81 450 ARG A CA 1
ATOM 3397 C C . ARG A 1 450 ? -14.932 -17.464 19.780 1.00 84.81 450 ARG A C 1
ATOM 3399 O O . ARG A 1 450 ? -15.488 -17.246 18.720 1.00 84.81 450 ARG A O 1
ATOM 3406 N N . GLY A 1 451 ? -14.985 -18.653 20.381 1.00 84.81 451 GLY A N 1
ATOM 3407 C CA . GLY A 1 451 ? -15.721 -19.802 19.844 1.00 84.81 451 GLY A CA 1
ATOM 3408 C C . GLY A 1 451 ? -17.240 -19.736 20.030 1.00 84.81 451 GLY A C 1
ATOM 3409 O O . GLY A 1 451 ? -17.937 -20.631 19.556 1.00 84.81 451 GLY A O 1
ATOM 3410 N N . ASP A 1 452 ? -17.763 -18.713 20.713 1.00 88.12 452 ASP A N 1
ATOM 3411 C CA . ASP A 1 452 ? -19.193 -18.621 20.993 1.00 88.12 452 ASP A CA 1
ATOM 3412 C C . ASP A 1 452 ? -19.988 -18.492 19.688 1.00 88.12 452 ASP A C 1
ATOM 3414 O O . ASP A 1 452 ? -19.700 -17.647 18.840 1.00 88.12 452 ASP A O 1
ATOM 3418 N N . ARG A 1 453 ? -21.054 -19.287 19.537 1.00 90.50 453 ARG A N 1
ATOM 3419 C CA . ARG A 1 453 ? -21.998 -19.178 18.406 1.00 90.50 453 ARG A CA 1
ATOM 3420 C C . ARG A 1 453 ? -22.976 -18.016 18.626 1.00 90.50 453 ARG A C 1
ATOM 3422 O O . ARG A 1 453 ? -24.189 -18.194 18.571 1.00 90.50 453 ARG A O 1
ATOM 3429 N N . THR A 1 454 ? -22.435 -16.842 18.941 1.00 92.94 454 THR A N 1
ATOM 3430 C CA . THR A 1 454 ? -23.174 -15.616 19.262 1.00 92.94 454 THR A CA 1
ATOM 3431 C C . THR A 1 454 ? -22.689 -14.445 18.412 1.00 92.94 454 THR A C 1
ATOM 3433 O O . THR A 1 454 ? -21.597 -14.496 17.847 1.00 92.94 454 THR A O 1
ATOM 3436 N N . VAL A 1 455 ? -23.457 -13.352 18.355 1.00 92.25 455 VAL A N 1
ATOM 3437 C CA . VAL A 1 455 ? -23.032 -12.116 17.662 1.00 92.25 455 VAL A CA 1
ATOM 3438 C C . VAL A 1 455 ? -21.723 -11.539 18.228 1.00 92.25 455 VAL A C 1
ATOM 3440 O O . VAL A 1 455 ? -20.925 -10.973 17.485 1.00 92.25 455 VAL A O 1
ATOM 3443 N N . PHE A 1 456 ? -21.455 -11.754 19.522 1.00 93.19 456 PHE A N 1
ATOM 3444 C CA . PHE A 1 456 ? -20.197 -11.380 20.176 1.00 93.19 456 PHE A CA 1
ATOM 3445 C C . PHE A 1 456 ? -19.033 -12.261 19.716 1.00 93.19 456 PHE A C 1
ATOM 3447 O O . PHE A 1 456 ? -17.945 -11.754 19.447 1.00 93.19 456 PHE A O 1
ATOM 3454 N N . GLY A 1 457 ? -19.268 -13.569 19.574 1.00 89.75 457 GLY A N 1
ATOM 3455 C CA . GLY A 1 457 ? -18.288 -14.495 19.009 1.00 89.75 457 GLY A CA 1
ATOM 3456 C C . GLY A 1 457 ? -17.959 -14.161 17.554 1.00 89.75 457 GLY A C 1
ATOM 3457 O O . GLY A 1 457 ? -16.786 -14.091 17.202 1.00 89.75 457 GLY A O 1
ATOM 3458 N N . VAL A 1 458 ? -18.966 -13.842 16.729 1.00 89.25 458 VAL A N 1
ATOM 3459 C CA . VAL A 1 458 ? -18.763 -13.393 15.337 1.00 89.25 458 VAL A CA 1
ATOM 3460 C C . VAL A 1 458 ? -17.924 -12.115 15.280 1.00 89.25 458 VAL A C 1
ATOM 3462 O O . VAL A 1 458 ? -16.959 -12.063 14.519 1.00 89.25 458 VAL A O 1
ATOM 3465 N N . CYS A 1 459 ? -18.239 -11.120 16.116 1.00 90.00 459 CYS A N 1
ATOM 3466 C CA . CYS A 1 459 ? -17.464 -9.881 16.230 1.00 90.00 459 CYS A CA 1
ATOM 3467 C C . CYS A 1 459 ? -15.987 -10.162 16.572 1.00 90.00 459 CYS A C 1
ATOM 3469 O O . CYS A 1 459 ? -15.082 -9.628 15.930 1.00 90.00 459 CYS A O 1
ATOM 3471 N N . LEU A 1 460 ? -15.732 -11.067 17.522 1.00 88.75 460 LEU A N 1
ATOM 3472 C CA . LEU A 1 460 ? -14.383 -11.482 17.918 1.00 88.75 460 LEU A CA 1
ATOM 3473 C C . LEU A 1 460 ? -13.641 -12.313 16.859 1.00 88.75 460 LEU A C 1
ATOM 3475 O O . LEU A 1 460 ? -12.419 -12.209 16.765 1.00 88.75 460 LEU A O 1
ATOM 3479 N N . GLN A 1 461 ? -14.339 -13.168 16.106 1.00 86.38 461 GLN A N 1
ATOM 3480 C CA . GLN A 1 461 ? -13.742 -14.033 15.079 1.00 86.38 461 GLN A CA 1
ATOM 3481 C C . GLN A 1 461 ? -13.388 -13.259 13.813 1.00 86.38 461 GLN A C 1
ATOM 3483 O O . GLN A 1 461 ? -12.295 -13.428 13.281 1.00 86.38 461 GLN A O 1
ATOM 3488 N N . ARG A 1 462 ? -14.315 -12.423 13.333 1.00 82.44 462 ARG A N 1
ATOM 3489 C CA . ARG A 1 462 ? -14.143 -11.645 12.099 1.00 82.44 462 ARG A CA 1
ATOM 3490 C C . ARG A 1 462 ? -13.370 -10.351 12.318 1.00 82.44 462 ARG A C 1
ATOM 3492 O O . ARG A 1 462 ? -12.874 -9.778 11.361 1.00 82.44 462 ARG A O 1
ATOM 3499 N N . ASN A 1 463 ? -13.242 -9.905 13.570 1.00 81.56 463 ASN A N 1
ATOM 3500 C CA . ASN A 1 463 ? -12.628 -8.625 13.925 1.00 81.56 463 ASN A CA 1
ATOM 3501 C C . ASN A 1 463 ? -13.286 -7.424 13.211 1.00 81.56 463 ASN A C 1
ATOM 3503 O O . ASN A 1 463 ? -12.639 -6.434 12.859 1.00 81.56 463 ASN A O 1
ATOM 3507 N N . GLU A 1 464 ? -14.599 -7.514 13.022 1.00 82.12 464 GLU A N 1
ATOM 3508 C CA . GLU A 1 464 ? -15.431 -6.509 12.366 1.00 82.12 464 GLU A CA 1
ATOM 3509 C C . GLU A 1 464 ? -16.446 -5.928 13.347 1.00 82.12 464 GLU A C 1
ATOM 3511 O O . GLU A 1 464 ? -16.870 -6.583 14.307 1.00 82.12 464 GLU A O 1
ATOM 3516 N N . ASN A 1 465 ? -16.846 -4.681 13.096 1.00 86.00 465 ASN A N 1
ATOM 3517 C CA . ASN A 1 465 ? -17.920 -4.077 13.868 1.00 86.00 465 ASN A CA 1
ATOM 3518 C C . ASN A 1 465 ? -19.231 -4.800 13.539 1.00 86.00 465 ASN A C 1
ATOM 3520 O O . ASN A 1 465 ? -19.545 -5.009 12.368 1.00 86.00 465 ASN A O 1
ATOM 3524 N N . VAL A 1 466 ? -20.012 -5.143 14.558 1.00 92.25 466 VAL A N 1
ATOM 3525 C CA . VAL A 1 466 ? -21.327 -5.767 14.371 1.00 92.25 466 VAL A CA 1
ATOM 3526 C C . VAL A 1 466 ? -22.392 -4.779 14.814 1.00 92.25 466 VAL A C 1
ATOM 3528 O O . VAL A 1 466 ? -22.447 -4.424 15.990 1.00 92.25 466 VAL A O 1
ATOM 3531 N N . ASN A 1 467 ? -23.235 -4.353 13.875 1.00 92.44 467 ASN A N 1
ATOM 3532 C CA . ASN A 1 467 ? -24.336 -3.431 14.133 1.00 92.44 467 ASN A CA 1
ATOM 3533 C C . ASN A 1 467 ? -25.639 -4.221 14.281 1.00 92.44 467 ASN A C 1
ATOM 3535 O O . ASN A 1 467 ? -26.061 -4.906 13.352 1.00 92.44 467 ASN A O 1
ATOM 3539 N N . ILE A 1 468 ? -26.288 -4.104 15.436 1.00 93.81 468 ILE A N 1
ATOM 3540 C CA . ILE A 1 468 ? -27.574 -4.729 15.734 1.00 93.81 468 ILE A CA 1
ATOM 3541 C C . ILE A 1 468 ? -28.626 -3.630 15.862 1.00 93.81 468 ILE A C 1
ATOM 3543 O O . ILE A 1 468 ? -28.692 -2.936 16.872 1.00 93.81 468 ILE A O 1
ATOM 3547 N N . HIS A 1 469 ? -29.450 -3.471 14.826 1.00 92.50 469 HIS A N 1
ATOM 3548 C CA . HIS A 1 469 ? -30.498 -2.441 14.768 1.00 92.50 469 HIS A CA 1
ATOM 3549 C C . HIS A 1 469 ? -31.706 -2.748 15.662 1.00 92.50 469 HIS A C 1
ATOM 3551 O O . HIS A 1 469 ? -32.397 -1.836 16.105 1.00 92.50 469 HIS A O 1
ATOM 3557 N N . HIS A 1 470 ? -31.958 -4.036 15.911 1.00 92.31 470 HIS A N 1
ATOM 3558 C CA . HIS A 1 470 ? -33.075 -4.503 16.723 1.00 92.31 470 HIS A CA 1
ATOM 3559 C C . HIS A 1 470 ? -32.680 -5.768 17.498 1.00 92.31 470 HIS A C 1
ATOM 3561 O O . HIS A 1 470 ? -32.753 -6.889 16.993 1.00 92.31 470 HIS A O 1
ATOM 3567 N N . ALA A 1 471 ? -32.255 -5.608 18.749 1.00 89.62 471 ALA A N 1
ATOM 3568 C CA . ALA A 1 471 ? -31.762 -6.704 19.585 1.00 89.62 471 ALA A CA 1
ATOM 3569 C C . ALA A 1 471 ? -32.841 -7.751 19.910 1.00 89.62 471 ALA A C 1
ATOM 3571 O O . ALA A 1 471 ? -32.535 -8.930 20.085 1.00 89.62 471 ALA A O 1
ATOM 3572 N N . HIS A 1 472 ? -34.109 -7.337 19.961 1.00 87.12 472 HIS A N 1
ATOM 3573 C CA . HIS A 1 472 ? -35.241 -8.219 20.258 1.00 87.12 472 HIS A CA 1
ATOM 3574 C C . HIS A 1 472 ? -35.853 -8.885 19.012 1.00 87.12 472 HIS A C 1
ATOM 3576 O O . HIS A 1 472 ? -36.888 -9.535 19.126 1.00 87.12 472 HIS A O 1
ATOM 3582 N N . ASP A 1 473 ? -35.238 -8.742 17.828 1.00 87.81 473 ASP A N 1
ATOM 3583 C CA . ASP A 1 473 ? -35.700 -9.442 16.621 1.00 87.81 473 ASP A CA 1
ATOM 3584 C C . ASP A 1 473 ? -35.516 -10.959 16.833 1.00 87.81 473 ASP A C 1
ATOM 3586 O O . ASP A 1 473 ? -34.406 -11.375 17.184 1.00 87.81 473 ASP A O 1
ATOM 3590 N N . PRO A 1 474 ? -36.542 -11.808 16.616 1.00 85.25 474 PRO A N 1
ATOM 3591 C CA . PRO A 1 474 ? -36.440 -13.260 16.783 1.00 85.25 474 PRO A CA 1
ATOM 3592 C C . PRO A 1 474 ? -35.240 -13.905 16.067 1.00 85.25 474 PRO A C 1
ATOM 3594 O O . PRO A 1 474 ? -34.645 -14.859 16.587 1.00 85.25 474 PRO A O 1
ATOM 3597 N N . LYS A 1 475 ? -34.842 -13.374 14.901 1.00 87.25 475 LYS A N 1
ATOM 3598 C CA . LYS A 1 475 ? -33.682 -13.849 14.133 1.00 87.25 475 LYS A CA 1
ATOM 3599 C C . LYS A 1 475 ? -32.376 -13.591 14.876 1.00 87.25 475 LYS A C 1
ATOM 3601 O O . LYS A 1 475 ? -31.522 -14.471 14.923 1.00 87.25 475 LYS A O 1
ATOM 3606 N N . ILE A 1 476 ? -32.224 -12.413 15.480 1.00 86.94 476 ILE A N 1
ATOM 3607 C CA . ILE A 1 476 ? -31.003 -12.015 16.197 1.00 86.94 476 ILE A CA 1
ATOM 3608 C C . ILE A 1 476 ? -30.992 -12.558 17.626 1.00 86.94 476 ILE A C 1
ATOM 3610 O O . ILE A 1 476 ? -29.961 -13.054 18.082 1.00 86.94 476 ILE A O 1
ATOM 3614 N N . ALA A 1 477 ? -32.135 -12.544 18.316 1.00 85.94 477 ALA A N 1
ATOM 3615 C CA . ALA A 1 477 ? -32.282 -12.963 19.709 1.00 85.94 477 ALA A CA 1
ATOM 3616 C C . ALA A 1 477 ? -31.802 -14.403 19.960 1.00 85.94 477 ALA A C 1
ATOM 3618 O O . ALA A 1 477 ? -31.328 -14.736 21.051 1.00 85.94 477 ALA A O 1
ATOM 3619 N N . THR A 1 478 ? -31.859 -15.265 18.940 1.00 87.94 478 THR A N 1
ATOM 3620 C CA . THR A 1 478 ? -31.327 -16.633 19.004 1.00 87.94 478 THR A CA 1
ATOM 3621 C C . THR A 1 478 ? -29.805 -16.654 19.199 1.00 87.94 478 THR A C 1
ATOM 3623 O O . THR A 1 478 ? -29.316 -17.462 19.991 1.00 87.94 478 THR A O 1
ATOM 3626 N N . TYR A 1 479 ? -29.083 -15.713 18.583 1.00 91.19 479 TYR A N 1
ATOM 3627 C CA . TYR A 1 479 ? -27.619 -15.582 18.608 1.00 91.19 479 TYR A CA 1
ATOM 3628 C C . TYR A 1 479 ? -27.090 -14.643 19.706 1.00 91.19 479 TYR A C 1
ATOM 3630 O O . TYR A 1 479 ? -25.900 -14.323 19.726 1.00 91.19 479 TYR A O 1
ATOM 3638 N N . LEU A 1 480 ? -27.939 -14.182 20.626 1.00 90.50 480 LEU A N 1
ATOM 3639 C CA . LEU A 1 480 ? -27.495 -13.431 21.802 1.00 90.50 480 LEU A CA 1
ATOM 3640 C C . LEU A 1 480 ? -27.071 -14.386 22.935 1.00 90.50 480 LEU A C 1
ATOM 3642 O O . LEU A 1 480 ? -27.657 -15.461 23.076 1.00 90.50 480 LEU A O 1
ATOM 3646 N N . PRO A 1 481 ? -26.068 -14.038 23.761 1.00 89.69 481 PRO A N 1
ATOM 3647 C CA . PRO A 1 481 ? -25.693 -14.833 24.930 1.00 89.69 481 PRO A CA 1
ATOM 3648 C C . PRO A 1 481 ? -26.830 -14.950 25.954 1.00 89.69 481 PRO A C 1
ATOM 3650 O O . PRO A 1 481 ? -27.641 -14.039 26.087 1.00 89.69 481 PRO A O 1
ATOM 3653 N N . ALA A 1 482 ? -26.865 -16.033 26.737 1.00 86.25 482 ALA A N 1
ATOM 3654 C CA . ALA A 1 482 ? -27.931 -16.267 27.720 1.00 86.25 482 ALA A CA 1
ATOM 3655 C C . ALA A 1 482 ? -28.070 -15.135 28.755 1.00 86.25 482 ALA A C 1
ATOM 3657 O O . ALA A 1 482 ? -29.185 -14.746 29.072 1.00 86.25 482 ALA A O 1
ATOM 3658 N N . TRP A 1 483 ? -26.951 -14.560 29.212 1.00 87.31 483 TRP A N 1
ATOM 3659 C CA . TRP A 1 483 ? -26.934 -13.419 30.139 1.00 87.31 483 TRP A CA 1
ATOM 3660 C C . TRP A 1 483 ? -27.497 -12.123 29.530 1.00 87.31 483 TRP A C 1
ATOM 3662 O O . TRP A 1 483 ? -27.856 -11.207 30.262 1.00 87.31 483 TRP A O 1
ATOM 3672 N N . PHE A 1 484 ? -27.575 -12.043 28.199 1.00 87.06 484 PHE A N 1
ATOM 3673 C CA . PHE A 1 484 ? -28.153 -10.915 27.469 1.00 87.06 484 PHE A CA 1
ATOM 3674 C C . PHE A 1 484 ? -29.668 -11.103 27.263 1.00 87.06 484 PHE A C 1
ATOM 3676 O O . PHE A 1 484 ? -30.425 -10.135 27.207 1.00 87.06 484 PHE A O 1
ATOM 3683 N N . LYS A 1 485 ? -30.139 -12.354 27.154 1.00 79.19 485 LYS A N 1
ATOM 3684 C CA . LYS A 1 485 ? -31.559 -12.670 26.936 1.00 79.19 485 LYS A CA 1
ATOM 3685 C C . LYS A 1 485 ? -32.386 -12.349 28.188 1.00 79.19 485 LYS A C 1
ATOM 3687 O O . LYS A 1 485 ? -31.978 -12.646 29.304 1.00 79.19 485 LYS A O 1
ATOM 3692 N N . GLY A 1 486 ? -33.574 -11.772 27.993 1.00 65.31 486 GLY A N 1
ATOM 3693 C CA . GLY A 1 486 ? -34.500 -11.427 29.084 1.00 65.31 486 GLY A CA 1
ATOM 3694 C C . GLY A 1 486 ? -34.252 -10.064 29.741 1.00 65.31 486 GLY A C 1
ATOM 3695 O O . GLY A 1 486 ? -34.970 -9.703 30.667 1.00 65.31 486 GLY A O 1
ATOM 3696 N N . GLN A 1 487 ? -33.278 -9.295 29.250 1.00 64.44 487 GLN A N 1
ATOM 3697 C CA . GLN A 1 487 ? -32.992 -7.934 29.700 1.00 64.44 487 GLN A CA 1
ATOM 3698 C C . GLN A 1 487 ? -33.503 -6.947 28.638 1.00 64.44 487 GLN A C 1
ATOM 3700 O O . GLN A 1 487 ? -32.914 -6.811 27.569 1.00 64.44 487 GLN A O 1
ATOM 3705 N N . ALA A 1 488 ? -34.637 -6.295 28.898 1.00 60.66 488 ALA A N 1
ATOM 3706 C CA . ALA A 1 488 ? -35.378 -5.499 27.907 1.00 60.66 488 ALA A CA 1
ATOM 3707 C C . ALA A 1 488 ? -34.897 -4.038 27.750 1.00 60.66 488 ALA A C 1
ATOM 3709 O O . ALA A 1 488 ? -35.662 -3.193 27.307 1.00 60.66 488 ALA A O 1
ATOM 3710 N N . GLU A 1 489 ? -33.666 -3.708 28.151 1.00 73.38 489 GLU A N 1
ATOM 3711 C CA . GLU A 1 489 ? -33.201 -2.302 28.176 1.00 73.38 489 GLU A CA 1
ATOM 3712 C C . GLU A 1 489 ? -32.320 -1.912 26.990 1.00 73.38 489 GLU A C 1
ATOM 3714 O O . GLU A 1 489 ? -31.842 -0.787 26.938 1.00 73.38 489 GLU A O 1
ATOM 3719 N N . LEU A 1 490 ? -32.059 -2.827 26.057 1.00 86.69 490 LEU A N 1
ATOM 3720 C CA . LEU A 1 490 ? -31.081 -2.606 24.998 1.00 86.69 490 LEU A CA 1
ATOM 3721 C C . LEU A 1 490 ? -31.704 -2.961 23.650 1.00 86.69 490 LEU A C 1
ATOM 3723 O O . LEU A 1 490 ? -31.604 -4.095 23.189 1.00 86.69 490 LEU A O 1
ATOM 3727 N N . GLY A 1 491 ? -32.390 -1.990 23.048 1.00 88.69 491 GLY A N 1
ATOM 3728 C CA . GLY A 1 491 ? -33.115 -2.139 21.790 1.00 88.69 491 GLY A CA 1
ATOM 3729 C C . GLY A 1 491 ? -32.207 -2.199 20.563 1.00 88.69 491 GLY A C 1
ATOM 3730 O O . GLY A 1 491 ? -32.502 -2.950 19.633 1.00 88.69 491 GLY A O 1
ATOM 3731 N N . ALA A 1 492 ? -31.078 -1.488 20.566 1.00 92.75 492 ALA A N 1
ATOM 3732 C CA . ALA A 1 492 ? -30.078 -1.526 19.497 1.00 92.75 492 ALA A CA 1
ATOM 3733 C C . ALA A 1 492 ? -28.660 -1.373 20.059 1.00 92.75 492 ALA A C 1
ATOM 3735 O O . ALA A 1 492 ? -28.459 -0.712 21.075 1.00 92.75 492 ALA A O 1
ATOM 3736 N N . PHE A 1 493 ? -27.654 -1.963 19.411 1.00 94.50 493 PHE A N 1
ATOM 3737 C CA . PHE A 1 493 ? -26.260 -1.814 19.839 1.00 94.50 493 PHE A CA 1
ATOM 3738 C C . PHE A 1 493 ? -25.241 -2.054 18.736 1.00 94.50 493 PHE A C 1
ATOM 3740 O O . PHE A 1 493 ? -25.515 -2.708 17.732 1.00 94.50 493 PHE A O 1
ATOM 3747 N N . VAL A 1 494 ? -24.026 -1.564 18.968 1.00 94.62 494 VAL A N 1
ATOM 3748 C CA . VAL A 1 494 ? -22.844 -1.874 18.162 1.00 94.62 494 VAL A CA 1
ATOM 3749 C C . VAL A 1 494 ? -21.792 -2.555 19.014 1.00 94.62 494 VAL A C 1
ATOM 3751 O O . VAL A 1 494 ? -21.542 -2.159 20.152 1.00 94.62 494 VAL A O 1
ATOM 3754 N N . LEU A 1 495 ? -21.146 -3.557 18.427 1.00 94.62 495 LEU A N 1
ATOM 3755 C CA . LEU A 1 495 ? -19.941 -4.175 18.955 1.00 94.62 495 LEU A CA 1
ATOM 3756 C C . LEU A 1 495 ? -18.724 -3.674 18.182 1.00 94.62 495 LEU A C 1
ATOM 3758 O O . LEU A 1 495 ? -18.680 -3.778 16.958 1.00 94.62 495 LEU A O 1
ATOM 3762 N N . PHE A 1 496 ? -17.725 -3.180 18.903 1.00 92.31 496 PHE A N 1
ATOM 3763 C CA . PHE A 1 496 ? -16.436 -2.753 18.375 1.00 92.31 496 PHE A CA 1
ATOM 3764 C C . PHE A 1 496 ? -15.338 -3.679 18.904 1.00 92.31 496 PHE A C 1
ATOM 3766 O O . PHE A 1 496 ? -14.970 -3.575 20.081 1.00 92.31 496 PHE A O 1
ATOM 3773 N N . PRO A 1 497 ? -14.787 -4.577 18.074 1.00 89.25 497 PRO A N 1
ATOM 3774 C CA . PRO A 1 497 ? -13.622 -5.345 18.469 1.00 89.25 497 PRO A CA 1
ATOM 3775 C C . PRO A 1 497 ? -12.378 -4.455 18.407 1.00 89.25 497 PRO A C 1
ATOM 3777 O O . PRO A 1 497 ? -12.262 -3.563 17.560 1.00 89.25 497 PRO A O 1
ATOM 3780 N N . PHE A 1 498 ? -11.422 -4.702 19.298 1.00 85.56 498 PHE A N 1
ATOM 3781 C CA . PHE A 1 498 ? -10.110 -4.063 19.238 1.00 85.56 498 PHE A CA 1
ATOM 3782 C C . PHE A 1 498 ? -8.998 -5.075 19.507 1.00 85.56 498 PHE A C 1
ATOM 3784 O O . PHE A 1 498 ? -9.112 -5.962 20.356 1.00 85.56 498 PHE A O 1
ATOM 3791 N N . THR A 1 499 ? -7.908 -4.945 18.754 1.00 74.25 499 THR A N 1
ATOM 3792 C CA . THR A 1 499 ? -6.796 -5.903 18.687 1.00 74.25 499 THR A CA 1
ATOM 3793 C C . THR A 1 499 ? -5.459 -5.198 18.875 1.00 74.25 499 THR A C 1
ATOM 3795 O O . THR A 1 499 ? -5.289 -4.075 18.406 1.00 74.25 499 THR A O 1
ATOM 3798 N N . ASP A 1 500 ? -4.489 -5.884 19.473 1.00 63.19 500 ASP A N 1
ATOM 3799 C CA . ASP A 1 500 ? -3.085 -5.466 19.493 1.00 63.19 500 ASP A CA 1
ATOM 3800 C C . ASP A 1 500 ? -2.269 -6.412 18.615 1.00 63.19 500 ASP A C 1
ATOM 3802 O O . ASP A 1 500 ? -2.254 -7.613 18.891 1.00 63.19 500 ASP A O 1
ATOM 3806 N N . ALA A 1 501 ? -1.633 -5.860 17.576 1.00 51.34 501 ALA A N 1
ATOM 3807 C CA . ALA A 1 501 ? -0.773 -6.476 16.554 1.00 51.34 501 ALA A CA 1
ATOM 3808 C C . ALA A 1 501 ? -1.312 -7.732 15.825 1.00 51.34 501 ALA A C 1
ATOM 3810 O O . ALA A 1 501 ? -1.256 -7.774 14.602 1.00 51.34 501 ALA A O 1
ATOM 3811 N N . VAL A 1 502 ? -1.819 -8.737 16.547 1.00 52.78 502 VAL A N 1
ATOM 3812 C CA . VAL A 1 502 ? -2.372 -10.017 16.060 1.00 52.78 502 VAL A CA 1
ATOM 3813 C C . VAL A 1 502 ? -3.456 -10.596 17.008 1.00 52.78 502 VAL A C 1
ATOM 3815 O O . VAL A 1 502 ? -4.225 -11.471 16.616 1.00 52.78 502 VAL A O 1
ATOM 3818 N N . HIS A 1 503 ? -3.578 -10.118 18.257 1.00 65.06 503 HIS A N 1
ATOM 3819 C CA . HIS A 1 503 ? -4.485 -10.690 19.266 1.00 65.06 503 HIS A CA 1
ATOM 3820 C C . HIS A 1 503 ? -5.628 -9.719 19.621 1.00 65.06 503 HIS A C 1
ATOM 3822 O O . HIS A 1 503 ? -5.341 -8.587 20.020 1.00 65.06 503 HIS A O 1
ATOM 3828 N N . PRO A 1 504 ? -6.918 -10.111 19.544 1.00 69.81 504 PRO A N 1
ATOM 3829 C CA . PRO A 1 504 ? -8.007 -9.334 20.125 1.00 69.81 504 PRO A CA 1
ATOM 3830 C C . PRO A 1 504 ? -7.787 -9.136 21.613 1.00 69.81 504 PRO A C 1
ATOM 3832 O O . PRO A 1 504 ? -7.568 -10.079 22.373 1.00 69.81 504 PRO A O 1
ATOM 3835 N N . GLN A 1 505 ? -7.839 -7.865 21.977 1.00 81.69 505 GLN A N 1
ATOM 3836 C CA . GLN A 1 505 ? -7.694 -7.344 23.323 1.00 81.69 505 GLN A CA 1
ATOM 3837 C C . GLN A 1 505 ? -9.053 -7.213 24.000 1.00 81.69 505 GLN A C 1
ATOM 3839 O O . GLN A 1 505 ? -9.121 -7.207 25.226 1.00 81.69 505 GLN A O 1
ATOM 3844 N N . GLY A 1 506 ? -10.138 -7.148 23.227 1.00 88.75 506 GLY A N 1
ATOM 3845 C CA . GLY A 1 506 ? -11.466 -7.011 23.787 1.00 88.75 506 GLY A CA 1
ATOM 3846 C C . GLY A 1 506 ? -12.546 -6.649 22.786 1.00 88.75 506 GLY A C 1
ATOM 3847 O O . GLY A 1 506 ? -12.313 -6.573 21.578 1.00 88.75 506 GLY A O 1
ATOM 3848 N N . VAL A 1 507 ? -13.734 -6.419 23.337 1.00 92.38 507 VAL A N 1
ATOM 3849 C CA . VAL A 1 507 ? -14.907 -5.905 22.630 1.00 92.38 507 VAL A CA 1
ATOM 3850 C C . VAL A 1 507 ? -15.512 -4.790 23.463 1.00 92.38 507 VAL A C 1
ATOM 3852 O O . VAL A 1 507 ? -15.676 -4.930 24.676 1.00 92.38 507 VAL A O 1
ATOM 3855 N N . LEU A 1 508 ? -15.852 -3.691 22.803 1.00 94.06 508 LEU A N 1
ATOM 3856 C CA . LEU A 1 508 ? -16.649 -2.611 23.359 1.00 94.06 508 LEU A CA 1
ATOM 3857 C C . LEU A 1 508 ? -18.066 -2.701 22.790 1.00 94.06 508 LEU A C 1
ATOM 3859 O O . LEU A 1 508 ? -18.243 -2.656 21.577 1.00 94.06 508 LEU A O 1
ATOM 3863 N N . LEU A 1 509 ? -19.066 -2.816 23.654 1.00 95.06 509 LEU A N 1
ATOM 3864 C CA . LEU A 1 509 ? -20.473 -2.664 23.299 1.00 95.06 509 LEU A CA 1
ATOM 3865 C C . LEU A 1 509 ? -20.901 -1.231 23.593 1.00 95.06 509 LEU A C 1
ATOM 3867 O O . LEU A 1 509 ? -20.625 -0.740 24.684 1.00 95.06 509 LEU A O 1
ATOM 3871 N N . ILE A 1 510 ? -21.605 -0.607 22.652 1.00 94.75 510 ILE A N 1
ATOM 3872 C CA . ILE A 1 510 ? -22.301 0.674 22.831 1.00 94.75 510 ILE A CA 1
ATOM 3873 C C . ILE A 1 510 ? -23.772 0.471 22.475 1.00 94.75 510 ILE A C 1
ATOM 3875 O O . ILE A 1 510 ? -24.062 -0.107 21.426 1.00 94.75 510 ILE A O 1
ATOM 3879 N N . GLY A 1 511 ? -24.682 0.890 23.354 1.00 93.31 511 GLY A N 1
ATOM 3880 C CA . GLY A 1 511 ? -26.086 0.495 23.312 1.00 93.31 511 GLY A CA 1
ATOM 3881 C C . GLY A 1 511 ? -27.084 1.631 23.505 1.00 93.31 511 GLY A C 1
ATOM 3882 O O . GLY A 1 511 ? -26.904 2.504 24.351 1.00 93.31 511 GLY A O 1
ATOM 3883 N N . TRP A 1 512 ? -28.189 1.547 22.772 1.00 92.81 512 TRP A N 1
ATOM 3884 C CA . TRP A 1 512 ? -29.335 2.440 22.894 1.00 92.81 512 TRP A CA 1
ATOM 3885 C C . TRP A 1 512 ? -30.558 1.667 23.400 1.00 92.81 512 TRP A C 1
ATOM 3887 O O . TRP A 1 512 ? -30.714 0.483 23.073 1.00 92.81 512 TRP A O 1
ATOM 3897 N N . PRO A 1 513 ? -31.435 2.321 24.181 1.00 89.75 513 PRO A N 1
ATOM 3898 C CA . PRO A 1 513 ? -32.612 1.674 24.750 1.00 89.75 513 PRO A CA 1
ATOM 3899 C C . PRO A 1 513 ? -33.631 1.278 23.681 1.00 89.75 513 PRO A C 1
ATOM 3901 O O . PRO A 1 513 ? -34.205 0.195 23.757 1.00 89.75 513 PRO A O 1
ATOM 3904 N N . ASP A 1 514 ? -33.790 2.104 22.648 1.00 89.88 514 ASP A N 1
ATOM 3905 C CA . ASP A 1 514 ? -34.748 1.882 21.569 1.00 89.88 514 ASP A CA 1
ATOM 3906 C C . ASP A 1 514 ? -34.097 1.234 20.341 1.00 89.88 514 ASP A C 1
ATOM 3908 O O . ASP A 1 514 ? -32.926 1.465 20.021 1.00 89.88 514 ASP A O 1
ATOM 3912 N N . ALA A 1 515 ? -34.881 0.435 19.613 1.00 90.75 515 ALA A N 1
ATOM 3913 C CA . ALA A 1 515 ? -34.473 -0.089 18.315 1.00 90.75 515 ALA A CA 1
ATOM 3914 C C . ALA A 1 515 ? -34.332 1.058 17.298 1.00 90.75 515 ALA A C 1
ATOM 3916 O O . ALA A 1 515 ? -35.229 1.891 17.153 1.00 90.75 515 ALA A O 1
ATOM 3917 N N . CYS A 1 516 ? -33.217 1.099 16.571 1.00 91.62 516 CYS A N 1
ATOM 3918 C CA . CYS A 1 516 ? -32.935 2.150 15.597 1.00 91.62 516 CYS A CA 1
ATOM 3919 C C . CYS A 1 516 ? -32.028 1.650 14.469 1.00 91.62 516 CYS A C 1
ATOM 3921 O O . CYS A 1 516 ? -31.236 0.718 14.631 1.00 91.62 516 CYS A O 1
ATOM 3923 N N . GLN A 1 517 ? -32.122 2.285 13.303 1.00 90.31 517 GLN A N 1
ATOM 3924 C CA . GLN A 1 517 ? -31.219 2.007 12.195 1.00 90.31 517 GLN A CA 1
ATOM 3925 C C . GLN A 1 517 ? -29.864 2.671 12.464 1.00 90.31 517 GLN A C 1
ATOM 3927 O O . GLN A 1 517 ? -29.708 3.890 12.389 1.00 90.31 517 GLN A O 1
ATOM 3932 N N . ILE A 1 518 ? -28.868 1.843 12.763 1.00 90.44 518 ILE A N 1
ATOM 3933 C CA . ILE A 1 518 ? -27.515 2.276 13.107 1.00 90.44 518 ILE A CA 1
ATOM 3934 C C . ILE A 1 518 ? -26.676 2.381 11.833 1.00 90.44 518 ILE A C 1
ATOM 3936 O O . ILE A 1 518 ? -26.236 1.375 11.283 1.00 90.44 518 ILE A O 1
ATOM 3940 N N . THR A 1 519 ? -26.386 3.603 11.401 1.00 86.19 519 THR A N 1
ATOM 3941 C CA . THR A 1 519 ? -25.386 3.861 10.358 1.00 86.19 519 THR A CA 1
ATOM 3942 C C . THR A 1 519 ? -24.344 4.802 10.932 1.00 86.19 519 THR A C 1
ATOM 3944 O O . THR A 1 519 ? -24.642 5.958 11.209 1.00 86.19 519 THR A O 1
ATOM 3947 N N . LEU A 1 520 ? -23.131 4.296 11.159 1.00 85.69 520 LEU A N 1
ATOM 3948 C CA . LEU A 1 520 ? -22.043 5.088 11.727 1.00 85.69 520 LEU A CA 1
ATOM 3949 C C . LEU A 1 520 ? -21.134 5.607 10.606 1.00 85.69 520 LEU A C 1
ATOM 3951 O O . LEU A 1 520 ? -20.502 4.792 9.930 1.00 85.69 520 LEU A O 1
ATOM 3955 N N . PRO A 1 521 ? -21.017 6.934 10.418 1.00 82.31 521 PRO A N 1
ATOM 3956 C CA . PRO A 1 521 ? -20.045 7.509 9.499 1.00 82.31 521 PRO A CA 1
ATOM 3957 C C . PRO A 1 521 ? -18.613 7.121 9.879 1.00 82.31 521 PRO A C 1
ATOM 3959 O O . PRO A 1 521 ? -18.279 6.995 11.063 1.00 82.31 521 PRO A O 1
ATOM 3962 N N . SER A 1 522 ? -17.738 7.014 8.876 1.00 76.56 522 SER A N 1
ATOM 3963 C CA . SER A 1 522 ? -16.336 6.610 9.060 1.00 76.56 522 SER A CA 1
ATOM 3964 C C . SER A 1 522 ? -15.586 7.479 10.071 1.00 76.56 522 SER A C 1
ATOM 3966 O O . SER A 1 522 ? -14.739 6.968 10.798 1.00 76.56 522 SER A O 1
ATOM 3968 N N . TYR A 1 523 ? -15.934 8.767 10.168 1.00 80.44 523 TYR A N 1
ATOM 3969 C CA . TYR A 1 523 ? -15.379 9.695 11.154 1.00 80.44 523 TYR A CA 1
ATOM 3970 C C . TYR A 1 523 ? -15.620 9.244 12.608 1.00 80.44 523 TYR A C 1
ATOM 3972 O O . TYR A 1 523 ? -14.658 9.139 13.369 1.00 80.44 523 TYR A O 1
ATOM 3980 N N . HIS A 1 524 ? -16.857 8.889 12.986 1.00 83.19 524 HIS A N 1
ATOM 3981 C CA . HIS A 1 524 ? -17.162 8.410 14.345 1.00 83.19 524 HIS A CA 1
ATOM 3982 C C . HIS A 1 524 ? -16.464 7.077 14.630 1.00 83.19 524 HIS A C 1
ATOM 3984 O O . HIS A 1 524 ? -15.867 6.901 15.690 1.00 83.19 524 HIS A O 1
ATOM 3990 N N . VAL A 1 525 ? -16.478 6.145 13.669 1.00 81.12 525 VAL A N 1
ATOM 3991 C CA . VAL A 1 525 ? -15.801 4.845 13.818 1.00 81.12 525 VAL A CA 1
ATOM 3992 C C . VAL A 1 525 ? -14.297 5.033 14.023 1.00 81.12 525 VAL A C 1
ATOM 3994 O O . VAL A 1 525 ? -13.704 4.390 14.89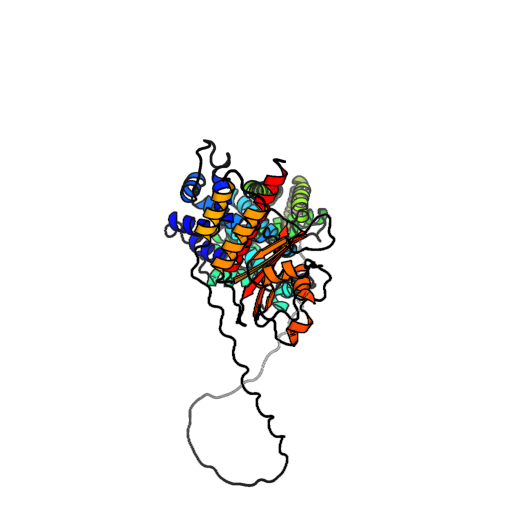3 1.00 81.12 525 VAL A O 1
ATOM 3997 N N . HIS A 1 526 ? -13.677 5.923 13.246 1.00 78.12 526 HIS A N 1
ATOM 3998 C CA . HIS A 1 526 ? -12.262 6.244 13.373 1.00 78.12 526 HIS A CA 1
ATOM 3999 C C . HIS A 1 526 ? -11.950 6.897 14.723 1.00 78.12 526 HIS A C 1
ATOM 4001 O O . HIS A 1 526 ? -11.018 6.464 15.398 1.00 78.12 526 HIS A O 1
ATOM 4007 N N . ALA A 1 527 ? -12.743 7.884 15.149 1.00 78.94 527 ALA A N 1
ATOM 4008 C CA . ALA A 1 527 ? -12.553 8.562 16.426 1.00 78.94 527 ALA A CA 1
ATOM 4009 C C . ALA A 1 527 ? -12.606 7.578 17.604 1.00 78.94 527 ALA A C 1
ATOM 4011 O O . ALA A 1 527 ? -11.672 7.541 18.402 1.00 78.94 527 ALA A O 1
ATOM 4012 N N . ILE A 1 528 ? -13.612 6.697 17.642 1.00 85.62 528 ILE A N 1
ATOM 4013 C CA . ILE A 1 528 ? -13.760 5.656 18.672 1.00 85.62 528 ILE A CA 1
ATOM 4014 C C . ILE A 1 528 ? -12.547 4.724 18.690 1.00 85.62 528 ILE A C 1
ATOM 4016 O O . ILE A 1 528 ? -11.965 4.480 19.749 1.00 85.62 528 ILE A O 1
ATOM 4020 N N . ARG A 1 529 ? -12.120 4.225 17.521 1.00 83.06 529 ARG A N 1
ATOM 4021 C CA . ARG A 1 529 ? -10.939 3.353 17.413 1.00 83.06 529 ARG A CA 1
ATOM 4022 C C . ARG A 1 529 ? -9.673 4.056 17.897 1.00 83.06 529 ARG A C 1
ATOM 4024 O O . ARG A 1 529 ? -8.871 3.441 18.598 1.00 83.06 529 ARG A O 1
ATOM 4031 N N . THR A 1 530 ? -9.513 5.337 17.579 1.00 76.56 530 THR A N 1
ATOM 4032 C CA . THR A 1 530 ? -8.391 6.159 18.042 1.00 76.56 530 THR A CA 1
ATOM 4033 C C . THR A 1 530 ? -8.429 6.361 19.557 1.00 76.56 530 THR A C 1
ATOM 4035 O O . THR A 1 530 ? -7.397 6.195 20.207 1.00 76.56 530 THR A O 1
ATOM 4038 N N . THR A 1 531 ? -9.598 6.635 20.147 1.00 80.69 531 THR A N 1
ATOM 4039 C CA . THR A 1 531 ? -9.759 6.758 21.604 1.00 80.69 531 THR A CA 1
ATOM 4040 C C . THR A 1 531 ? -9.413 5.446 22.317 1.00 80.69 531 THR A C 1
ATOM 4042 O O . THR A 1 531 ? -8.630 5.458 23.269 1.00 80.69 531 THR A O 1
ATOM 4045 N N . ILE A 1 532 ? -9.910 4.305 21.823 1.00 82.31 532 ILE A N 1
ATOM 4046 C CA . ILE A 1 532 ? -9.590 2.976 22.370 1.00 82.31 532 ILE A CA 1
ATOM 4047 C C . ILE A 1 532 ? -8.084 2.704 22.265 1.00 82.31 532 ILE A C 1
ATOM 4049 O O . ILE A 1 532 ? -7.444 2.352 23.256 1.00 82.31 532 ILE A O 1
ATOM 4053 N N . ALA A 1 533 ? -7.487 2.917 21.089 1.00 74.00 533 ALA A N 1
ATOM 4054 C CA . ALA A 1 533 ? -6.064 2.674 20.863 1.00 74.00 533 ALA A CA 1
ATOM 4055 C C . ALA A 1 533 ? -5.168 3.565 21.738 1.00 74.00 533 ALA A C 1
ATOM 4057 O O . ALA A 1 533 ? -4.141 3.102 22.239 1.00 74.00 533 ALA A O 1
ATOM 4058 N N . PHE A 1 534 ? -5.550 4.829 21.942 1.00 72.31 534 PHE A N 1
ATOM 4059 C CA . PHE A 1 534 ? -4.850 5.752 22.833 1.00 72.31 534 PHE A CA 1
ATOM 4060 C C . PHE A 1 534 ? -4.822 5.217 24.268 1.00 72.31 534 PHE A C 1
ATOM 4062 O O . PHE A 1 534 ? -3.755 5.126 24.876 1.00 72.31 534 PHE A O 1
ATOM 4069 N N . VAL A 1 535 ? -5.976 4.794 24.786 1.00 73.56 535 VAL A N 1
ATOM 4070 C CA . VAL A 1 535 ? -6.105 4.276 26.153 1.00 73.56 535 VAL A CA 1
ATOM 4071 C C . VAL A 1 535 ? -5.375 2.947 26.317 1.00 73.56 535 VAL A C 1
ATOM 4073 O O . VAL A 1 535 ? -4.655 2.770 27.299 1.00 73.56 535 VAL A O 1
ATOM 4076 N N . CYS A 1 536 ? -5.467 2.038 25.343 1.00 72.50 536 CYS A N 1
ATOM 4077 C CA . CYS A 1 536 ? -4.711 0.785 25.358 1.00 72.50 536 CYS A CA 1
ATOM 4078 C C . CYS A 1 536 ? -3.191 1.028 25.402 1.00 72.50 536 CYS A C 1
ATOM 4080 O O . CYS A 1 536 ? -2.498 0.405 26.206 1.00 72.50 536 CYS A O 1
ATOM 4082 N N . LYS A 1 537 ? -2.667 1.975 24.610 1.00 68.50 537 LYS A N 1
ATOM 4083 C CA . LYS A 1 537 ? -1.240 2.354 24.641 1.00 68.50 537 LYS A CA 1
ATOM 4084 C C . LYS A 1 537 ? -0.842 3.004 25.965 1.00 68.50 537 LYS A C 1
ATOM 4086 O O . LYS A 1 537 ? 0.196 2.671 26.529 1.00 68.50 537 LYS A O 1
ATOM 4091 N N . ALA A 1 538 ? -1.672 3.900 26.491 1.00 67.81 538 ALA A N 1
ATOM 4092 C CA . ALA A 1 538 ? -1.435 4.532 27.784 1.00 67.81 538 ALA A CA 1
ATOM 4093 C C . ALA A 1 538 ? -1.368 3.500 28.928 1.00 67.81 538 ALA A C 1
ATOM 4095 O O . ALA A 1 538 ? -0.542 3.621 29.830 1.00 67.81 538 ALA A O 1
ATOM 4096 N N . GLN A 1 539 ? -2.167 2.430 28.855 1.00 64.69 539 GLN A N 1
ATOM 4097 C CA . GLN A 1 539 ? -2.163 1.328 29.824 1.00 64.69 539 GLN A CA 1
ATOM 4098 C C . GLN A 1 539 ? -0.900 0.461 29.809 1.00 64.69 539 GLN A C 1
ATOM 4100 O O . GLN A 1 539 ? -0.557 -0.117 30.845 1.00 64.69 539 GLN A O 1
ATOM 4105 N N . GLN A 1 540 ? -0.192 0.382 28.680 1.00 60.31 540 GLN A N 1
ATOM 4106 C CA . GLN A 1 540 ? 1.117 -0.276 28.616 1.00 60.31 540 GLN A CA 1
ATOM 4107 C C . GLN A 1 540 ? 2.174 0.517 29.400 1.00 60.31 540 GLN A C 1
ATOM 4109 O O . GLN A 1 540 ? 3.023 -0.085 30.042 1.00 60.31 540 GLN A O 1
ATOM 4114 N N . ARG A 1 541 ? 2.071 1.852 29.448 1.00 57.66 541 ARG A N 1
ATOM 4115 C CA . ARG A 1 541 ? 2.990 2.723 30.205 1.00 57.66 541 ARG A CA 1
ATOM 4116 C C . ARG A 1 541 ? 2.902 2.501 31.719 1.00 57.66 541 ARG A C 1
ATOM 4118 O O . ARG A 1 541 ? 3.918 2.388 32.385 1.00 57.66 541 ARG A O 1
ATOM 4125 N N . PHE A 1 542 ? 1.691 2.286 32.238 1.00 56.09 542 PHE A N 1
ATOM 4126 C CA . PHE A 1 542 ? 1.475 1.891 33.637 1.00 56.09 542 PHE A CA 1
ATOM 4127 C C . PHE A 1 542 ? 1.988 0.477 33.986 1.00 56.09 542 PHE A C 1
ATOM 4129 O O . PHE A 1 542 ? 1.855 0.075 35.139 1.00 56.09 542 PHE A O 1
ATOM 4136 N N . HIS A 1 543 ? 2.455 -0.333 33.024 1.00 49.16 543 HIS A N 1
ATOM 4137 C CA . HIS A 1 543 ? 3.160 -1.598 33.300 1.00 49.16 543 HIS A CA 1
ATOM 4138 C C . HIS A 1 543 ? 4.682 -1.420 33.371 1.00 49.16 543 HIS A C 1
ATOM 4140 O O . HIS A 1 543 ? 5.358 -2.344 33.798 1.00 49.16 543 HIS A O 1
ATOM 4146 N N . SER A 1 544 ? 5.212 -0.277 32.928 1.00 39.12 544 SER A N 1
ATOM 4147 C CA . SER A 1 544 ? 6.650 0.008 32.913 1.00 39.12 544 SER A CA 1
ATOM 4148 C C . SER A 1 544 ? 7.138 0.692 34.195 1.00 39.12 544 SER A C 1
ATOM 4150 O O . SER A 1 544 ? 8.321 0.611 34.501 1.00 39.12 544 SER A O 1
ATOM 4152 N N . ASP A 1 545 ? 6.230 1.361 34.914 1.00 38.69 545 ASP A N 1
ATOM 4153 C CA . ASP A 1 545 ? 6.515 2.168 36.113 1.00 38.69 545 ASP A CA 1
ATOM 4154 C C . ASP A 1 545 ? 6.110 1.474 37.437 1.00 38.69 545 ASP A C 1
ATOM 4156 O O . ASP A 1 545 ? 6.140 2.097 38.499 1.00 38.69 545 ASP A O 1
ATOM 4160 N N . ALA A 1 546 ? 5.706 0.200 37.383 1.00 38.28 546 ALA A N 1
ATOM 4161 C CA . ALA A 1 546 ? 5.398 -0.659 38.533 1.00 38.28 546 ALA A CA 1
ATOM 4162 C C . ALA A 1 546 ? 6.197 -1.956 38.417 1.00 38.28 546 ALA A C 1
ATOM 4164 O O . ALA A 1 546 ? 6.691 -2.432 39.463 1.00 38.28 546 ALA A O 1
#

pLDDT: mean 71.33, std 18.62, range [23.89, 95.06]

Foldseek 3Di:
DVLLLLLLLLLQPDPVPRDLVSNQVSCVVDVLLFVLLLLLCQDCVQCVVNDRRDGSSSSCVSCPVLRSSLLSNLLVLLVLLLPPVQDLVLVLLSLLLQLLLLLQLLLQVVPPLHDSSLLSNLLSLLSVLVNVCCVPPVVLSVQLVPDPDDSQVSCCVSPVGGSLVSSLVSSVVSVRDPLSSLLSDDDDLVCLLVQDQDRSSLSNLSSVLSSVLSCLQQDPVADLLNNQVVNLVSCVSNCNSRPPCLLCVLVSLVSSLVVSVVSCVSSVRHPRPPVSNVSSVSSSVSHDSVVSVVVVVVVVVVVPPPPPDDDDDDDDDDDDDDDDDDDDDDDDDDDDDDDDDDDDDDDDDDDDDDDDDDDPDDDPAFAAQDFDPDDLPVLLVVLVVVLPDPPDDLQNSVVSLQVNLCNRGVFQKKWKFFDDPVDQWTWTDDMGHPLVVVCVVVPDTDTGHCPQQAPQVVCQVVVDKDWFLACPDPVRVVRHDPSPPPDLQFGIWIWHWDADPPGTGIIMITGHRHRHDDDDPPVSVVSSRVSVVVSVVSVVVVVVVD
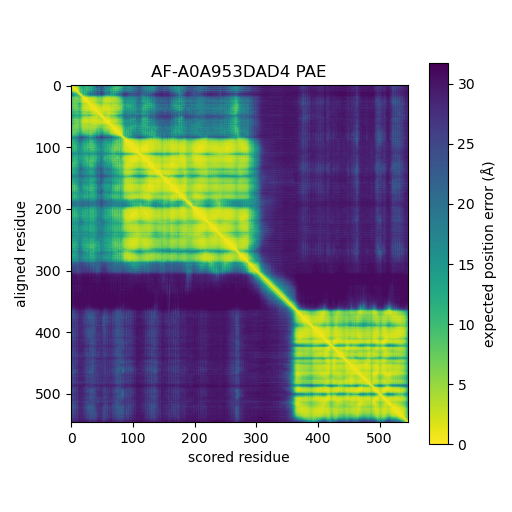
Sequence (546 aa):
MPEIVKLLNTLSGNTDEVSVMELAEVIQNDPIVMSKVIAAANTYYYNPNAVAVSNVIQAIHVIGFERIRSVAMSLMMAEQAARGQTAEEQRVITVQALTAGCLAQSMAAKRSLLDKDRAFVCGCMRSFGHIVMASCMFDDYKQAQQQDGSEDENYRRVFGLTPLELGYQLLQAANLPEEILVTLRSLPSEALAALEQRPDEQMLAVCECADRLADLACDPQIPIEEFANRSAELVRHFGNALPDLGDELHGLMQAATHQLDYIVRTFRLRNLPTRTISRLRSCRNSIDPERIAAQQAQAAAAAAAPAAAAAPTAPPFESANVSTAPPISTAPATATPSTERTPQSANPSMASPPAPRPVAAPEPSLAALKLPDYDWQASIKLLAGRLAEPGMTRAKLRETMLAVICAGLGSTESLLFLHRPKHTGFPLSEGFGQFHERLARSGTPPLLHRGDRTVFGVCLQRNENVNIHHAHDPKIATYLPAWFKGQAELGAFVLFPFTDAVHPQGVLLIGWPDACQITLPSYHVHAIRTTIAFVCKAQQRFHSDA

Secondary structure (DSSP, 8-state):
-HHHHHHHHHHHS-TTTS-HHHHHHHHHHSHHHHHHHHHHHTSTTT-TT-----SHHHHHHHH-HHHHHHHHHHHHHHHHHH-TTS-HHHHHHHHHHHHHHHHHHHHHTT-TTS-HHHHHHHHHHHTHHHHHHHHH-HHHHHHHHTSSS-HHHHHHHHHSS-HHHHHHHHHHHHT--HHHHGGGS---TTGGGG--S-HHHHHHHHHHHHHHHHHHHH-TTS-HHHHHHHHHHHHHHHTTTSTTHHHHHHHHHHHHHHHHHHHHHHTT--S--HHHHHHHHHHHHT--HHHHHHHHHHHHHHHSS-----PPPPPP-----------------------------------PPPPPPPPPPPP-PPPBP------HHHHHHHHHHHTTSTT--HHHHHHHHHHHHHHHHT-SEEEEEE--TT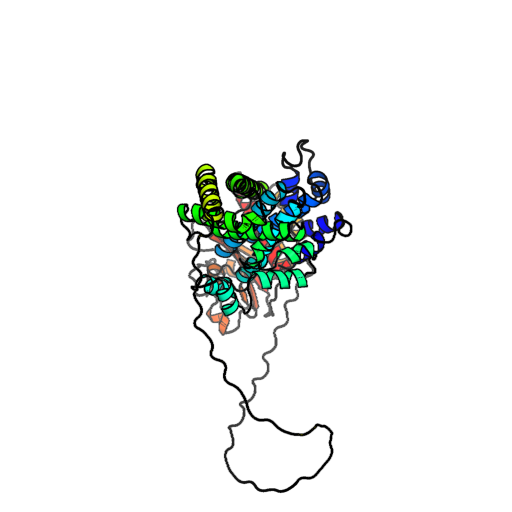-SSEEEEEEESHHHHHHHHTSS--EE-TT-SSHHHHHHHHT--EEES-TT-HHHHTTS-TTTTT-TT-SEEEEEEEEETTEEEEEEEEEESS--B----HHHHHHHHHHHHHHHHHHHHTTT--

Mean predicted aligned error: 20.22 Å

Nearest PDB structures (foldseek):
  3m1t-assembly1_A  TM=6.366E-01  e=1.201E-06  Shewanella amazonensis SB2B
  3k2n-assembly1_B  TM=7.090E-01  e=7.107E-03  Chlorobaculum tepidum TLS
  6bhn-assembly1_A  TM=6.444E-01  e=7.756E-03  Nostoc punctiforme PCC 73102
  3w2z-assembly1_A-2  TM=5.507E-01  e=5.470E-03  Nostoc sp. PCC 7120 = FACHB-418
  6oei-assembly1_A-2  TM=6.748E-01  e=3.899E-02  Saccharomyces cerevisiae S288C

Solvent-accessible surface area (backbone atoms only — not comparable to full-atom values): 31046 Å² total; per-residue (Å²): 109,72,64,59,48,53,41,43,36,52,61,47,45,57,87,90,73,44,50,72,64,56,50,33,50,50,40,56,72,37,63,67,52,32,53,32,50,29,49,42,30,54,31,60,89,47,24,77,82,67,67,89,45,86,44,56,62,54,21,30,69,55,50,30,65,66,53,41,49,40,49,52,53,54,43,49,51,47,46,61,23,29,38,91,86,51,53,70,66,48,20,45,52,38,51,32,18,51,42,3,8,33,30,8,20,46,54,22,67,76,37,94,77,46,60,26,54,58,28,23,49,39,9,28,48,43,42,40,14,51,51,48,41,42,70,76,42,44,71,60,42,52,54,24,73,72,50,90,73,58,67,58,57,31,27,28,71,72,70,71,44,32,41,42,57,48,22,40,54,56,42,51,76,53,58,48,43,64,84,49,55,66,44,40,59,89,77,56,82,76,56,44,77,69,51,58,98,42,60,71,49,38,52,26,51,38,22,52,50,18,37,57,49,21,50,57,47,50,40,85,86,58,51,64,73,53,41,42,55,54,51,52,53,49,39,61,65,39,36,82,61,40,69,67,44,65,81,40,45,50,59,33,45,47,49,18,53,52,48,48,52,46,52,40,59,60,53,62,60,47,79,64,53,62,64,45,58,52,39,43,57,50,48,40,72,55,50,53,63,70,61,49,52,52,52,49,54,51,49,51,51,59,70,68,48,77,86,78,80,83,81,83,82,80,81,85,84,85,85,81,83,88,88,83,86,88,84,88,80,82,90,84,91,85,82,89,81,91,83,90,82,86,90,84,90,87,85,88,83,90,86,85,81,83,81,81,76,82,77,76,76,82,71,84,77,60,53,68,59,76,66,51,96,57,68,59,66,63,51,52,51,50,55,56,54,51,70,74,43,92,86,69,43,78,63,60,53,50,53,52,49,51,52,53,51,24,59,51,50,64,34,64,29,32,41,34,24,35,56,41,99,92,49,98,33,25,38,63,72,52,62,39,41,72,68,40,56,50,48,69,69,67,77,60,77,58,69,44,42,59,83,41,88,25,63,66,10,48,22,58,67,70,64,39,74,42,76,38,38,46,43,81,38,75,82,51,45,70,29,48,54,74,92,58,58,94,58,88,66,52,18,12,38,38,38,41,47,43,66,55,103,86,44,73,44,31,40,38,38,42,26,33,58,58,54,23,39,78,76,80,55,69,66,60,56,49,51,50,53,49,54,51,52,51,51,58,55,56,56,55,52,67,64,75,82,110